Protein AF-0000000072636238 (afdb_homodimer)

Solvent-accessible surface area (backbone atoms only — not comparable to full-atom values): 32796 Å² total; per-residue (Å²): 136,88,81,78,79,82,79,82,72,71,86,66,81,81,81,82,72,84,72,75,82,84,91,76,91,82,88,77,81,72,75,77,75,78,74,75,73,72,74,71,75,77,62,92,71,75,73,57,59,59,45,76,44,70,38,86,94,53,24,31,39,36,39,26,36,46,36,47,92,61,30,29,34,51,30,62,67,49,46,53,49,51,43,52,48,52,54,54,48,58,72,36,85,66,46,51,30,38,33,43,37,43,38,69,68,28,37,15,60,6,60,38,63,84,55,64,38,76,85,53,36,68,72,47,35,45,50,45,41,45,47,51,45,51,37,43,50,46,51,58,68,47,55,43,55,32,32,32,41,36,45,25,39,26,21,27,50,30,40,24,49,52,48,40,36,76,41,31,34,29,11,59,79,12,33,41,30,24,51,33,32,80,29,27,39,46,45,49,54,28,42,56,31,36,55,75,38,32,34,50,22,46,37,43,40,20,48,62,57,36,43,70,42,45,35,67,54,30,43,69,49,45,60,30,79,40,81,37,57,75,92,39,34,67,62,51,52,49,52,55,44,54,60,55,60,75,50,54,60,63,59,48,22,56,50,50,50,46,52,71,50,37,75,68,44,59,68,69,60,31,50,58,52,45,53,52,50,51,54,56,49,58,72,35,69,49,42,48,38,44,53,48,19,57,75,65,74,46,82,61,73,68,76,114,138,80,89,75,78,84,75,83,84,83,85,74,86,82,86,76,80,81,76,75,80,82,77,81,74,81,80,77,75,77,76,77,76,76,76,74,75,72,76,72,71,80,62,89,74,74,73,56,58,58,44,78,44,68,38,84,95,56,23,30,39,36,38,26,35,45,33,47,92,62,31,29,35,50,30,63,67,50,46,52,51,52,43,51,50,52,55,54,49,59,71,35,85,66,46,51,31,37,34,43,35,41,38,69,68,29,38,14,60,5,60,37,62,83,56,62,37,78,86,52,37,69,70,46,39,49,50,46,57,49,49,51,52,52,38,44,51,45,50,55,66,46,56,42,55,31,32,32,41,36,46,25,39,25,21,28,51,31,40,24,50,52,48,39,36,47,31,28,34,30,10,60,79,12,35,40,30,25,50,33,48,81,78,75,40,68,46,61,70,28,43,56,32,36,55,69,27,31,57,58,69,57,37,49,44,21,48,76,68,36,42,71,41,45,34,65,53,30,42,67,49,18,58,25,57,40,81,37,57,77,92,39,31,66,62,50,52,50,50,52,45,54,54,39,60,76,38,46,60,63,40,47,22,56,37,51,52,48,53,70,51,36,75,78,44,50,67,70,61,30,44,57,52,24,33,51,51,48,45,55,42,56,70,35,70,41,18,44,38,15,46,51,18,56,78,66,74,47,81,60,73,69,74,114

Organism: Meloidogyne incognita (NCBI:txid6306)

Secondary structure (DSSP, 8-state):
-------------------------------------------S----SEEEEEETTTTEEEEEE--GGGTT-B-HHHHHHHHHHHHHHHT-TT--EEEEEESSSEEE--B-GGGSSGGG-HHHHHHHHHHHHHHHHHHHHSSS-EEEEE-SEEETHHHHHHHHSSEEEEETT-EEE-GGGGGT---HHHHHHHHHHS-HHHHHHHHHH---EEHHHHHHHTS-SEEE-TT-HHHHHHHHHHHHTTS-HHHHHHHHHHHHHHTTS-HHHHHHHHHHHHHHHHTSHHHHHHHHHHHTTS------/-------PPP---------------------------------S----SEEEEEETTTTEEEEEE--GGGTT-B-HHHHHHHHHHHHHHHT-TT--EEEEEESSSEEE--B-GGGSSGGG-HHHHHHHHHHHHHHHHHHHHSSS-EEEEE-SEEETHHHHHHHHSSEEEEETT-EEE-GGGGGT---HHHHHHHHHHS-HHHHHHHHHH---EEHHHHHHHTS-SEEE-TT-HHHHHHHHHHHHHTS-HHHHHHHHHHHHHHTTS-HHHHHHHHHHHHHHHHTSHHHHHHHHHHHTTS------

Radius of gyration: 33.6 Å; Cα contacts (8 Å, |Δi|>4): 1048; chains: 2; bounding box: 72×121×89 Å

Nearest PDB structures (foldseek):
  2vx2-assembly3_G  TM=9.825E-01  e=7.189E-32  Homo sapiens
  3myb-assembly1_B  TM=9.631E-01  e=6.034E-29  Mycolicibacterium smegmatis MC2 155
  3l3s-assembly1_A  TM=9.553E-01  e=2.501E-21  Ruegeria pomeroyi
  3l3s-assembly1_B  TM=9.540E-01  e=1.161E-20  Ruegeria pomeroyi
  6lvp-assembly1_C  TM=9.238E-01  e=1.864E-19  Hymenobacter sp. PAMC 26628

pLDDT: mean 85.96, std 26.36, range [15.56, 98.94]

InterPro domains:
  IPR001753 Enoyl-CoA hydratase/isomerase-like domain [PF00378] (59-303)
  IPR014748 Enoyl-CoA hydratase, C-terminal [G3DSA:1.10.12.10] (248-303)
  IPR029045 ClpP/crotonase-like domain superfamily [SSF52096] (55-303)
  IPR052377 Mitochondrial enoyl-CoA hydratase domain-containing protein [PTHR43602] (43-303)

Structure (mmCIF, N/CA/C/O backbone):
data_AF-0000000072636238-model_v1
#
loop_
_entity.id
_entity.type
_entity.pdbx_description
1 polymer 'Enoyl-CoA hydratase domain-containing protein 3, mitochondrial'
#
loop_
_atom_site.group_PDB
_atom_site.id
_atom_site.type_symbol
_atom_site.label_atom_id
_atom_site.label_alt_id
_atom_site.label_comp_id
_atom_site.label_asym_id
_atom_site.label_entity_id
_atom_site.label_seq_id
_atom_site.pdbx_PDB_ins_code
_atom_site.Cartn_x
_atom_site.Cartn_y
_atom_site.Cartn_z
_atom_site.occupancy
_atom_site.B_iso_or_equiv
_atom_site.auth_seq_id
_atom_site.auth_comp_id
_atom_site.auth_asym_id
_atom_site.auth_atom_id
_atom_site.pdbx_PDB_model_num
ATOM 1 N N . MET A 1 1 ? 41.469 44.219 -26.25 1 16.7 1 MET A N 1
ATOM 2 C CA . MET A 1 1 ? 41.312 45.656 -26.047 1 16.7 1 MET A CA 1
ATOM 3 C C . MET A 1 1 ? 40.531 45.906 -24.766 1 16.7 1 MET A C 1
ATOM 5 O O . MET A 1 1 ? 39.938 45.031 -24.203 1 16.7 1 MET A O 1
ATOM 9 N N . ASN A 1 2 ? 39.781 47 -24.812 1 15.64 2 ASN A N 1
ATOM 10 C CA . ASN A 1 2 ? 39.594 48.188 -24.016 1 15.64 2 ASN A CA 1
ATOM 11 C C . ASN A 1 2 ? 38.594 48 -22.891 1 15.64 2 ASN A C 1
ATOM 13 O O . ASN A 1 2 ? 37.438 47.719 -23.141 1 15.64 2 ASN A O 1
ATOM 17 N N . ARG A 1 3 ? 39.062 47.719 -21.625 1 15.56 3 ARG A N 1
ATOM 18 C CA . ARG A 1 3 ? 38.844 47.531 -20.188 1 15.56 3 ARG A CA 1
ATOM 19 C C . ARG A 1 3 ? 38.062 48.719 -19.609 1 15.56 3 ARG A C 1
ATOM 21 O O . ARG A 1 3 ? 37.531 48.625 -18.5 1 15.56 3 ARG A O 1
ATOM 28 N N . ARG A 1 4 ? 38.375 49.969 -20.312 1 16.83 4 ARG A N 1
ATOM 29 C CA . ARG A 1 4 ? 38.625 50.938 -19.234 1 16.83 4 ARG A CA 1
ATOM 30 C C . ARG A 1 4 ? 37.344 51.125 -18.406 1 16.83 4 ARG A C 1
ATOM 32 O O . ARG A 1 4 ? 36.25 50.812 -18.875 1 16.83 4 ARG A O 1
ATOM 39 N N . LYS A 1 5 ? 37.469 51.969 -17.391 1 17.45 5 LYS A N 1
ATOM 40 C CA . LYS A 1 5 ? 37.344 52.438 -16 1 17.45 5 LYS A CA 1
ATOM 41 C C . LYS A 1 5 ? 36.156 53.375 -15.828 1 17.45 5 LYS A C 1
ATOM 43 O O . LYS A 1 5 ? 35.938 53.906 -14.742 1 17.45 5 LYS A O 1
ATOM 48 N N . LEU A 1 6 ? 35.344 53.719 -17.047 1 17.28 6 LEU A N 1
ATOM 49 C CA . LEU A 1 6 ? 35.031 55.125 -16.891 1 17.28 6 LEU A CA 1
ATOM 50 C C . LEU A 1 6 ? 34.156 55.375 -15.656 1 17.28 6 LEU A C 1
ATOM 52 O O . LEU A 1 6 ? 33.438 54.469 -15.219 1 17.28 6 LEU A O 1
ATOM 56 N N . LYS A 1 7 ? 34.188 56.656 -15.297 1 16.75 7 LYS A N 1
ATOM 57 C CA . LYS A 1 7 ? 34.094 57.75 -14.352 1 16.75 7 LYS A CA 1
ATOM 58 C C . LYS A 1 7 ? 32.656 57.969 -13.891 1 16.75 7 LYS A C 1
ATOM 60 O O . LYS A 1 7 ? 31.766 58.156 -14.719 1 16.75 7 LYS A O 1
ATOM 65 N N . MET A 1 8 ? 32.375 57.531 -12.594 1 17.66 8 MET A N 1
ATOM 66 C CA . MET A 1 8 ? 31.25 57.375 -11.672 1 17.66 8 MET A CA 1
ATOM 67 C C . MET A 1 8 ? 30.594 58.719 -11.398 1 17.66 8 MET A C 1
ATOM 69 O O . MET A 1 8 ? 29.781 58.844 -10.469 1 17.66 8 MET A O 1
ATOM 73 N N . SER A 1 9 ? 30.906 59.688 -12.484 1 16.95 9 SER A N 1
ATOM 74 C CA . SER A 1 9 ? 30.766 60.969 -11.773 1 16.95 9 SER A CA 1
ATOM 75 C C . SER A 1 9 ? 29.406 61.062 -11.094 1 16.95 9 SER A C 1
ATOM 77 O O . SER A 1 9 ? 28.469 60.344 -11.453 1 16.95 9 SER A O 1
ATOM 79 N N . ARG A 1 10 ? 29.172 62.188 -10.484 1 16.94 10 ARG A N 1
ATOM 80 C CA . ARG A 1 10 ? 28.812 62.969 -9.297 1 16.94 10 ARG A CA 1
ATOM 81 C C . ARG A 1 10 ? 27.375 63.438 -9.367 1 16.94 10 ARG A C 1
ATOM 83 O O . ARG A 1 10 ? 26.938 64.25 -8.531 1 16.94 10 ARG A O 1
ATOM 90 N N . ILE A 1 11 ? 26.484 62.844 -10.336 1 17.58 11 ILE A N 1
ATOM 91 C CA . ILE A 1 11 ? 25.453 63.844 -10.609 1 17.58 11 ILE A CA 1
ATOM 92 C C . ILE A 1 11 ? 24.688 64.188 -9.32 1 17.58 11 ILE A C 1
ATOM 94 O O . ILE A 1 11 ? 24.141 63.281 -8.672 1 17.58 11 ILE A O 1
ATOM 98 N N . ILE A 1 12 ? 24.891 65.375 -8.828 1 18.94 12 ILE A N 1
ATOM 99 C CA . ILE A 1 12 ? 24.625 66.188 -7.637 1 18.94 12 ILE A CA 1
ATOM 100 C C . ILE A 1 12 ? 23.125 66.438 -7.52 1 18.94 12 ILE A C 1
ATOM 102 O O . ILE A 1 12 ? 22.672 67.062 -6.555 1 18.94 12 ILE A O 1
ATOM 106 N N . THR A 1 13 ? 22.25 65.812 -8.492 1 19.39 13 THR A N 1
ATOM 107 C CA . THR A 1 13 ? 21.172 66.812 -8.648 1 19.39 13 THR A CA 1
ATOM 108 C C . THR A 1 13 ? 20.469 67.062 -7.316 1 19.39 13 THR A C 1
ATOM 110 O O . THR A 1 13 ? 20.078 66.062 -6.629 1 19.39 13 THR A O 1
ATOM 113 N N . PRO A 1 14 ? 20.391 68.25 -6.984 1 18.39 14 PRO A N 1
ATOM 114 C CA . PRO A 1 14 ? 20.062 68.875 -5.719 1 18.39 14 PRO A CA 1
ATOM 115 C C . PRO A 1 14 ? 18.703 68.5 -5.172 1 18.39 14 PRO A C 1
ATOM 117 O O . PRO A 1 14 ? 17.875 67.938 -5.91 1 18.39 14 PRO A O 1
ATOM 120 N N . PHE A 1 15 ? 18.359 69.062 -3.959 1 18.7 15 PHE A N 1
ATOM 121 C CA . PHE A 1 15 ? 17.781 68.875 -2.631 1 18.7 15 PHE A CA 1
ATOM 122 C C . PHE A 1 15 ? 16.281 69.188 -2.643 1 18.7 15 PHE A C 1
ATOM 124 O O . PHE A 1 15 ? 15.484 68.375 -2.104 1 18.7 15 PHE A O 1
ATOM 131 N N . LEU A 1 16 ? 15.766 70.438 -3.146 1 17.66 16 LEU A N 1
ATOM 132 C CA . LEU A 1 16 ? 15.219 71.188 -2.018 1 17.66 16 LEU A CA 1
ATOM 133 C C . LEU A 1 16 ? 13.773 70.812 -1.752 1 17.66 16 LEU A C 1
ATOM 135 O O . LEU A 1 16 ? 13.141 70.125 -2.582 1 17.66 16 LEU A O 1
ATOM 139 N N . HIS A 1 17 ? 12.867 71.875 -1.601 1 18.69 17 HIS A N 1
ATOM 140 C CA . HIS A 1 17 ? 12.203 72.438 -0.437 1 18.69 17 HIS A CA 1
ATOM 141 C C . HIS A 1 17 ? 10.703 72.188 -0.479 1 18.69 17 HIS A C 1
ATOM 143 O O . HIS A 1 17 ? 9.945 72.875 0.217 1 18.69 17 HIS A O 1
ATOM 149 N N . LEU A 1 18 ? 10.219 71.125 -1.136 1 19.92 18 LEU A N 1
ATOM 150 C CA . LEU A 1 18 ? 8.82 71.375 -1.492 1 19.92 18 LEU A CA 1
ATOM 151 C C . LEU A 1 18 ? 7.965 71.562 -0.244 1 19.92 18 LEU A C 1
ATOM 153 O O . LEU A 1 18 ? 7.922 70.625 0.617 1 19.92 18 LEU A O 1
ATOM 157 N N . ARG A 1 19 ? 7.609 72.812 -0.015 1 18.64 19 ARG A N 1
ATOM 158 C CA . ARG A 1 19 ? 6.938 73.375 1.16 1 18.64 19 ARG A CA 1
ATOM 159 C C . ARG A 1 19 ? 5.508 72.812 1.27 1 18.64 19 ARG A C 1
ATOM 161 O O . ARG A 1 19 ? 4.613 73.312 0.565 1 18.64 19 ARG A O 1
ATOM 168 N N . CYS A 1 20 ? 5.316 71.562 1.193 1 20.39 20 CYS A N 1
ATOM 169 C CA . CYS A 1 20 ? 3.916 71.188 1.148 1 20.39 20 CYS A CA 1
ATOM 170 C C . CYS A 1 20 ? 3.152 71.688 2.35 1 20.39 20 CYS A C 1
ATOM 172 O O . CYS A 1 20 ? 3.521 71.438 3.496 1 20.39 20 CYS A O 1
ATOM 174 N N . SER A 1 21 ? 2.443 72.812 2.062 1 19.31 21 SER A N 1
ATOM 175 C CA . SER A 1 21 ? 1.783 73.625 3.078 1 19.31 21 SER A CA 1
ATOM 176 C C . SER A 1 21 ? 0.912 72.75 3.99 1 19.31 21 SER A C 1
ATOM 178 O O . SER A 1 21 ? 0.505 71.625 3.613 1 19.31 21 SER A O 1
ATOM 180 N N . PRO A 1 22 ? 0.164 73.562 5.012 1 18.98 22 PRO A N 1
ATOM 181 C CA . PRO A 1 22 ? -0.025 73.5 6.465 1 18.98 22 PRO A CA 1
ATOM 182 C C . PRO A 1 22 ? -1.242 72.688 6.867 1 18.98 22 PRO A C 1
ATOM 184 O O . PRO A 1 22 ? -1.141 71.812 7.734 1 18.98 22 PRO A O 1
ATOM 187 N N . PHE A 1 23 ? -2.572 73.25 6.664 1 20.83 23 PHE A N 1
ATOM 188 C CA . PHE A 1 23 ? -3.346 73.625 7.848 1 20.83 23 PHE A CA 1
ATOM 189 C C . PHE A 1 23 ? -4.09 72.438 8.398 1 20.83 23 PHE A C 1
ATOM 191 O O . PHE A 1 23 ? -4.414 71.5 7.66 1 20.83 23 PHE A O 1
ATOM 198 N N . PHE A 1 24 ? -4.555 72.5 9.859 1 18.86 24 PHE A N 1
ATOM 199 C CA . PHE A 1 24 ? -4.762 71.75 11.109 1 18.86 24 PHE A CA 1
ATOM 200 C C . PHE A 1 24 ? -6.188 71.25 11.195 1 18.86 24 PHE A C 1
ATOM 202 O O . PHE A 1 24 ? -6.477 70.312 12 1 18.86 24 PHE A O 1
ATOM 209 N N . SER A 1 25 ? -7.27 71.812 10.586 1 20.95 25 SER A N 1
ATOM 210 C CA . SER A 1 25 ? -8.297 71.938 11.609 1 20.95 25 SER A CA 1
ATOM 211 C C . SER A 1 25 ? -8.812 70.625 12.102 1 20.95 25 SER A C 1
ATOM 213 O O . SER A 1 25 ? -8.844 69.625 11.344 1 20.95 25 SER A O 1
ATOM 215 N N . THR A 1 26 ? -9.336 70.562 13.484 1 19.38 26 THR A N 1
ATOM 216 C CA . THR A 1 26 ? -9.477 69.688 14.633 1 19.38 26 THR A CA 1
ATOM 217 C C . THR A 1 26 ? -10.617 68.688 14.414 1 19.38 26 THR A C 1
ATOM 219 O O . THR A 1 26 ? -10.438 67.5 14.578 1 19.38 26 THR A O 1
ATOM 222 N N . ALA A 1 27 ? -12.008 69.188 14.789 1 21.86 27 ALA A N 1
ATOM 223 C CA . ALA A 1 27 ? -12.719 68.562 15.914 1 21.86 27 ALA A CA 1
ATOM 224 C C . ALA A 1 27 ? -13.352 67.25 15.516 1 21.86 27 ALA A C 1
ATOM 226 O O . ALA A 1 27 ? -13.594 67 14.328 1 21.86 27 ALA A O 1
ATOM 227 N N . ARG A 1 28 ? -13.875 66.562 16.688 1 21.22 28 ARG A N 1
ATOM 228 C CA . ARG A 1 28 ? -14.18 65.312 17.375 1 21.22 28 ARG A CA 1
ATOM 229 C C . ARG A 1 28 ? -15.562 64.75 16.969 1 21.22 28 ARG A C 1
ATOM 231 O O . ARG A 1 28 ? -16.578 65.312 17.406 1 21.22 28 ARG A O 1
ATOM 238 N N . LEU A 1 29 ? -15.883 64.625 15.711 1 21.48 29 LEU A N 1
ATOM 239 C CA . LEU A 1 29 ? -17.25 64.188 15.578 1 21.48 29 LEU A CA 1
ATOM 240 C C . LEU A 1 29 ? -17.453 62.906 16.438 1 21.48 29 LEU A C 1
ATOM 242 O O . LEU A 1 29 ? -16.781 61.906 16.25 1 21.48 29 LEU A O 1
ATOM 246 N N . PHE A 1 30 ? -17.969 63.094 17.719 1 22.69 30 PHE A N 1
ATOM 247 C CA . PHE A 1 30 ? -18.281 62.031 18.672 1 22.69 30 PHE A CA 1
ATOM 248 C C . PHE A 1 30 ? -19.375 61.125 18.125 1 22.69 30 PHE A C 1
ATOM 250 O O . PHE A 1 30 ? -20.562 61.469 18.203 1 22.69 30 PHE A O 1
ATOM 257 N N . SER A 1 31 ? -19.609 60.938 16.875 1 23.33 31 SER A N 1
ATOM 258 C CA . SER A 1 31 ? -20.859 60.219 16.766 1 23.33 31 SER A CA 1
ATOM 259 C C . SER A 1 31 ? -20.828 58.938 17.609 1 23.33 31 SER A C 1
ATOM 261 O O . SER A 1 31 ? -19.875 58.156 17.547 1 23.33 31 SER A O 1
ATOM 263 N N . SER A 1 32 ? -21.547 58.938 18.797 1 24.28 32 SER A N 1
ATOM 264 C CA . SER A 1 32 ? -21.797 57.875 19.75 1 24.28 32 SER A CA 1
ATOM 265 C C . SER A 1 32 ? -22.438 56.656 19.062 1 24.28 32 SER A C 1
ATOM 267 O O . SER A 1 32 ? -23.609 56.688 18.688 1 24.28 32 SER A O 1
ATOM 269 N N . SER A 1 33 ? -22.016 56.125 18.016 1 25.3 33 SER A N 1
ATOM 270 C CA . SER A 1 33 ? -22.797 54.969 17.625 1 25.3 33 SER A CA 1
ATOM 271 C C . SER A 1 33 ? -22.891 53.969 18.781 1 25.3 33 SER A C 1
ATOM 273 O O . SER A 1 33 ? -21.875 53.562 19.344 1 25.3 33 SER A O 1
ATOM 275 N N . THR A 1 34 ? -24.031 53.938 19.516 1 26.73 34 THR A N 1
ATOM 276 C CA . THR A 1 34 ? -24.453 52.938 20.5 1 26.73 34 THR A CA 1
ATOM 277 C C . THR A 1 34 ? -24.281 51.531 19.938 1 26.73 34 THR A C 1
ATOM 279 O O . THR A 1 34 ? -24.875 51.188 18.922 1 26.73 34 THR A O 1
ATOM 282 N N . PHE A 1 35 ? -23.156 50.906 20.203 1 25.33 35 PHE A N 1
ATOM 283 C CA . PHE A 1 35 ? -22.969 49.469 19.969 1 25.33 35 PHE A CA 1
ATOM 284 C C . PHE A 1 35 ? -23.969 48.656 20.781 1 25.33 35 PHE A C 1
ATOM 286 O O . PHE A 1 35 ? -23.875 48.625 22 1 25.33 35 PHE A O 1
ATOM 293 N N . LEU A 1 36 ? -25.234 48.781 20.422 1 26.66 36 LEU A N 1
ATOM 294 C CA . LEU A 1 36 ? -26.047 47.75 21.094 1 26.66 36 LEU A CA 1
ATOM 295 C C . LEU A 1 36 ? -25.359 46.406 21.047 1 26.66 36 LEU A C 1
ATOM 297 O O . LEU A 1 36 ? -25.062 45.906 19.969 1 26.66 36 LEU A O 1
ATOM 301 N N . LEU A 1 37 ? -24.719 46.094 22.141 1 25.41 37 LEU A N 1
ATOM 302 C CA . LEU A 1 37 ? -24.219 44.781 22.484 1 25.41 37 LEU A CA 1
ATOM 303 C C . LEU A 1 37 ? -25.344 43.75 22.438 1 25.41 37 LEU A C 1
ATOM 305 O O . LEU A 1 37 ? -26.188 43.719 23.344 1 25.41 37 LEU A O 1
ATOM 309 N N . SER A 1 38 ? -26.141 43.594 21.422 1 31.05 38 SER A N 1
ATOM 310 C CA . SER A 1 38 ? -27 42.438 21.547 1 31.05 38 SER A CA 1
ATOM 311 C C . SER A 1 38 ? -26.219 41.219 22.047 1 31.05 38 SER A C 1
ATOM 313 O O . SER A 1 38 ? -25.125 40.938 21.547 1 31.05 38 SER A O 1
ATOM 315 N N . SER A 1 39 ? -26.375 40.906 23.328 1 31.59 39 SER A N 1
ATOM 316 C CA . SER A 1 39 ? -25.984 39.625 23.938 1 31.59 39 SER A CA 1
ATOM 317 C C . SER A 1 39 ? -26.469 38.469 23.094 1 31.59 39 SER A C 1
ATOM 319 O O . SER A 1 39 ? -27.641 38.125 23.094 1 31.59 39 SER A O 1
ATOM 321 N N . ILE A 1 40 ? -26.203 38.344 21.906 1 34.72 40 ILE A N 1
ATOM 322 C CA . ILE A 1 40 ? -26.5 37 21.391 1 34.72 40 ILE A CA 1
ATOM 323 C C . ILE A 1 40 ? -26.078 35.938 22.406 1 34.72 40 ILE A C 1
ATOM 325 O O . ILE A 1 40 ? -24.922 35.906 22.828 1 34.72 40 ILE A O 1
ATOM 329 N N . SER A 1 41 ? -26.922 35.531 23.328 1 33.44 41 SER A N 1
ATOM 330 C CA . SER A 1 41 ? -26.781 34.312 24.125 1 33.44 41 SER A CA 1
ATOM 331 C C . SER A 1 41 ? -25.953 33.281 23.391 1 33.44 41 SER A C 1
ATOM 333 O O . SER A 1 41 ? -26.234 32.938 22.234 1 33.44 41 SER A O 1
ATOM 335 N N . LYS A 1 42 ? -24.719 33.156 23.734 1 36.69 42 LYS A N 1
ATOM 336 C CA . LYS A 1 42 ? -23.828 32.094 23.312 1 36.69 42 LYS A CA 1
ATOM 337 C C . LYS A 1 42 ? -24.547 30.734 23.406 1 36.69 42 LYS A C 1
ATOM 339 O O . LYS A 1 42 ? -24.859 30.266 24.5 1 36.69 42 LYS A O 1
ATOM 344 N N . GLU A 1 43 ? -25.531 30.359 22.734 1 38.03 43 GLU A N 1
ATOM 345 C CA . GLU A 1 43 ? -26.109 29.016 22.672 1 38.03 43 GLU A CA 1
ATOM 346 C C . GLU A 1 43 ? -25.109 27.969 23.125 1 38.03 43 GLU A C 1
ATOM 348 O O . GLU A 1 43 ? -23.891 28.188 23.062 1 38.03 43 GLU A O 1
ATOM 353 N N . GLU A 1 44 ? -25.328 26.922 23.922 1 41.41 44 GLU A N 1
ATOM 354 C CA . GLU A 1 44 ? -24.594 25.781 24.469 1 41.41 44 GLU A CA 1
ATOM 355 C C . GLU A 1 44 ? -23.484 25.344 23.531 1 41.41 44 GLU A C 1
ATOM 357 O O . GLU A 1 44 ? -23.734 24.953 22.391 1 41.41 44 GLU A O 1
ATOM 362 N N . GLY A 1 45 ? -22.312 25.875 23.281 1 45.28 45 GLY A N 1
ATOM 363 C CA . GLY A 1 45 ? -21.141 26.141 22.469 1 45.28 45 GLY A CA 1
ATOM 364 C C . GLY A 1 45 ? -20.531 24.891 21.875 1 45.28 45 GLY A C 1
ATOM 365 O O . GLY A 1 45 ? -19.953 24.062 22.594 1 45.28 45 GLY A O 1
ATOM 366 N N . SER A 1 46 ? -21.203 24.125 20.891 1 64.19 46 SER A N 1
ATOM 367 C CA . SER A 1 46 ? -20.75 22.938 20.188 1 64.19 46 SER A CA 1
ATOM 368 C C . SER A 1 46 ? -19.234 22.891 20.078 1 64.19 46 SER A C 1
ATOM 370 O O . SER A 1 46 ? -18.594 23.891 19.766 1 64.19 46 SER A O 1
ATOM 372 N N . GLN A 1 47 ? -18.609 22.109 20.906 1 81.56 47 GLN A N 1
ATOM 373 C CA . GLN A 1 47 ? -17.156 21.938 20.891 1 81.56 47 GLN A CA 1
ATOM 374 C C . GLN A 1 47 ? -16.625 21.922 19.453 1 81.56 47 GLN A C 1
ATOM 376 O O . GLN A 1 47 ? -17.297 21.422 18.547 1 81.56 47 GLN A O 1
ATOM 381 N N . PRO A 1 48 ? -15.602 22.75 19.266 1 94.19 48 PRO A N 1
ATOM 382 C CA . PRO A 1 48 ? -15.016 22.781 17.922 1 94.19 48 PRO A CA 1
ATOM 383 C C . PRO A 1 48 ? -14.602 21.406 17.422 1 94.19 48 PRO A C 1
ATOM 385 O O . PRO A 1 48 ? -14.164 20.562 18.203 1 94.19 48 PRO A O 1
ATOM 388 N N . LEU A 1 49 ? -14.797 21.172 16.188 1 97.31 49 LEU A N 1
ATOM 389 C CA . LEU A 1 49 ? -14.43 19.906 15.57 1 97.31 49 LEU A CA 1
ATOM 390 C C . LEU A 1 49 ? -12.922 19.672 15.656 1 97.31 49 LEU A C 1
ATOM 392 O O . LEU A 1 49 ? -12.469 18.531 15.648 1 97.31 49 LEU A O 1
ATOM 396 N N . ILE A 1 50 ? -12.141 20.781 15.648 1 98.5 50 ILE A N 1
ATOM 397 C CA . ILE A 1 50 ? -10.68 20.719 15.742 1 98.5 50 ILE A CA 1
ATOM 398 C C . ILE A 1 50 ? -10.203 21.688 16.828 1 98.5 50 ILE A C 1
ATOM 400 O O . ILE A 1 50 ? -10.539 22.859 16.828 1 98.5 50 ILE A O 1
ATOM 404 N N . LYS A 1 51 ? -9.516 21.172 17.781 1 98.31 51 LYS A N 1
ATOM 405 C CA . LYS A 1 51 ? -8.852 22 18.781 1 98.31 51 LYS A CA 1
ATOM 406 C C . LYS A 1 51 ? -7.43 22.344 18.344 1 98.31 51 LYS A C 1
ATOM 408 O O . LYS A 1 51 ? -6.664 21.469 17.953 1 98.31 51 LYS A O 1
ATOM 413 N N . GLN A 1 52 ? -7.102 23.562 18.391 1 98.19 52 GLN A N 1
ATOM 414 C CA . GLN A 1 52 ? -5.762 24.016 18.047 1 98.19 52 GLN A CA 1
ATOM 415 C C . GLN A 1 52 ? -4.961 24.391 19.297 1 98.19 52 GLN A C 1
ATOM 417 O O . GLN A 1 52 ? -5.43 25.156 20.125 1 98.19 52 GLN A O 1
ATOM 422 N N . GLU A 1 53 ? -3.867 23.797 19.438 1 98.44 53 GLU A N 1
ATOM 423 C CA . GLU A 1 53 ? -2.914 24.094 20.5 1 98.44 53 GLU A CA 1
ATOM 424 C C . GLU A 1 53 ? -1.577 24.562 19.938 1 98.44 53 GLU A C 1
ATOM 426 O O . GLU A 1 53 ? -1.175 24.141 18.859 1 98.44 53 GLU A O 1
ATOM 431 N N . PHE A 1 54 ? -0.961 25.438 20.719 1 98.62 54 PHE A N 1
ATOM 432 C CA . PHE A 1 54 ? 0.375 25.859 20.328 1 98.62 54 PHE A CA 1
ATOM 433 C C . PHE A 1 54 ? 1.41 25.422 21.359 1 98.62 54 PHE A C 1
ATOM 435 O O . PHE A 1 54 ? 1.154 25.484 22.562 1 98.62 54 PHE A O 1
ATOM 442 N N . HIS A 1 55 ? 2.539 24.969 20.859 1 98.69 55 HIS A N 1
ATOM 443 C CA . HIS A 1 55 ? 3.645 24.516 21.688 1 98.69 55 HIS A CA 1
ATOM 444 C C . HIS A 1 55 ? 4.969 25.125 21.234 1 98.69 55 HIS A C 1
ATOM 446 O O . HIS A 1 55 ? 5.047 25.703 20.156 1 98.69 55 HIS A O 1
ATOM 452 N N . LEU A 1 56 ? 6.074 24.938 22.156 1 97.88 56 LEU A N 1
ATOM 453 C CA . LEU A 1 56 ? 7.434 25.375 21.844 1 97.88 56 LEU A CA 1
ATOM 454 C C . LEU A 1 56 ? 7.449 26.844 21.422 1 97.88 56 LEU A C 1
ATOM 456 O O . LEU A 1 56 ? 7.93 27.172 20.344 1 97.88 56 LEU A O 1
ATOM 460 N N . ASP A 1 57 ? 6.832 27.797 22.25 1 97.25 57 ASP A N 1
ATOM 461 C CA . ASP A 1 57 ? 6.805 29.234 22.078 1 97.25 57 ASP A CA 1
ATOM 462 C C . ASP A 1 57 ? 6.059 29.625 20.797 1 97.25 57 ASP A C 1
ATOM 464 O O . ASP A 1 57 ? 6.492 30.516 20.062 1 97.25 57 ASP A O 1
ATOM 468 N N . GLY A 1 58 ? 5.043 28.75 20.422 1 98.06 58 GLY A N 1
ATOM 469 C CA . GLY A 1 58 ? 4.156 29.078 19.312 1 98.06 58 GLY A CA 1
ATOM 470 C C . GLY A 1 58 ? 4.66 28.578 17.969 1 98.06 58 GLY A C 1
ATOM 471 O O . GLY A 1 58 ? 4.031 28.828 16.938 1 98.06 58 GLY A O 1
ATOM 472 N N . LYS A 1 59 ? 5.723 27.828 17.922 1 98.44 59 LYS A N 1
ATOM 473 C CA . LYS A 1 59 ? 6.336 27.391 16.672 1 98.44 59 LYS A CA 1
ATOM 474 C C . LYS A 1 59 ? 5.688 26.094 16.172 1 98.44 59 LYS A C 1
ATOM 476 O O . LYS A 1 59 ? 5.848 25.734 15.008 1 98.44 59 LYS A O 1
ATOM 481 N N . VAL A 1 60 ? 5.043 25.438 17.094 1 98.88 60 VAL A N 1
ATOM 482 C CA . VAL A 1 60 ? 4.426 24.156 16.75 1 98.88 60 VAL A CA 1
ATOM 483 C C . VAL A 1 60 ? 2.916 24.234 16.953 1 98.88 60 VAL A C 1
ATOM 485 O O . VAL A 1 60 ? 2.449 24.562 18.047 1 98.88 60 VAL A O 1
ATOM 488 N N . ALA A 1 61 ? 2.166 24.016 15.914 1 98.94 61 ALA A N 1
ATOM 489 C CA . ALA A 1 61 ? 0.711 23.953 16.016 1 98.94 61 ALA A CA 1
ATOM 490 C C . ALA A 1 61 ? 0.235 22.5 16.062 1 98.94 61 ALA A C 1
ATOM 492 O O . ALA A 1 61 ? 0.592 21.688 15.211 1 98.94 61 ALA A O 1
ATOM 493 N N . ARG A 1 62 ? -0.468 22.172 17.047 1 98.88 62 ARG A N 1
ATOM 494 C CA . ARG A 1 62 ? -1.076 20.844 17.234 1 98.88 62 ARG A CA 1
ATOM 495 C C . ARG A 1 62 ? -2.584 20.906 17 1 98.88 62 ARG A C 1
ATOM 497 O O . ARG A 1 62 ? -3.305 21.578 17.75 1 98.88 62 ARG A O 1
ATOM 504 N N . LEU A 1 63 ? -3.02 20.297 15.93 1 98.88 63 LEU A N 1
ATOM 505 C CA . LEU A 1 63 ? -4.43 20.219 15.57 1 98.88 63 LEU A CA 1
ATOM 506 C C . LEU A 1 63 ? -5.035 18.906 16.062 1 98.88 63 LEU A C 1
ATOM 508 O O . LEU A 1 63 ? -4.684 17.828 15.555 1 98.88 63 LEU A O 1
ATOM 512 N N . VAL A 1 64 ? -5.945 18.969 16.984 1 98.88 64 VAL A N 1
ATOM 513 C CA . VAL A 1 64 ? -6.508 17.781 17.625 1 98.88 64 VAL A CA 1
ATOM 514 C C . VAL A 1 64 ? -7.934 17.547 17.125 1 98.88 64 VAL A C 1
ATOM 516 O O . VAL A 1 64 ? -8.828 18.359 17.375 1 98.88 64 VAL A O 1
ATOM 519 N N . LEU A 1 65 ? -8.133 16.453 16.359 1 98.75 65 LEU A N 1
ATOM 520 C CA . LEU A 1 65 ? -9.492 16.062 16 1 98.75 65 LEU A CA 1
ATOM 521 C C . LEU A 1 65 ? -10.328 15.82 17.25 1 98.75 65 LEU A C 1
ATOM 523 O O . LEU A 1 65 ? -9.938 15.047 18.125 1 98.75 65 LEU A O 1
ATOM 527 N N . ASN A 1 66 ? -11.5 16.5 17.328 1 98.19 66 ASN A N 1
ATOM 528 C CA . ASN A 1 66 ? -12.219 16.562 18.594 1 98.19 66 ASN A CA 1
ATOM 529 C C . ASN A 1 66 ? -13.672 16.141 18.438 1 98.19 66 ASN A C 1
ATOM 531 O O . ASN A 1 66 ? -14.594 16.844 18.859 1 98.19 66 ASN A O 1
ATOM 535 N N . CYS A 1 67 ? -13.852 14.977 17.828 1 97.12 67 CYS A N 1
ATOM 536 C CA . CYS A 1 67 ? -15.156 14.336 17.719 1 97.12 67 CYS A CA 1
ATOM 537 C C . CYS A 1 67 ? -15.094 12.883 18.172 1 97.12 67 CYS A C 1
ATOM 539 O O . CYS A 1 67 ? -15.516 11.984 17.438 1 97.12 67 CYS A O 1
ATOM 541 N N . PRO A 1 68 ? -14.719 12.648 19.422 1 96.56 68 PRO A N 1
ATOM 542 C CA . PRO A 1 68 ? -14.484 11.266 19.859 1 96.56 68 PRO A CA 1
ATOM 543 C C . PRO A 1 68 ? -15.758 10.422 19.859 1 96.56 68 PRO A C 1
ATOM 545 O O . PRO A 1 68 ? -15.695 9.211 19.641 1 96.56 68 PRO A O 1
ATOM 548 N N . LYS A 1 69 ? -16.891 11.039 20.047 1 95.62 69 LYS A N 1
ATOM 549 C CA . LYS A 1 69 ? -18.156 10.305 20.062 1 95.62 69 LYS A CA 1
ATOM 550 C C . LYS A 1 69 ? -18.469 9.695 18.703 1 95.62 69 LYS A C 1
ATOM 552 O O . LYS A 1 69 ? -19.109 8.648 18.609 1 95.62 69 LYS A O 1
ATOM 557 N N . ARG A 1 70 ? -18 10.352 17.766 1 95.94 70 ARG A N 1
ATOM 558 C CA . ARG A 1 70 ? -18.172 9.844 16.406 1 95.94 70 ARG A CA 1
ATOM 559 C C . ARG A 1 70 ? -16.891 9.203 15.891 1 95.94 70 ARG A C 1
ATOM 561 O O . ARG A 1 70 ? -16.688 9.094 14.68 1 95.94 70 ARG A O 1
ATOM 568 N N . ARG A 1 71 ? -16.016 8.914 16.828 1 97.88 71 ARG A N 1
ATOM 569 C CA . ARG A 1 71 ? -14.758 8.25 16.531 1 97.88 71 ARG A CA 1
ATOM 570 C C . ARG A 1 71 ? -13.922 9.07 15.562 1 97.88 71 ARG A C 1
ATOM 572 O O . ARG A 1 71 ? -13.273 8.523 14.672 1 97.88 71 ARG A O 1
ATOM 579 N N . ASN A 1 72 ? -14.055 10.359 15.641 1 98.44 72 ASN A N 1
ATOM 580 C CA . ASN A 1 72 ? -13.305 11.32 14.836 1 98.44 72 ASN A CA 1
ATOM 581 C C . ASN A 1 72 ? -13.422 11.023 13.344 1 98.44 72 ASN A C 1
ATOM 583 O O . ASN A 1 72 ? -12.438 11.094 12.609 1 98.44 72 ASN A O 1
ATOM 587 N N . ALA A 1 73 ? -14.688 10.625 12.898 1 98.5 73 ALA A N 1
ATOM 588 C CA . ALA A 1 73 ? -14.938 10.406 11.477 1 98.5 73 ALA A CA 1
ATOM 589 C C . ALA A 1 73 ? -14.617 11.656 10.656 1 98.5 73 ALA A C 1
ATOM 591 O O . ALA A 1 73 ? -14.906 12.773 11.094 1 98.5 73 ALA A O 1
ATOM 592 N N . LEU A 1 74 ? -14.078 11.469 9.484 1 98.56 74 LEU A N 1
ATOM 593 C CA . LEU A 1 74 ? -13.711 12.562 8.594 1 98.56 74 LEU A CA 1
ATOM 594 C C . LEU A 1 74 ? -14.93 13.055 7.816 1 98.56 74 LEU A C 1
ATOM 596 O O . LEU A 1 74 ? -15.031 12.828 6.605 1 98.56 74 LEU A O 1
ATOM 600 N N . SER A 1 75 ? -15.758 13.82 8.484 1 98.12 75 SER A N 1
ATOM 601 C CA . SER A 1 75 ? -16.906 14.461 7.836 1 98.12 75 SER A CA 1
ATOM 602 C C . SER A 1 75 ? -16.438 15.57 6.895 1 98.12 75 SER A C 1
ATOM 604 O O . SER A 1 75 ? -15.312 16.062 6.996 1 98.12 75 SER A O 1
ATOM 606 N N . LEU A 1 76 ? -17.359 15.93 6.027 1 97.94 76 LEU A N 1
ATOM 607 C CA . LEU A 1 76 ? -17.062 17.016 5.105 1 97.94 76 LEU A CA 1
ATOM 608 C C . LEU A 1 76 ? -16.656 18.281 5.867 1 97.94 76 LEU A C 1
ATOM 610 O O . LEU A 1 76 ? -15.656 18.906 5.523 1 97.94 76 LEU A O 1
ATOM 614 N N . ASP A 1 77 ? -17.359 18.60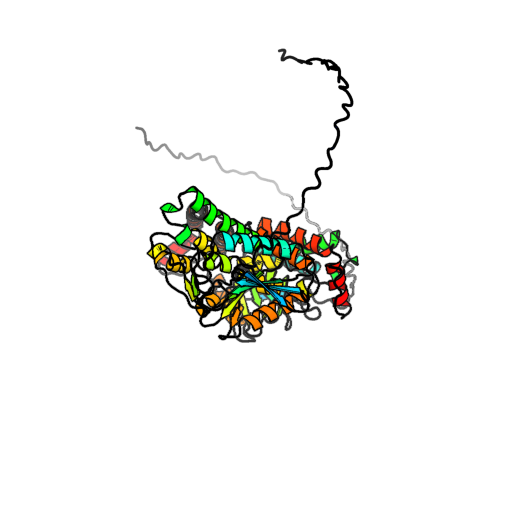9 6.926 1 98 77 ASP A N 1
ATOM 615 C CA . ASP A 1 77 ? -17.062 19.797 7.727 1 98 77 ASP A CA 1
ATOM 616 C C . ASP A 1 77 ? -15.688 19.688 8.383 1 98 77 ASP A C 1
ATOM 618 O O . ASP A 1 77 ? -14.93 20.656 8.406 1 98 77 ASP A O 1
ATOM 622 N N . LEU A 1 78 ? -15.422 18.578 8.93 1 98.38 78 LEU A N 1
ATOM 623 C CA . LEU A 1 78 ? -14.133 18.375 9.57 1 98.38 78 LEU A CA 1
ATOM 624 C C . LEU A 1 78 ? -12.992 18.531 8.562 1 98.38 78 LEU A C 1
ATOM 626 O O . LEU A 1 78 ? -12.008 19.203 8.828 1 98.38 78 LEU A O 1
ATOM 630 N N . MET A 1 79 ? -13.125 17.859 7.406 1 98.75 79 MET A N 1
ATOM 631 C CA . MET A 1 79 ? -12.078 17.922 6.387 1 98.75 79 MET A CA 1
ATOM 632 C C . MET A 1 79 ? -11.891 19.344 5.875 1 98.75 79 MET A C 1
ATOM 634 O O . MET A 1 79 ? -10.758 19.781 5.676 1 98.75 79 MET A O 1
ATOM 638 N N . GLU A 1 80 ? -12.977 20.047 5.68 1 98.31 80 GLU A N 1
ATOM 639 C CA . GLU A 1 80 ? -12.898 21.438 5.25 1 98.31 80 GLU A CA 1
ATOM 640 C C . GLU A 1 80 ? -12.195 22.297 6.301 1 98.31 80 GLU A C 1
ATOM 642 O O . GLU A 1 80 ? -11.336 23.125 5.969 1 98.31 80 GLU A O 1
ATOM 647 N N . GLY A 1 81 ? -12.578 22.109 7.508 1 98.5 81 GLY A N 1
ATOM 648 C CA . GLY A 1 81 ? -11.945 22.844 8.594 1 98.5 81 GLY A CA 1
ATOM 649 C C . GLY A 1 81 ? -10.469 22.547 8.734 1 98.5 81 GLY A C 1
ATOM 650 O O . GLY A 1 81 ? -9.664 23.469 8.922 1 98.5 81 GLY A O 1
ATOM 651 N N . LEU A 1 82 ? -10.133 21.281 8.672 1 98.75 82 LEU A N 1
ATOM 652 C CA . LEU A 1 82 ? -8.734 20.891 8.781 1 98.75 82 LEU A CA 1
ATOM 653 C C . LEU A 1 82 ? -7.902 21.484 7.652 1 98.75 82 LEU A C 1
ATOM 655 O O . LEU A 1 82 ? -6.824 22.031 7.895 1 98.75 82 LEU A O 1
ATOM 659 N N . ARG A 1 83 ? -8.383 21.406 6.43 1 98.69 83 ARG A N 1
ATOM 660 C CA . ARG A 1 83 ? -7.684 21.953 5.273 1 98.69 83 ARG A CA 1
ATOM 661 C C . ARG A 1 83 ? -7.492 23.469 5.422 1 98.69 83 ARG A C 1
ATOM 663 O O . ARG A 1 83 ? -6.414 23.984 5.133 1 98.69 83 ARG A O 1
ATOM 670 N N . LYS A 1 84 ? -8.539 24.125 5.852 1 98.44 84 LYS A N 1
ATOM 671 C CA . LYS A 1 84 ? -8.477 25.562 6.066 1 98.44 84 LYS A CA 1
ATOM 672 C C . LYS A 1 84 ? -7.402 25.922 7.098 1 98.44 84 LYS A C 1
ATOM 674 O O . LYS A 1 84 ? -6.598 26.828 6.883 1 98.44 84 LYS A O 1
ATOM 679 N N . GLN A 1 85 ? -7.406 25.188 8.133 1 98.56 85 GLN A N 1
ATOM 680 C CA . GLN A 1 85 ? -6.43 25.453 9.18 1 98.56 85 GLN A CA 1
ATOM 681 C C . GLN A 1 85 ? -5.012 25.188 8.695 1 98.56 85 GLN A C 1
ATOM 683 O O . GLN A 1 85 ? -4.086 25.938 9.008 1 98.56 85 GLN A O 1
ATOM 688 N N . LEU A 1 86 ? -4.84 24.125 7.996 1 98.81 86 LEU A N 1
ATOM 689 C CA . LEU A 1 86 ? -3.529 23.828 7.43 1 98.81 86 LEU A CA 1
ATOM 690 C C . LEU A 1 86 ? -3.016 24.984 6.59 1 98.81 86 LEU A C 1
ATOM 692 O O . LEU A 1 86 ? -1.863 25.406 6.738 1 98.81 86 LEU A O 1
ATOM 696 N N . LYS A 1 87 ? -3.822 25.531 5.762 1 98.5 87 LYS A N 1
ATOM 697 C CA . LYS A 1 87 ? -3.438 26.625 4.875 1 98.5 87 LYS A CA 1
ATOM 698 C C . LYS A 1 87 ? -3.146 27.891 5.668 1 98.5 87 LYS A C 1
ATOM 700 O O . LYS A 1 87 ? -2.188 28.609 5.371 1 98.5 87 LYS A O 1
ATOM 705 N N . GLU A 1 88 ? -3.967 28.141 6.66 1 98.5 88 GLU A N 1
ATOM 706 C CA . GLU A 1 88 ? -3.758 29.312 7.504 1 98.5 88 GLU A CA 1
ATOM 707 C C . GLU A 1 88 ? -2.434 29.219 8.258 1 98.5 88 GLU A C 1
ATOM 709 O O . GLU A 1 88 ? -1.681 30.203 8.32 1 98.5 88 GLU A O 1
ATOM 714 N N . LEU A 1 89 ? -2.223 28.109 8.781 1 98.69 89 LEU A N 1
ATOM 715 C CA . LEU A 1 89 ? -0.977 27.906 9.516 1 98.69 89 LEU A CA 1
ATOM 716 C C . LEU A 1 89 ? 0.226 28.016 8.586 1 98.69 89 LEU A C 1
ATOM 718 O O . LEU A 1 89 ? 1.271 28.531 8.977 1 98.69 89 LEU A O 1
ATOM 722 N N . ASP A 1 90 ? 0.101 27.5 7.422 1 98.19 90 ASP A N 1
ATOM 723 C CA . ASP A 1 90 ? 1.174 27.547 6.434 1 98.19 90 ASP A CA 1
ATOM 724 C C . ASP A 1 90 ? 1.551 29 6.113 1 98.19 90 ASP A C 1
ATOM 726 O O . ASP A 1 90 ? 2.699 29.281 5.773 1 98.19 90 ASP A O 1
ATOM 730 N N . ASN A 1 91 ? 0.646 29.938 6.25 1 97.38 91 ASN A N 1
ATOM 731 C CA . ASN A 1 91 ? 0.865 31.344 5.949 1 97.38 91 ASN A CA 1
ATOM 732 C C . ASN A 1 91 ? 1.438 32.094 7.148 1 97.38 91 ASN A C 1
ATOM 734 O O . ASN A 1 91 ? 1.784 33.281 7.043 1 97.38 91 ASN A O 1
ATOM 738 N N . ASN A 1 92 ? 1.488 31.453 8.273 1 96.81 92 ASN A N 1
ATOM 739 C CA . ASN A 1 92 ? 2.086 32.031 9.477 1 96.81 92 ASN A CA 1
ATOM 740 C C . ASN A 1 92 ? 3.566 31.672 9.586 1 96.81 92 ASN A C 1
ATOM 742 O O . ASN A 1 92 ? 3.916 30.531 9.914 1 96.81 92 ASN A O 1
ATOM 746 N N . MET A 1 93 ? 4.391 32.656 9.453 1 94.88 93 MET A N 1
ATOM 747 C CA . MET A 1 93 ? 5.828 32.438 9.336 1 94.88 93 MET A CA 1
ATOM 748 C C . MET A 1 93 ? 6.422 32 10.68 1 94.88 93 MET A C 1
ATOM 750 O O . MET A 1 93 ? 7.559 31.547 10.742 1 94.88 93 MET A O 1
ATOM 754 N N . LYS A 1 94 ? 5.633 32.125 11.75 1 96.25 94 LYS A N 1
ATOM 755 C CA . LYS A 1 94 ? 6.109 31.703 13.062 1 96.25 94 LYS A CA 1
ATOM 756 C C . LYS A 1 94 ? 6.043 30.188 13.211 1 96.25 94 LYS A C 1
ATOM 758 O O . LYS A 1 94 ? 6.84 29.594 13.938 1 96.25 94 LYS A O 1
ATOM 763 N N . ILE A 1 95 ? 5.113 29.562 12.547 1 98.25 95 ILE A N 1
ATOM 764 C CA . ILE A 1 95 ? 4.879 28.125 12.672 1 98.25 95 ILE A CA 1
ATOM 765 C C . ILE A 1 95 ? 5.957 27.359 11.906 1 98.25 95 ILE A C 1
ATOM 767 O O . ILE A 1 95 ? 6.316 27.734 10.789 1 98.25 95 ILE A O 1
ATOM 771 N N . ARG A 1 96 ? 6.5 26.25 12.508 1 98.06 96 ARG A N 1
ATOM 772 C CA . ARG A 1 96 ? 7.574 25.453 11.922 1 98.06 96 ARG A CA 1
ATOM 773 C C . ARG A 1 96 ? 7.098 24.047 11.602 1 98.06 96 ARG A C 1
ATOM 775 O O . ARG A 1 96 ? 7.633 23.391 10.703 1 98.06 96 ARG A O 1
ATOM 782 N N . THR A 1 97 ? 6.191 23.562 12.383 1 98.69 97 THR A N 1
ATOM 783 C CA . THR A 1 97 ? 5.648 22.219 12.172 1 98.69 97 THR A CA 1
ATOM 784 C C . THR A 1 97 ? 4.18 22.172 12.586 1 98.69 97 THR A C 1
ATOM 786 O O . THR A 1 97 ? 3.727 22.969 13.406 1 98.69 97 THR A O 1
ATOM 789 N N . ILE A 1 98 ? 3.447 21.297 11.977 1 98.94 98 ILE A N 1
ATOM 790 C CA . ILE A 1 98 ? 2.066 21 12.336 1 98.94 98 ILE A CA 1
ATOM 791 C C . ILE A 1 98 ? 1.95 19.547 12.797 1 98.94 98 ILE A C 1
ATOM 793 O O . ILE A 1 98 ? 2.521 18.641 12.18 1 98.94 98 ILE A O 1
ATOM 797 N N . ILE A 1 99 ? 1.278 19.312 13.875 1 98.94 99 ILE A N 1
ATOM 798 C CA . ILE A 1 99 ? 0.947 17.984 14.383 1 98.94 99 ILE A CA 1
ATOM 799 C C . ILE A 1 99 ? -0.553 17.734 14.242 1 98.94 99 ILE A C 1
ATOM 801 O O . ILE A 1 99 ? -1.364 18.609 14.578 1 98.94 99 ILE A O 1
ATOM 805 N N . ILE A 1 100 ? -0.922 16.641 13.664 1 98.94 100 ILE A N 1
ATOM 806 C CA . ILE A 1 100 ? -2.316 16.203 13.664 1 98.94 100 ILE A CA 1
ATOM 807 C C . ILE A 1 100 ? -2.518 15.102 14.703 1 98.94 100 ILE A C 1
ATOM 809 O O . ILE A 1 100 ? -1.87 14.055 14.633 1 98.94 100 ILE A O 1
ATOM 813 N N . ALA A 1 101 ? -3.342 15.336 15.641 1 98.88 101 ALA A N 1
ATOM 814 C CA . ALA A 1 101 ? -3.656 14.43 16.734 1 98.88 101 ALA A CA 1
ATOM 815 C C . ALA A 1 101 ? -5.164 14.211 16.844 1 98.88 101 ALA A C 1
ATOM 817 O O . ALA A 1 101 ? -5.93 14.656 15.992 1 98.88 101 ALA A O 1
ATOM 818 N N . SER A 1 102 ? -5.586 13.391 17.812 1 98.75 102 SER A N 1
ATOM 819 C CA . SER A 1 102 ? -7.012 13.156 18.016 1 98.75 102 SER A CA 1
ATOM 820 C C . SER A 1 102 ? -7.336 12.969 19.5 1 98.75 102 SER A C 1
ATOM 822 O O . SER A 1 102 ? -6.484 12.539 20.281 1 98.75 102 SER A O 1
ATOM 824 N N . GLU A 1 103 ? -8.562 13.312 19.812 1 97.62 103 GLU A N 1
ATOM 825 C CA . GLU A 1 103 ? -9.102 13.023 21.141 1 97.62 103 GLU A CA 1
ATOM 826 C C . GLU A 1 103 ? -9.664 11.609 21.203 1 97.62 103 GLU A C 1
ATOM 828 O O . GLU A 1 103 ? -10.242 11.117 20.234 1 97.62 103 GLU A O 1
ATOM 833 N N . GLY A 1 104 ? -9.469 10.93 22.375 1 95.81 104 GLY A N 1
ATOM 834 C CA . GLY A 1 104 ? -10.086 9.625 22.578 1 95.81 104 GLY A CA 1
ATOM 835 C C . GLY A 1 104 ? -9.18 8.477 22.172 1 95.81 104 GLY A C 1
ATOM 836 O O . GLY A 1 104 ? -7.965 8.641 22.062 1 95.81 104 GLY A O 1
ATOM 837 N N . ASN A 1 105 ? -9.797 7.285 21.969 1 95.12 105 ASN A N 1
ATOM 838 C CA . ASN A 1 105 ? -9.016 6.066 21.781 1 95.12 105 ASN A CA 1
ATOM 839 C C . ASN A 1 105 ? -9.016 5.629 20.312 1 95.12 105 ASN A C 1
ATOM 841 O O . ASN A 1 105 ? -8.492 4.566 19.984 1 95.12 105 ASN A O 1
ATOM 845 N N . VAL A 1 106 ? -9.68 6.367 19.562 1 98.25 106 VAL A N 1
ATOM 846 C CA . VAL A 1 106 ? -9.688 6.168 18.109 1 98.25 106 VAL A CA 1
ATOM 847 C C . VAL A 1 106 ? -9.109 7.398 17.422 1 98.25 106 VAL A C 1
ATOM 849 O O . VAL A 1 106 ? -9.547 8.523 17.656 1 98.25 106 VAL A O 1
ATOM 852 N N . PHE A 1 107 ? -8.055 7.18 16.688 1 98.75 107 PHE A N 1
ATOM 853 C CA . PHE A 1 107 ? -7.551 8.305 15.914 1 98.75 107 PHE A CA 1
ATOM 854 C C . PHE A 1 107 ? -8.617 8.82 14.945 1 98.75 107 PHE A C 1
ATOM 856 O O . PHE A 1 107 ? -9.023 9.977 15.023 1 98.75 107 PHE A O 1
ATOM 863 N N . SER A 1 108 ? -9.062 7.906 14.031 1 98.69 108 SER A N 1
ATOM 864 C CA . SER A 1 108 ? -10.188 8.219 13.156 1 98.69 108 SER A CA 1
ATOM 865 C C . SER A 1 108 ? -10.742 6.957 12.5 1 98.69 108 SER A C 1
ATOM 867 O O . SER A 1 108 ? -9.977 6.074 12.102 1 98.69 108 SER A O 1
ATOM 869 N N . ALA A 1 109 ? -12.031 6.949 12.328 1 97.69 109 ALA A N 1
ATOM 870 C CA . ALA A 1 109 ? -12.711 5.805 11.727 1 97.69 109 ALA A CA 1
ATOM 871 C C . ALA A 1 109 ? -12.844 5.977 10.219 1 97.69 109 ALA A C 1
ATOM 873 O O . ALA A 1 109 ? -13.453 5.145 9.539 1 97.69 109 ALA A O 1
ATOM 874 N N . GLY A 1 110 ? -12.297 7.016 9.727 1 98 110 GLY A N 1
ATOM 875 C CA . GLY A 1 110 ? -12.422 7.273 8.297 1 98 110 GLY A CA 1
ATOM 876 C C . GLY A 1 110 ? -13.617 8.141 7.953 1 98 110 GLY A C 1
ATOM 877 O O . GLY A 1 110 ? -13.977 9.047 8.711 1 98 110 GLY A O 1
ATOM 878 N N . HIS A 1 111 ? -14.156 7.969 6.754 1 97.5 111 HIS A N 1
ATOM 879 C CA . HIS A 1 111 ? -15.266 8.797 6.301 1 97.5 111 HIS A CA 1
ATOM 880 C C . HIS A 1 111 ? -16.469 8.648 7.227 1 97.5 111 HIS A C 1
ATOM 882 O O . HIS A 1 111 ? -16.703 7.57 7.785 1 97.5 111 HIS A O 1
ATOM 888 N N . ASP A 1 112 ? -17.203 9.742 7.352 1 96.81 112 ASP A N 1
ATOM 889 C CA . ASP A 1 112 ? -18.5 9.672 8 1 96.81 112 ASP A CA 1
ATOM 890 C C . ASP A 1 112 ? -19.516 8.961 7.109 1 96.81 112 ASP A C 1
ATOM 892 O O . ASP A 1 112 ? -20 9.539 6.133 1 96.81 112 ASP A O 1
ATOM 896 N N . LEU A 1 113 ? -19.906 7.812 7.43 1 94.81 113 LEU A N 1
ATOM 897 C CA . LEU A 1 113 ? -20.75 6.973 6.582 1 94.81 113 LEU A CA 1
ATOM 898 C C . LEU A 1 113 ? -22.141 7.59 6.406 1 94.81 113 LEU A C 1
ATOM 900 O O . LEU A 1 113 ? -22.844 7.293 5.438 1 94.81 113 LEU A O 1
ATOM 904 N N . ASN A 1 114 ? -22.547 8.406 7.367 1 93.69 114 ASN A N 1
ATOM 905 C CA . ASN A 1 114 ? -23.828 9.07 7.242 1 93.69 114 ASN A CA 1
ATOM 906 C C . ASN A 1 114 ? -23.875 9.984 6.02 1 93.69 114 ASN A C 1
ATOM 908 O O . ASN A 1 114 ? -24.953 10.305 5.512 1 93.69 114 ASN A O 1
ATOM 912 N N . GLU A 1 115 ? -22.719 10.344 5.598 1 96.06 115 GLU A N 1
ATOM 913 C CA . GLU A 1 115 ? -22.641 11.25 4.457 1 96.06 115 GLU A CA 1
ATOM 914 C C . GLU A 1 115 ? -22.516 10.477 3.148 1 96.06 115 GLU A C 1
ATOM 916 O O . GLU A 1 115 ? -22.5 11.062 2.066 1 96.06 115 GLU A O 1
ATOM 921 N N . LEU A 1 116 ? -22.453 9.156 3.246 1 95.25 116 LEU A N 1
ATOM 922 C CA . LEU A 1 116 ? -22.203 8.336 2.062 1 95.25 116 LEU A CA 1
ATOM 923 C C . LEU A 1 116 ? -23.391 7.418 1.783 1 95.25 116 LEU A C 1
ATOM 925 O O . LEU A 1 116 ? -23.266 6.473 1 1 95.25 116 LEU A O 1
ATOM 929 N N . THR A 1 117 ? -24.469 7.711 2.41 1 93.12 117 THR A N 1
ATOM 930 C CA . THR A 1 117 ? -25.672 6.922 2.164 1 93.12 117 THR A CA 1
ATOM 931 C C . THR A 1 117 ? -26.266 7.25 0.796 1 93.12 117 THR A C 1
ATOM 933 O O . THR A 1 117 ? -25.938 8.289 0.212 1 93.12 117 THR A O 1
ATOM 936 N N . ALA A 1 118 ? -27.109 6.367 0.372 1 89.38 118 ALA A N 1
ATOM 937 C CA . ALA A 1 118 ? -27.781 6.59 -0.907 1 89.38 118 ALA A CA 1
ATOM 938 C C . ALA A 1 118 ? -28.578 7.887 -0.889 1 89.38 118 ALA A C 1
ATOM 940 O O . ALA A 1 118 ? -28.656 8.594 -1.897 1 89.38 118 ALA A O 1
ATOM 941 N N . GLU A 1 119 ? -29.094 8.266 0.194 1 89.75 119 GLU A N 1
ATOM 942 C CA . GLU A 1 119 ? -29.953 9.438 0.356 1 89.75 119 GLU A CA 1
ATOM 943 C C . GLU A 1 119 ? -29.156 10.727 0.183 1 89.75 119 GLU A C 1
ATOM 945 O O . GLU A 1 119 ? -29.688 11.75 -0.245 1 89.75 119 GLU A O 1
ATOM 950 N N . SER A 1 120 ? -27.906 10.672 0.475 1 91.62 120 SER A N 1
ATOM 951 C CA . SER A 1 120 ? -27.062 11.859 0.34 1 91.62 120 SER A CA 1
ATOM 952 C C . SER A 1 120 ? -26.891 12.258 -1.123 1 91.62 120 SER A C 1
ATOM 954 O O . SER A 1 120 ? -26.75 13.438 -1.437 1 91.62 120 SER A O 1
ATOM 956 N N . GLY A 1 121 ? -26.859 11.25 -2.07 1 92.69 121 GLY A N 1
ATOM 957 C CA . GLY A 1 121 ? -26.859 11.516 -3.502 1 92.69 121 GLY A CA 1
ATOM 958 C C . GLY A 1 121 ? -25.453 11.625 -4.078 1 92.69 121 GLY A C 1
ATOM 959 O O . GLY A 1 121 ? -24.484 11.82 -3.342 1 92.69 121 GLY A O 1
ATOM 960 N N . PRO A 1 122 ? -25.375 11.586 -5.371 1 93.75 122 PRO A N 1
ATOM 961 C CA . PRO A 1 122 ? -24.078 11.508 -6.059 1 93.75 122 PRO A CA 1
ATOM 962 C C . PRO A 1 122 ? -23.266 12.789 -5.93 1 93.75 122 PRO A C 1
ATOM 964 O O . PRO A 1 122 ? -22.031 12.742 -5.832 1 93.75 122 PRO A O 1
ATOM 967 N N . SER A 1 123 ? -23.922 13.914 -5.988 1 95.5 123 SER A N 1
ATOM 968 C CA . SER A 1 123 ? -23.203 15.18 -5.891 1 95.5 123 SER A CA 1
ATOM 969 C C . SER A 1 123 ? -22.531 15.32 -4.531 1 95.5 123 SER A C 1
ATOM 971 O O . SER A 1 123 ? -21.391 15.797 -4.449 1 95.5 123 SER A O 1
ATOM 973 N N . SER A 1 124 ? -23.219 14.93 -3.537 1 95.75 124 SER A N 1
ATOM 974 C CA . SER A 1 124 ? -22.656 14.977 -2.191 1 95.75 124 SER A CA 1
ATOM 975 C C . SER A 1 124 ? -21.516 13.977 -2.039 1 95.75 124 SER A C 1
ATOM 977 O O . SER A 1 124 ? -20.484 14.305 -1.46 1 95.75 124 SER A O 1
ATOM 979 N N . HIS A 1 125 ? -21.719 12.812 -2.539 1 96.44 125 HIS A N 1
ATOM 980 C CA . HIS A 1 125 ? -20.656 11.805 -2.51 1 96.44 125 HIS A CA 1
ATOM 981 C C . HIS A 1 125 ? -19.391 12.328 -3.162 1 96.44 125 HIS A C 1
ATOM 983 O O . HIS A 1 125 ? -18.297 12.195 -2.6 1 96.44 125 HIS A O 1
ATOM 989 N N . LYS A 1 126 ? -19.547 12.891 -4.312 1 96.56 126 LYS A N 1
ATOM 990 C CA . LYS A 1 126 ? -18.422 13.453 -5.043 1 96.56 126 LYS A CA 1
ATOM 991 C C . LYS A 1 126 ? -17.703 14.523 -4.219 1 96.56 126 LYS A C 1
ATOM 993 O O . LYS A 1 126 ? -16.469 14.57 -4.191 1 96.56 126 LYS A O 1
ATOM 998 N N . ARG A 1 127 ? -18.438 15.344 -3.588 1 97.38 127 ARG A N 1
ATOM 999 C CA . ARG A 1 127 ? -17.859 16.406 -2.758 1 97.38 127 ARG A CA 1
ATOM 1000 C C . ARG A 1 127 ? -17.031 15.805 -1.619 1 97.38 127 ARG A C 1
ATOM 1002 O O . ARG A 1 127 ? -15.93 16.281 -1.328 1 97.38 127 ARG A O 1
ATOM 1009 N N . VAL A 1 128 ? -17.578 14.797 -1.03 1 97.69 128 VAL A N 1
ATOM 1010 C CA . VAL A 1 128 ? -16.906 14.172 0.101 1 97.69 128 VAL A CA 1
ATOM 1011 C C . VAL A 1 128 ? -15.57 13.586 -0.352 1 97.69 128 VAL A C 1
ATOM 1013 O O . VAL A 1 128 ? -14.523 13.883 0.232 1 97.69 128 VAL A O 1
ATOM 1016 N N . PHE A 1 129 ? -15.539 12.836 -1.394 1 97.75 129 PHE A N 1
ATOM 1017 C CA . PHE A 1 129 ? -14.32 12.172 -1.832 1 97.75 129 PHE A CA 1
ATOM 1018 C C . PHE A 1 129 ? -13.328 13.18 -2.404 1 97.75 129 PHE A C 1
ATOM 1020 O O . PHE A 1 129 ? -12.125 13.062 -2.195 1 97.75 129 PHE A O 1
ATOM 1027 N N . ASN A 1 130 ? -13.812 14.164 -3.135 1 97.38 130 ASN A N 1
ATOM 1028 C CA . ASN A 1 130 ? -12.922 15.203 -3.648 1 97.38 130 ASN A CA 1
ATOM 1029 C C . ASN A 1 130 ? -12.273 15.992 -2.518 1 97.38 130 ASN A C 1
ATOM 1031 O O . ASN A 1 130 ? -11.094 16.344 -2.598 1 97.38 130 ASN A O 1
ATOM 1035 N N . LYS A 1 131 ? -13.062 16.266 -1.531 1 98.19 131 LYS A N 1
ATOM 1036 C CA . LYS A 1 131 ? -12.508 17.016 -0.405 1 98.19 131 LYS A CA 1
ATOM 1037 C C . LYS A 1 131 ? -11.414 16.219 0.298 1 98.19 131 LYS A C 1
ATOM 1039 O O . LYS A 1 131 ? -10.414 16.781 0.746 1 98.19 131 LYS A O 1
ATOM 1044 N N . CYS A 1 132 ? -11.656 14.977 0.407 1 98 132 CYS A N 1
ATOM 1045 C CA . CYS A 1 132 ? -10.633 14.117 1 1 98 132 CYS A CA 1
ATOM 1046 C C . CYS A 1 132 ? -9.344 14.156 0.191 1 98 132 CYS A C 1
ATOM 1048 O O . CYS A 1 132 ? -8.258 14.336 0.752 1 98 132 CYS A O 1
ATOM 1050 N N . VAL A 1 133 ? -9.414 14.07 -1.084 1 97.25 133 VAL A N 1
ATOM 1051 C CA . VAL A 1 133 ? -8.258 14.141 -1.973 1 97.25 133 VAL A CA 1
ATOM 1052 C C . VAL A 1 133 ? -7.566 15.492 -1.819 1 97.25 133 VAL A C 1
ATOM 1054 O O . VAL A 1 133 ? -6.344 15.562 -1.691 1 97.25 133 VAL A O 1
ATOM 1057 N N . GLU A 1 134 ? -8.352 16.531 -1.831 1 97.81 134 GLU A N 1
ATOM 1058 C CA . GLU A 1 134 ? -7.805 17.875 -1.665 1 97.81 134 GLU A CA 1
ATOM 1059 C C . GLU A 1 134 ? -7.047 18 -0.346 1 97.81 134 GLU A C 1
ATOM 1061 O O . GLU A 1 134 ? -6.004 18.656 -0.285 1 97.81 134 GLU A O 1
ATOM 1066 N N . LEU A 1 135 ? -7.633 17.422 0.635 1 98.56 135 LEU A N 1
ATOM 1067 C CA . LEU A 1 135 ? -6.992 17.469 1.946 1 98.56 135 LEU A CA 1
ATOM 1068 C C . LEU A 1 135 ? -5.641 16.766 1.914 1 98.56 135 LEU A C 1
ATOM 1070 O O . LEU A 1 135 ? -4.641 17.312 2.389 1 98.56 135 LEU A O 1
ATOM 1074 N N . MET A 1 136 ? -5.582 15.578 1.334 1 98.38 136 MET A N 1
ATOM 1075 C CA . MET A 1 136 ? -4.328 14.844 1.247 1 98.38 136 MET A CA 1
ATOM 1076 C C . MET A 1 136 ? -3.291 15.617 0.445 1 98.38 136 MET A C 1
ATOM 1078 O O . MET A 1 136 ? -2.121 15.68 0.826 1 98.38 136 MET A O 1
ATOM 1082 N N . GLU A 1 137 ? -3.732 16.172 -0.61 1 97.5 137 GLU A N 1
ATOM 1083 C CA . GLU A 1 137 ? -2.83 16.969 -1.438 1 97.5 137 GLU A CA 1
ATOM 1084 C C . GLU A 1 137 ? -2.301 18.188 -0.671 1 97.5 137 GLU A C 1
ATOM 1086 O O . GLU A 1 137 ? -1.131 18.547 -0.808 1 97.5 137 GLU A O 1
ATOM 1091 N N . THR A 1 138 ? -3.168 18.781 0.081 1 98.31 138 THR A N 1
ATOM 1092 C CA . THR A 1 138 ? -2.752 19.922 0.889 1 98.31 138 THR A CA 1
ATOM 1093 C C . THR A 1 138 ? -1.658 19.516 1.872 1 98.31 138 THR A C 1
ATOM 1095 O O . THR A 1 138 ? -0.666 20.234 2.033 1 98.31 138 THR A O 1
ATOM 1098 N N . LEU A 1 139 ? -1.781 18.406 2.504 1 98.38 139 LEU A N 1
ATOM 1099 C CA . LEU A 1 139 ? -0.794 17.922 3.463 1 98.38 139 LEU A CA 1
ATOM 1100 C C . LEU A 1 139 ? 0.592 17.859 2.828 1 98.38 139 LEU A C 1
ATOM 1102 O O . LEU A 1 139 ? 1.586 18.219 3.463 1 98.38 139 LEU A O 1
ATOM 1106 N N . GLN A 1 140 ? 0.645 17.453 1.621 1 96.56 140 GLN A N 1
ATOM 1107 C CA . GLN A 1 140 ? 1.929 17.219 0.969 1 96.56 140 GLN A CA 1
ATOM 1108 C C . GLN A 1 140 ? 2.455 18.5 0.324 1 96.56 140 GLN A C 1
ATOM 1110 O O . GLN A 1 140 ? 3.666 18.672 0.168 1 96.56 140 GLN A O 1
ATOM 1115 N N . ASN A 1 141 ? 1.581 19.453 0.024 1 96.75 141 ASN A N 1
ATOM 1116 C CA . ASN A 1 141 ? 1.972 20.594 -0.792 1 96.75 141 ASN A CA 1
ATOM 1117 C C . ASN A 1 141 ? 2.283 21.812 0.069 1 96.75 141 ASN A C 1
ATOM 1119 O O . ASN A 1 141 ? 2.926 22.75 -0.394 1 96.75 141 ASN A O 1
ATOM 1123 N N . ILE A 1 142 ? 1.776 21.812 1.255 1 98.06 142 ILE A N 1
ATOM 1124 C CA . ILE A 1 142 ? 2.105 22.953 2.096 1 98.06 142 ILE A CA 1
ATOM 1125 C C . ILE A 1 142 ? 3.584 22.906 2.475 1 98.06 142 ILE A C 1
ATOM 1127 O O . ILE A 1 142 ? 4.211 21.859 2.424 1 98.06 142 ILE A O 1
ATOM 1131 N N . SER A 1 143 ? 4.086 24.062 2.93 1 97.5 143 SER A N 1
ATOM 1132 C CA . SER A 1 143 ? 5.512 24.219 3.197 1 97.5 143 SER A CA 1
ATOM 1133 C C . SER A 1 143 ? 5.914 23.531 4.5 1 97.5 143 SER A C 1
ATOM 1135 O O . SER A 1 143 ? 7.047 23.078 4.637 1 97.5 143 SER A O 1
ATOM 1137 N N . LEU A 1 144 ? 5.047 23.453 5.391 1 98.56 144 LEU A N 1
ATOM 1138 C CA . LEU A 1 144 ? 5.352 23 6.742 1 98.56 144 LEU A CA 1
ATOM 1139 C C . LEU A 1 144 ? 5.359 21.484 6.809 1 98.56 144 LEU A C 1
ATOM 1141 O O . LEU A 1 144 ? 4.473 20.828 6.254 1 98.56 144 LEU A O 1
ATOM 1145 N N . PRO A 1 145 ? 6.367 20.891 7.488 1 98.75 145 PRO A N 1
ATOM 1146 C CA . PRO A 1 145 ? 6.238 19.469 7.828 1 98.75 145 PRO A CA 1
ATOM 1147 C C . PRO A 1 145 ? 4.977 19.156 8.633 1 98.75 145 PRO A C 1
ATOM 1149 O O . PRO A 1 145 ? 4.621 19.922 9.539 1 98.75 145 PRO A O 1
ATOM 1152 N N . VAL A 1 146 ? 4.332 18.109 8.297 1 98.94 146 VAL A N 1
ATOM 1153 C CA . VAL A 1 146 ? 3.131 17.656 9 1 98.94 146 VAL A CA 1
ATOM 1154 C C . VAL A 1 146 ? 3.385 16.297 9.648 1 98.94 146 VAL A C 1
ATOM 1156 O O . VAL A 1 146 ? 3.744 15.344 8.961 1 98.94 146 VAL A O 1
ATOM 1159 N N . ILE A 1 147 ? 3.172 16.172 10.938 1 98.94 147 ILE A N 1
ATOM 1160 C CA . ILE A 1 147 ? 3.428 14.969 11.727 1 98.94 147 ILE A CA 1
ATOM 1161 C C . ILE A 1 147 ? 2.111 14.414 12.266 1 98.94 147 ILE A C 1
ATOM 1163 O O . ILE A 1 147 ? 1.314 15.148 12.852 1 98.94 147 ILE A O 1
ATOM 1167 N N . ALA A 1 148 ? 1.88 13.141 12.047 1 98.94 148 ALA A N 1
ATOM 1168 C CA . ALA A 1 148 ? 0.71 12.484 12.633 1 98.94 148 ALA A CA 1
ATOM 1169 C C . ALA A 1 148 ? 1.042 11.891 13.992 1 98.94 148 ALA A C 1
ATOM 1171 O O . ALA A 1 148 ? 1.998 11.125 14.133 1 98.94 148 ALA A O 1
ATOM 1172 N N . GLU A 1 149 ? 0.314 12.297 14.969 1 98.94 149 GLU A N 1
ATOM 1173 C CA . GLU A 1 149 ? 0.316 11.734 16.312 1 98.94 149 GLU A CA 1
ATOM 1174 C C . GLU A 1 149 ? -0.789 10.688 16.484 1 98.94 149 GLU A C 1
ATOM 1176 O O . GLU A 1 149 ? -1.939 11.039 16.75 1 98.94 149 GLU A O 1
ATOM 1181 N N . VAL A 1 150 ? -0.365 9.422 16.375 1 98.88 150 VAL A N 1
ATOM 1182 C CA . VAL A 1 150 ? -1.379 8.375 16.281 1 98.88 150 VAL A CA 1
ATOM 1183 C C . VAL A 1 150 ? -1.446 7.602 17.594 1 98.88 150 VAL A C 1
ATOM 1185 O O . VAL A 1 150 ? -0.447 7.035 18.047 1 98.88 150 VAL A O 1
ATOM 1188 N N . ASP A 1 151 ? -2.602 7.609 18.172 1 98.5 151 ASP A N 1
ATOM 1189 C CA . ASP A 1 151 ? -2.922 6.824 19.359 1 98.5 151 ASP A CA 1
ATOM 1190 C C . ASP A 1 151 ? -4.293 6.164 19.219 1 98.5 151 ASP A C 1
ATOM 1192 O O . ASP A 1 151 ? -5.32 6.789 19.5 1 98.5 151 ASP A O 1
ATOM 1196 N N . GLY A 1 152 ? -4.277 4.863 18.844 1 98.19 152 GLY A N 1
ATOM 1197 C CA . GLY A 1 152 ? -5.527 4.141 18.672 1 98.19 152 GLY A CA 1
ATOM 1198 C C . GLY A 1 152 ? -5.773 3.709 17.234 1 98.19 152 GLY A C 1
ATOM 1199 O O . GLY A 1 152 ? -4.855 3.705 16.422 1 98.19 152 GLY A O 1
ATOM 1200 N N . LEU A 1 153 ? -7.039 3.391 16.938 1 98.25 153 LEU A N 1
ATOM 1201 C CA . LEU A 1 153 ? -7.457 2.752 15.695 1 98.25 153 LEU A CA 1
ATOM 1202 C C . LEU A 1 153 ? -7.438 3.748 14.539 1 98.25 153 LEU A C 1
ATOM 1204 O O . LEU A 1 153 ? -7.906 4.879 14.688 1 98.25 153 LEU A O 1
ATOM 1208 N N . VAL A 1 154 ? -6.84 3.398 13.406 1 98.81 154 VAL A N 1
ATOM 1209 C CA . VAL A 1 154 ? -6.805 4.141 12.148 1 98.81 154 VAL A CA 1
ATOM 1210 C C . VAL A 1 154 ? -7.453 3.311 11.039 1 98.81 154 VAL A C 1
ATOM 1212 O O . VAL A 1 154 ? -6.926 2.264 10.656 1 98.81 154 VAL A O 1
ATOM 1215 N N . THR A 1 155 ? -8.578 3.83 10.461 1 98.25 155 THR A N 1
ATOM 1216 C CA . THR A 1 155 ? -9.281 2.98 9.508 1 98.25 155 THR A CA 1
ATOM 1217 C C . THR A 1 155 ? -9.586 3.75 8.227 1 98.25 155 THR A C 1
ATOM 1219 O O . THR A 1 155 ? -9.93 4.934 8.273 1 98.25 155 THR A O 1
ATOM 1222 N N . ALA A 1 156 ? -9.461 3.072 7.102 1 98.12 156 ALA A N 1
ATOM 1223 C CA . ALA A 1 156 ? -9.93 3.533 5.801 1 98.12 156 ALA A CA 1
ATOM 1224 C C . ALA A 1 156 ? -9.367 4.914 5.469 1 98.12 156 ALA A C 1
ATOM 1226 O O . ALA A 1 156 ? -8.156 5.098 5.406 1 98.12 156 ALA A O 1
ATOM 1227 N N . ALA A 1 157 ? -10.219 5.941 5.352 1 98.56 157 ALA A N 1
ATOM 1228 C CA . ALA A 1 157 ? -9.766 7.27 4.945 1 98.56 157 ALA A CA 1
ATOM 1229 C C . ALA A 1 157 ? -8.75 7.828 5.945 1 98.56 157 ALA A C 1
ATOM 1231 O O . ALA A 1 157 ? -7.891 8.633 5.582 1 98.56 157 ALA A O 1
ATOM 1232 N N . ALA A 1 158 ? -8.836 7.387 7.176 1 98.81 158 ALA A N 1
ATOM 1233 C CA . ALA A 1 158 ? -7.844 7.809 8.164 1 98.81 158 ALA A CA 1
ATOM 1234 C C . ALA A 1 158 ? -6.461 7.258 7.828 1 98.81 158 ALA A C 1
ATOM 1236 O O . ALA A 1 158 ? -5.445 7.906 8.086 1 98.81 158 ALA A O 1
ATOM 1237 N N . THR A 1 159 ? -6.418 6.055 7.301 1 98.62 159 THR A N 1
ATOM 1238 C CA . THR A 1 159 ? -5.148 5.5 6.852 1 98.62 159 THR A CA 1
ATOM 1239 C C . THR A 1 159 ? -4.562 6.336 5.715 1 98.62 159 THR A C 1
ATOM 1241 O O . THR A 1 159 ? -3.346 6.496 5.617 1 98.62 159 THR A O 1
ATOM 1244 N N . GLN A 1 160 ? -5.422 6.828 4.855 1 98.5 160 GLN A N 1
ATOM 1245 C CA . GLN A 1 160 ? -5 7.742 3.797 1 98.5 160 GLN A CA 1
ATOM 1246 C C . GLN A 1 160 ? -4.391 9.016 4.379 1 98.5 160 GLN A C 1
ATOM 1248 O O . GLN A 1 160 ? -3.336 9.461 3.928 1 98.5 160 GLN A O 1
ATOM 1253 N N . LEU A 1 161 ? -5.035 9.555 5.375 1 98.75 161 LEU A N 1
ATOM 1254 C CA . LEU A 1 161 ? -4.566 10.766 6.035 1 98.75 161 LEU A CA 1
ATOM 1255 C C . LEU A 1 161 ? -3.191 10.539 6.664 1 98.75 161 LEU A C 1
ATOM 1257 O O . LEU A 1 161 ? -2.25 11.289 6.383 1 98.75 161 LEU A O 1
ATOM 1261 N N . VAL A 1 162 ? -3.084 9.492 7.398 1 98.75 162 VAL A N 1
ATOM 1262 C CA . VAL A 1 162 ? -1.837 9.172 8.086 1 98.75 162 VAL A CA 1
ATOM 1263 C C . VAL A 1 162 ? -0.746 8.875 7.055 1 98.75 162 VAL A C 1
ATOM 1265 O O . VAL A 1 162 ? 0.38 9.367 7.18 1 98.75 162 VAL A O 1
ATOM 1268 N N . GLY A 1 163 ? -1.112 8.156 6.047 1 98.31 163 GLY A N 1
ATOM 1269 C CA . GLY A 1 163 ? -0.165 7.816 4.996 1 98.31 163 GLY A CA 1
ATOM 1270 C C . GLY A 1 163 ? 0.297 9.016 4.195 1 98.31 163 GLY A C 1
ATOM 1271 O O . GLY A 1 163 ? 1.323 8.961 3.512 1 98.31 163 GLY A O 1
ATOM 1272 N N . SER A 1 164 ? -0.403 10.148 4.27 1 98.31 164 SER A N 1
ATOM 1273 C CA . SER A 1 164 ? -0.075 11.344 3.502 1 98.31 164 SER A CA 1
ATOM 1274 C C . SER A 1 164 ? 0.731 12.328 4.34 1 98.31 164 SER A C 1
ATOM 1276 O O . SER A 1 164 ? 1.226 13.336 3.82 1 98.31 164 SER A O 1
ATOM 1278 N N . CYS A 1 165 ? 0.846 12.109 5.598 1 98.75 165 CYS A N 1
ATOM 1279 C CA . CYS A 1 165 ? 1.668 12.961 6.449 1 98.75 165 CYS A CA 1
ATOM 1280 C C . CYS A 1 165 ? 3.15 12.703 6.215 1 98.75 165 CYS A C 1
ATOM 1282 O O . CYS A 1 165 ? 3.523 11.664 5.676 1 98.75 165 CYS A O 1
ATOM 1284 N N . ASP A 1 166 ? 3.994 13.656 6.676 1 98.69 166 ASP A N 1
ATOM 1285 C CA . ASP A 1 166 ? 5.43 13.562 6.418 1 98.69 166 ASP A CA 1
ATOM 1286 C C . ASP A 1 166 ? 6.098 12.586 7.383 1 98.69 166 ASP A C 1
ATOM 1288 O O . ASP A 1 166 ? 7.016 11.852 7.004 1 98.69 166 ASP A O 1
ATOM 1292 N N . ILE A 1 167 ? 5.711 12.617 8.602 1 98.75 167 ILE A N 1
ATOM 1293 C CA . ILE A 1 167 ? 6.207 11.75 9.664 1 98.75 167 ILE A CA 1
ATOM 1294 C C . ILE A 1 167 ? 5.035 11.219 10.484 1 98.75 167 ILE A C 1
ATOM 1296 O O . ILE A 1 167 ? 4.059 11.93 10.719 1 98.75 167 ILE A O 1
ATOM 1300 N N . VAL A 1 168 ? 5.133 9.961 10.898 1 98.88 168 VAL A N 1
ATOM 1301 C CA . VAL A 1 168 ? 4.078 9.359 11.711 1 98.88 168 VAL A CA 1
ATOM 1302 C C . VAL A 1 168 ? 4.688 8.711 12.953 1 98.88 168 VAL A C 1
ATOM 1304 O O . VAL A 1 168 ? 5.598 7.887 12.852 1 98.88 168 VAL A O 1
ATOM 1307 N N . ALA A 1 169 ? 4.266 9.094 14.102 1 98.94 169 ALA A N 1
ATOM 1308 C CA . ALA A 1 169 ? 4.551 8.43 15.367 1 98.94 169 ALA A CA 1
ATOM 1309 C C . ALA A 1 169 ? 3.293 7.777 15.938 1 98.94 169 ALA A C 1
ATOM 1311 O O . ALA A 1 169 ? 2.254 8.43 16.078 1 98.94 169 ALA A O 1
ATOM 1312 N N . ALA A 1 170 ? 3.391 6.488 16.25 1 98.88 170 ALA A N 1
ATOM 1313 C CA . ALA A 1 170 ? 2.225 5.75 16.734 1 98.88 170 ALA A CA 1
ATOM 1314 C C . ALA A 1 170 ? 2.535 5.027 18.047 1 98.88 170 ALA A C 1
ATOM 1316 O O . ALA A 1 170 ? 3.668 4.59 18.266 1 98.88 170 ALA A O 1
ATOM 1317 N N . THR A 1 171 ? 1.529 4.887 18.844 1 98.88 171 THR A N 1
ATOM 1318 C CA . THR A 1 171 ? 1.652 4.09 20.062 1 98.88 171 THR A CA 1
ATOM 1319 C C . THR A 1 171 ? 1.526 2.604 19.75 1 98.88 171 THR A C 1
ATOM 1321 O O . THR A 1 171 ? 1.003 2.225 18.703 1 98.88 171 THR A O 1
ATOM 1324 N N . LYS A 1 172 ? 1.915 1.758 20.688 1 98.69 172 LYS A N 1
ATOM 1325 C CA . LYS A 1 172 ? 1.909 0.307 20.516 1 98.69 172 LYS A CA 1
ATOM 1326 C C . LYS A 1 172 ? 0.485 -0.228 20.406 1 98.69 172 LYS A C 1
ATOM 1328 O O . LYS A 1 172 ? 0.251 -1.244 19.75 1 98.69 172 LYS A O 1
ATOM 1333 N N . ARG A 1 173 ? -0.482 0.415 20.938 1 98.38 173 ARG A N 1
ATOM 1334 C CA . ARG A 1 173 ? -1.854 -0.081 20.906 1 98.38 173 ARG A CA 1
ATOM 1335 C C . ARG A 1 173 ? -2.527 0.273 19.578 1 98.38 173 ARG A C 1
ATOM 1337 O O . ARG A 1 173 ? -3.637 -0.185 19.297 1 98.38 173 ARG A O 1
ATOM 1344 N N . SER A 1 174 ? -1.864 1.147 18.797 1 98.81 174 SER A N 1
ATOM 1345 C CA . SER A 1 174 ? -2.475 1.586 17.547 1 98.81 174 SER A CA 1
ATOM 1346 C C . SER A 1 174 ? -2.547 0.445 16.547 1 98.81 174 SER A C 1
ATOM 1348 O O . SER A 1 174 ? -1.676 -0.427 16.516 1 98.81 174 SER A O 1
ATOM 1350 N N . THR A 1 175 ? -3.633 0.467 15.75 1 98.81 175 THR A N 1
ATOM 1351 C CA . THR A 1 175 ? -3.803 -0.48 14.648 1 98.81 175 THR A CA 1
ATOM 1352 C C . THR A 1 175 ? -4.285 0.232 13.391 1 98.81 175 THR A C 1
ATOM 1354 O O . THR A 1 175 ? -4.871 1.312 13.469 1 98.81 175 THR A O 1
ATOM 1357 N N . PHE A 1 176 ? -3.994 -0.362 12.258 1 98.88 176 PHE A N 1
ATOM 1358 C CA . PHE A 1 176 ? -4.289 0.223 10.953 1 98.88 176 PHE A CA 1
ATOM 1359 C C . PHE A 1 176 ? -5.027 -0.773 10.07 1 98.88 176 PHE A C 1
ATOM 1361 O O . PHE A 1 176 ? -4.625 -1.935 9.961 1 98.88 176 PHE A O 1
ATOM 1368 N N . SER A 1 177 ? -6.145 -0.348 9.453 1 98.69 177 SER A N 1
ATOM 1369 C CA . SER A 1 177 ? -6.887 -1.247 8.57 1 98.69 177 SER A CA 1
ATOM 1370 C C . SER A 1 177 ? -7.695 -0.469 7.539 1 98.69 177 SER A C 1
ATOM 1372 O O . SER A 1 177 ? -7.867 0.745 7.664 1 98.69 177 SER A O 1
ATOM 1374 N N . CYS A 1 178 ? -8.133 -1.156 6.473 1 98.44 178 CYS A N 1
ATOM 1375 C CA . CYS A 1 178 ? -9.031 -0.66 5.441 1 98.44 178 CYS A CA 1
ATOM 1376 C C . CYS A 1 178 ? -10.219 -1.602 5.258 1 98.44 178 CYS A C 1
ATOM 1378 O O . CYS A 1 178 ? -10.289 -2.336 4.27 1 98.44 178 CYS A O 1
ATOM 1380 N N . PRO A 1 179 ? -11.188 -1.449 6.133 1 97.75 179 PRO A N 1
ATOM 1381 C CA . PRO A 1 179 ? -12.242 -2.465 6.191 1 97.75 179 PRO A CA 1
ATOM 1382 C C . PRO A 1 179 ? -13.438 -2.125 5.309 1 97.75 179 PRO A C 1
ATOM 1384 O O . PRO A 1 179 ? -14.508 -2.715 5.465 1 97.75 179 PRO A O 1
ATOM 1387 N N . GLY A 1 180 ? -13.305 -1.175 4.395 1 97.5 180 GLY A N 1
ATOM 1388 C CA . GLY A 1 180 ? -14.414 -0.742 3.566 1 97.5 180 GLY A CA 1
ATOM 1389 C C . GLY A 1 180 ? -15.07 -1.88 2.805 1 97.5 180 GLY A C 1
ATOM 1390 O O . GLY A 1 180 ? -16.281 -1.851 2.551 1 97.5 180 GLY A O 1
ATOM 1391 N N . ILE A 1 181 ? -14.32 -2.893 2.459 1 97 181 ILE A N 1
ATOM 1392 C CA . ILE A 1 181 ? -14.828 -4.02 1.681 1 97 181 ILE A CA 1
ATOM 1393 C C . ILE A 1 181 ? -15.945 -4.715 2.445 1 97 181 ILE A C 1
ATOM 1395 O O . ILE A 1 181 ? -16.844 -5.309 1.842 1 97 181 ILE A O 1
ATOM 1399 N N . LYS A 1 182 ? -15.977 -4.637 3.754 1 96.44 182 LYS A N 1
ATOM 1400 C CA . LYS A 1 182 ? -16.984 -5.266 4.598 1 96.44 182 LYS A CA 1
ATOM 1401 C C . LYS A 1 182 ? -18.359 -4.652 4.359 1 96.44 182 LYS A C 1
ATOM 1403 O O . LYS A 1 182 ? -19.391 -5.277 4.641 1 96.44 182 LYS A O 1
ATOM 1408 N N . ILE A 1 183 ? -18.375 -3.438 3.84 1 96 183 ILE A N 1
ATOM 1409 C CA . ILE A 1 183 ? -19.641 -2.76 3.656 1 96 183 ILE A CA 1
ATOM 1410 C C . ILE A 1 183 ? -19.844 -2.422 2.18 1 96 183 ILE A C 1
ATOM 1412 O O . ILE A 1 183 ? -20.641 -1.539 1.839 1 96 183 ILE A O 1
ATOM 1416 N N . GLY A 1 184 ? -19.031 -3.049 1.364 1 96.06 184 GLY A N 1
ATOM 1417 C CA . GLY A 1 184 ? -19.219 -2.902 -0.07 1 96.06 184 GLY A CA 1
ATOM 1418 C C . GLY A 1 184 ? -18.578 -1.645 -0.628 1 96.06 184 GLY A C 1
ATOM 1419 O O . GLY A 1 184 ? -19 -1.145 -1.677 1 96.06 184 GLY A O 1
ATOM 1420 N N . LEU A 1 185 ? -17.688 -1.109 0.065 1 96.5 185 LEU A N 1
ATOM 1421 C CA . LEU A 1 185 ? -16.953 0.066 -0.383 1 96.5 185 LEU A CA 1
ATOM 1422 C C . LEU A 1 185 ? -15.445 -0.184 -0.329 1 96.5 185 LEU A C 1
ATOM 1424 O O . LEU A 1 185 ? -14.812 0.033 0.708 1 96.5 185 LEU A O 1
ATOM 1428 N N . PHE A 1 186 ? -14.914 -0.65 -1.502 1 97.94 186 PHE A N 1
ATOM 1429 C CA . PHE A 1 186 ? -13.477 -0.911 -1.55 1 97.94 186 PHE A CA 1
ATOM 1430 C C . PHE A 1 186 ? -12.688 0.362 -1.272 1 97.94 186 PHE A C 1
ATOM 1432 O O . PHE A 1 186 ? -12.984 1.419 -1.831 1 97.94 186 PHE A O 1
ATOM 1439 N N . CYS A 1 187 ? -11.711 0.298 -0.444 1 98 187 CYS A N 1
ATOM 1440 C CA . CYS A 1 187 ? -10.922 1.451 -0.029 1 98 187 CYS A CA 1
ATOM 1441 C C . CYS A 1 187 ? -9.93 1.854 -1.117 1 98 187 CYS A C 1
ATOM 1443 O O . CYS A 1 187 ? -8.719 1.854 -0.891 1 98 187 CYS A O 1
ATOM 1445 N N . ASN A 1 188 ? -10.414 2.352 -2.188 1 97.81 188 ASN A N 1
ATOM 1446 C CA . ASN A 1 188 ? -9.555 2.662 -3.328 1 97.81 188 ASN A CA 1
ATOM 1447 C C . ASN A 1 188 ? -8.68 3.879 -3.057 1 97.81 188 ASN A C 1
ATOM 1449 O O . ASN A 1 188 ? -7.488 3.873 -3.367 1 97.81 188 ASN A O 1
ATOM 1453 N N . THR A 1 189 ? -9.211 4.941 -2.5 1 97.19 189 THR A N 1
ATOM 1454 C CA . THR A 1 189 ? -8.383 6.121 -2.254 1 97.19 189 THR A CA 1
ATOM 1455 C C . THR A 1 189 ? -7.383 5.855 -1.134 1 97.19 189 THR A C 1
ATOM 1457 O O . THR A 1 189 ? -6.195 6.152 -1.273 1 97.19 189 THR A O 1
ATOM 1460 N N . PRO A 1 190 ? -7.82 5.246 -0.021 1 98.31 190 PRO A N 1
ATOM 1461 C CA . PRO A 1 190 ? -6.805 4.828 0.947 1 98.31 190 PRO A CA 1
ATOM 1462 C C . PRO A 1 190 ? -5.758 3.895 0.338 1 98.31 190 PRO A C 1
ATOM 1464 O O . PRO A 1 190 ? -4.59 3.93 0.733 1 98.31 190 PRO A O 1
ATOM 1467 N N . GLY A 1 191 ? -6.207 3.08 -0.576 1 98.5 191 GLY A N 1
ATOM 1468 C CA . GLY A 1 191 ? -5.309 2.162 -1.258 1 98.5 191 GLY A CA 1
ATOM 1469 C C . GLY A 1 191 ? -4.16 2.861 -1.963 1 98.5 191 GLY A C 1
ATOM 1470 O O . GLY A 1 191 ? -3.072 2.299 -2.094 1 98.5 191 GLY A O 1
ATOM 1471 N N . ILE A 1 192 ? -4.355 4.105 -2.408 1 97.94 192 ILE A N 1
ATOM 1472 C CA . ILE A 1 192 ? -3.307 4.879 -3.061 1 97.94 192 ILE A CA 1
ATOM 1473 C C . ILE A 1 192 ? -2.188 5.176 -2.066 1 97.94 192 ILE A C 1
ATOM 1475 O O . ILE A 1 192 ? -1.008 5.008 -2.381 1 97.94 192 ILE A O 1
ATOM 1479 N N . ALA A 1 193 ? -2.592 5.605 -0.885 1 97.62 193 ALA A N 1
ATOM 1480 C CA . ALA A 1 193 ? -1.604 5.863 0.158 1 97.62 193 ALA A CA 1
ATOM 1481 C C . ALA A 1 193 ? -0.911 4.578 0.591 1 97.62 193 ALA A C 1
ATOM 1483 O O . ALA A 1 193 ? 0.309 4.551 0.775 1 97.62 193 ALA A O 1
ATOM 1484 N N . LEU A 1 194 ? -1.662 3.48 0.75 1 97.56 194 LEU A N 1
ATOM 1485 C CA . LEU A 1 194 ? -1.092 2.207 1.171 1 97.56 194 LEU A CA 1
ATOM 1486 C C . LEU A 1 194 ? -0.067 1.708 0.158 1 97.56 194 LEU A C 1
ATOM 1488 O O . LEU A 1 194 ? 1.025 1.278 0.535 1 97.56 194 LEU A O 1
ATOM 1492 N N . ALA A 1 195 ? -0.382 1.787 -1.102 1 96.5 195 ALA A N 1
ATOM 1493 C CA . ALA A 1 195 ? 0.472 1.245 -2.156 1 96.5 195 ALA A CA 1
ATOM 1494 C C . ALA A 1 195 ? 1.795 2.002 -2.232 1 96.5 195 ALA A C 1
ATOM 1496 O O . ALA A 1 195 ? 2.789 1.479 -2.744 1 96.5 195 ALA A O 1
ATOM 1497 N N . ARG A 1 196 ? 1.812 3.174 -1.724 1 96.5 196 ARG A N 1
ATOM 1498 C CA . ARG A 1 196 ? 3.006 4.008 -1.815 1 96.5 196 ARG A CA 1
ATOM 1499 C C . ARG A 1 196 ? 3.826 3.936 -0.533 1 96.5 196 ARG A C 1
ATOM 1501 O O . ARG A 1 196 ? 4.969 4.395 -0.495 1 96.5 196 ARG A O 1
ATOM 1508 N N . ASN A 1 197 ? 3.246 3.359 0.499 1 97.38 197 ASN A N 1
ATOM 1509 C CA . ASN A 1 197 ? 3.955 3.303 1.773 1 97.38 197 ASN A CA 1
ATOM 1510 C C . ASN A 1 197 ? 4.285 1.867 2.168 1 97.38 197 ASN A C 1
ATOM 1512 O O . ASN A 1 197 ? 5.207 1.631 2.951 1 97.38 197 ASN A O 1
ATOM 1516 N N . LEU A 1 198 ? 3.521 0.886 1.639 1 97.44 198 LEU A N 1
ATOM 1517 C CA . LEU A 1 198 ? 3.652 -0.515 2.025 1 97.44 198 LEU A CA 1
ATOM 1518 C C . LEU A 1 198 ? 4.027 -1.377 0.824 1 97.44 198 LEU A C 1
ATOM 1520 O O . LEU A 1 198 ? 3.785 -0.992 -0.322 1 97.44 198 LEU A O 1
ATOM 1524 N N . PRO A 1 199 ? 4.621 -2.65 1.177 1 96.25 199 PRO A N 1
ATOM 1525 C CA . PRO A 1 199 ? 4.73 -3.619 0.083 1 96.25 199 PRO A CA 1
ATOM 1526 C C . PRO A 1 199 ? 3.377 -3.957 -0.543 1 96.25 199 PRO A C 1
ATOM 1528 O O . PRO A 1 199 ? 2.371 -4.055 0.164 1 96.25 199 PRO A O 1
ATOM 1531 N N . ARG A 1 200 ? 3.424 -4.246 -1.789 1 95.44 200 ARG A N 1
ATOM 1532 C CA . ARG A 1 200 ? 2.207 -4.438 -2.572 1 95.44 200 ARG A CA 1
ATOM 1533 C C . ARG A 1 200 ? 1.379 -5.594 -2.025 1 95.44 200 ARG A C 1
ATOM 1535 O O . ARG A 1 200 ? 0.154 -5.5 -1.933 1 95.44 200 ARG A O 1
ATOM 1542 N N . LYS A 1 201 ? 1.994 -6.645 -1.654 1 96.38 201 LYS A N 1
ATOM 1543 C CA . LYS A 1 201 ? 1.288 -7.832 -1.186 1 96.38 201 LYS A CA 1
ATOM 1544 C C . LYS A 1 201 ? 0.539 -7.551 0.114 1 96.38 201 LYS A C 1
ATOM 1546 O O . LYS A 1 201 ? -0.591 -8.008 0.297 1 96.38 201 LYS A O 1
ATOM 1551 N N . LEU A 1 202 ? 1.197 -6.859 0.987 1 96.88 202 LEU A N 1
ATOM 1552 C CA . LEU A 1 202 ? 0.556 -6.52 2.252 1 96.88 202 LEU A CA 1
ATOM 1553 C C . LEU A 1 202 ? -0.602 -5.551 2.029 1 96.88 202 LEU A C 1
ATOM 1555 O O . LEU A 1 202 ? -1.674 -5.715 2.617 1 96.88 202 LEU A O 1
ATOM 1559 N N . ALA A 1 203 ? -0.342 -4.512 1.192 1 98.06 203 ALA A N 1
ATOM 1560 C CA . ALA A 1 203 ? -1.402 -3.555 0.882 1 98.06 203 ALA A CA 1
ATOM 1561 C C . ALA A 1 203 ? -2.633 -4.266 0.325 1 98.06 203 ALA A C 1
ATOM 1563 O O . ALA A 1 203 ? -3.752 -4.039 0.794 1 98.06 203 ALA A O 1
ATOM 1564 N N . MET A 1 204 ? -2.418 -5.133 -0.597 1 97.5 204 MET A N 1
ATOM 1565 C CA . MET A 1 204 ? -3.527 -5.859 -1.203 1 97.5 204 MET A CA 1
ATOM 1566 C C . MET A 1 204 ? -4.203 -6.77 -0.183 1 97.5 204 MET A C 1
ATOM 1568 O O . MET A 1 204 ? -5.43 -6.902 -0.178 1 97.5 204 MET A O 1
ATOM 1572 N N . ASP A 1 205 ? -3.441 -7.469 0.589 1 97.62 205 ASP A N 1
ATOM 1573 C CA . ASP A 1 205 ? -3.982 -8.297 1.662 1 97.62 205 ASP A CA 1
ATOM 1574 C C . ASP A 1 205 ? -4.898 -7.484 2.574 1 97.62 205 ASP A C 1
ATOM 1576 O O . ASP A 1 205 ? -6.031 -7.891 2.846 1 97.62 205 ASP A O 1
ATOM 1580 N N . MET A 1 206 ? -4.473 -6.281 2.98 1 98.19 206 MET A N 1
ATOM 1581 C CA . MET A 1 206 ? -5.273 -5.395 3.824 1 98.19 206 MET A CA 1
ATOM 1582 C C . MET A 1 206 ? -6.562 -4.992 3.119 1 98.19 206 MET A C 1
ATOM 1584 O O . MET A 1 206 ? -7.633 -4.977 3.732 1 98.19 206 MET A O 1
ATOM 1588 N N . LEU A 1 207 ? -6.488 -4.719 1.852 1 98.56 207 LEU A N 1
ATOM 1589 C CA . LEU A 1 207 ? -7.613 -4.172 1.102 1 98.56 207 LEU A CA 1
ATOM 1590 C C . LEU A 1 207 ? -8.633 -5.258 0.788 1 98.56 207 LEU A C 1
ATOM 1592 O O . LEU A 1 207 ? -9.844 -5.008 0.824 1 98.56 207 LEU A O 1
ATOM 1596 N N . LEU A 1 208 ? -8.148 -6.492 0.531 1 97.94 208 LEU A N 1
ATOM 1597 C CA . LEU A 1 208 ? -9.023 -7.574 0.102 1 97.94 208 LEU A CA 1
ATOM 1598 C C . LEU A 1 208 ? -9.633 -8.297 1.303 1 97.94 208 LEU A C 1
ATOM 1600 O O . LEU A 1 208 ? -10.734 -8.828 1.219 1 97.94 208 LEU A O 1
ATOM 1604 N N . THR A 1 209 ? -8.906 -8.289 2.428 1 97.75 209 THR A N 1
ATOM 1605 C CA . THR A 1 209 ? -9.344 -9.109 3.551 1 97.75 209 THR A CA 1
ATOM 1606 C C . THR A 1 209 ? -9.711 -8.242 4.746 1 97.75 209 THR A C 1
ATOM 1608 O O . THR A 1 209 ? -10.188 -8.742 5.766 1 97.75 209 THR A O 1
ATOM 1611 N N . ALA A 1 210 ? -9.477 -6.941 4.711 1 97.31 210 ALA A N 1
ATOM 1612 C CA . ALA A 1 210 ? -9.68 -6.016 5.824 1 97.31 210 ALA A CA 1
ATOM 1613 C C . ALA A 1 210 ? -8.766 -6.355 6.996 1 97.31 210 ALA A C 1
ATOM 1615 O O . ALA A 1 210 ? -9.078 -6.055 8.148 1 97.31 210 ALA A O 1
ATOM 1616 N N . ARG A 1 211 ? -7.676 -6.988 6.656 1 97.31 211 ARG A N 1
ATOM 1617 C CA . ARG A 1 211 ? -6.688 -7.32 7.676 1 97.31 211 ARG A CA 1
ATOM 1618 C C . ARG A 1 211 ? -6.23 -6.074 8.422 1 97.31 211 ARG A C 1
ATOM 1620 O O . ARG A 1 211 ? -5.961 -5.039 7.809 1 97.31 211 ARG A O 1
ATOM 1627 N N . GLU A 1 212 ? -6.223 -6.191 9.734 1 98.06 212 GLU A N 1
ATOM 1628 C CA . GLU A 1 212 ? -5.664 -5.152 10.594 1 98.06 212 GLU A CA 1
ATOM 1629 C C . GLU A 1 212 ? -4.199 -5.434 10.922 1 98.06 212 GLU A C 1
ATOM 1631 O O . GLU A 1 212 ? -3.844 -6.559 11.281 1 98.06 212 GLU A O 1
ATOM 1636 N N . ILE A 1 213 ? -3.369 -4.43 10.797 1 98.19 213 ILE A N 1
ATOM 1637 C CA . ILE A 1 213 ? -1.975 -4.641 11.172 1 98.19 213 ILE A CA 1
ATOM 1638 C C . ILE A 1 213 ? -1.654 -3.855 12.438 1 98.19 213 ILE A C 1
ATOM 1640 O O . ILE A 1 213 ? -2.254 -2.809 12.695 1 98.19 213 ILE A O 1
ATOM 1644 N N . THR A 1 214 ? -0.679 -4.324 13.164 1 98.5 214 THR A N 1
ATOM 1645 C CA . THR A 1 214 ? -0.236 -3.691 14.406 1 98.5 214 THR A CA 1
ATOM 1646 C C . THR A 1 214 ? 0.686 -2.512 14.109 1 98.5 214 THR A C 1
ATOM 1648 O O . THR A 1 214 ? 1.175 -2.365 12.984 1 98.5 214 THR A O 1
ATOM 1651 N N . ALA A 1 215 ? 0.911 -1.757 15.164 1 98.62 215 ALA A N 1
ATOM 1652 C CA . ALA A 1 215 ? 1.865 -0.657 15.039 1 98.62 215 ALA A CA 1
ATOM 1653 C C . ALA A 1 215 ? 3.27 -1.179 14.75 1 98.62 215 ALA A C 1
ATOM 1655 O O . ALA A 1 215 ? 4.023 -0.563 13.992 1 98.62 215 ALA A O 1
ATOM 1656 N N . GLN A 1 216 ? 3.617 -2.287 15.32 1 98.19 216 GLN A N 1
ATOM 1657 C CA . GLN A 1 216 ? 4.922 -2.891 15.062 1 98.19 216 GLN A CA 1
ATOM 1658 C C . GLN A 1 216 ? 5.055 -3.301 13.594 1 98.19 216 GLN A C 1
ATOM 1660 O O . GLN A 1 216 ? 6.082 -3.037 12.969 1 98.19 216 GLN A O 1
ATOM 1665 N N . GLU A 1 217 ? 4.047 -3.967 13.094 1 97.19 217 GLU A N 1
ATOM 1666 C CA . GLU A 1 217 ? 4.062 -4.305 11.672 1 97.19 217 GLU A CA 1
ATOM 1667 C C . GLU A 1 217 ? 4.141 -3.051 10.805 1 97.19 217 GLU A C 1
ATOM 1669 O O . GLU A 1 217 ? 4.883 -3.012 9.82 1 97.19 217 GLU A O 1
ATOM 1674 N N . ALA A 1 218 ? 3.369 -2.021 11.188 1 98.44 218 ALA A N 1
ATOM 1675 C CA . ALA A 1 218 ? 3.359 -0.764 10.445 1 98.44 218 ALA A CA 1
ATOM 1676 C C . ALA A 1 218 ? 4.75 -0.135 10.414 1 98.44 218 ALA A C 1
ATOM 1678 O O . ALA A 1 218 ? 5.148 0.454 9.406 1 98.44 218 ALA A O 1
ATOM 1679 N N . LEU A 1 219 ? 5.473 -0.254 11.516 1 98 219 LEU A N 1
ATOM 1680 C CA . LEU A 1 219 ? 6.848 0.225 11.555 1 98 219 LEU A CA 1
ATOM 1681 C C . LEU A 1 219 ? 7.746 -0.624 10.664 1 98 219 LEU A C 1
ATOM 1683 O O . LEU A 1 219 ? 8.508 -0.088 9.852 1 98 219 LEU A O 1
ATOM 1687 N N . ASN A 1 220 ? 7.59 -1.918 10.805 1 95.62 220 ASN A N 1
ATOM 1688 C CA . ASN A 1 220 ? 8.445 -2.838 10.062 1 95.62 220 ASN A CA 1
ATOM 1689 C C . ASN A 1 220 ? 8.32 -2.627 8.555 1 95.62 220 ASN A C 1
ATOM 1691 O O . ASN A 1 220 ? 9.312 -2.715 7.828 1 95.62 220 ASN A O 1
ATOM 1695 N N . PHE A 1 221 ? 7.117 -2.287 8.133 1 95.25 221 PHE A N 1
ATOM 1696 C CA . PHE A 1 221 ? 6.875 -2.242 6.695 1 95.25 221 PHE A CA 1
ATOM 1697 C C . PHE A 1 221 ? 6.926 -0.809 6.184 1 95.25 221 PHE A C 1
ATOM 1699 O O . PHE A 1 221 ? 6.887 -0.576 4.973 1 95.25 221 PHE A O 1
ATOM 1706 N N . GLY A 1 222 ? 6.859 0.148 7.129 1 96.38 222 GLY A N 1
ATOM 1707 C CA . GLY A 1 222 ? 7.203 1.484 6.668 1 96.38 222 GLY A CA 1
ATOM 1708 C C . GLY A 1 222 ? 6.02 2.436 6.664 1 96.38 222 GLY A C 1
ATOM 1709 O O . GLY A 1 222 ? 6.121 3.559 6.168 1 96.38 222 GLY A O 1
ATOM 1710 N N . LEU A 1 223 ? 4.855 2.014 7.199 1 98.25 223 LEU A N 1
ATOM 1711 C CA . LEU A 1 223 ? 3.697 2.9 7.234 1 98.25 223 LEU A CA 1
ATOM 1712 C C . LEU A 1 223 ? 3.889 4.004 8.273 1 98.25 223 LEU A C 1
ATOM 1714 O O . LEU A 1 223 ? 3.369 5.109 8.109 1 98.25 223 LEU A O 1
ATOM 1718 N N . ILE A 1 224 ? 4.641 3.693 9.344 1 98.69 224 ILE A N 1
ATOM 1719 C CA . ILE A 1 224 ? 4.977 4.684 10.359 1 98.69 224 ILE A CA 1
ATOM 1720 C C . ILE A 1 224 ? 6.492 4.727 10.562 1 98.69 224 ILE A C 1
ATOM 1722 O O . ILE A 1 224 ? 7.203 3.807 10.148 1 98.69 224 ILE A O 1
ATOM 1726 N N . SER A 1 225 ? 6.961 5.785 11.227 1 97.75 225 SER A N 1
ATOM 1727 C CA . SER A 1 225 ? 8.406 5.926 11.344 1 97.75 225 SER A CA 1
ATOM 1728 C C . SER A 1 225 ? 8.852 5.867 12.797 1 97.75 225 SER A C 1
ATOM 1730 O O . SER A 1 225 ? 10.047 5.719 13.086 1 97.75 225 SER A O 1
ATOM 1732 N N . ARG A 1 226 ? 7.91 6.074 13.75 1 98.25 226 ARG A N 1
ATOM 1733 C CA . ARG A 1 226 ? 8.211 6.012 15.18 1 98.25 226 ARG A CA 1
ATOM 1734 C C . ARG A 1 226 ? 7.156 5.191 15.922 1 98.25 226 ARG A C 1
ATOM 1736 O O . ARG A 1 226 ? 5.957 5.359 15.695 1 98.25 226 ARG A O 1
ATOM 1743 N N . LEU A 1 227 ? 7.656 4.27 16.703 1 98.75 227 LEU A N 1
ATOM 1744 C CA . LEU A 1 227 ? 6.824 3.471 17.594 1 98.75 227 LEU A CA 1
ATOM 1745 C C . LEU A 1 227 ? 7.141 3.775 19.047 1 98.75 227 LEU A C 1
ATOM 1747 O O . LEU A 1 227 ? 8.297 3.717 19.469 1 98.75 227 LEU A O 1
ATOM 1751 N N . VAL A 1 228 ? 6.113 4.109 19.828 1 98.75 228 VAL A N 1
ATOM 1752 C CA . VAL A 1 228 ? 6.352 4.523 21.203 1 98.75 228 VAL A CA 1
ATOM 1753 C C . VAL A 1 228 ? 5.391 3.791 22.141 1 98.75 228 VAL A C 1
ATOM 1755 O O . VAL A 1 228 ? 4.398 3.215 21.688 1 98.75 228 VAL A O 1
ATOM 1758 N N . GLU A 1 229 ? 5.688 3.805 23.406 1 98.5 229 GLU A N 1
ATOM 1759 C CA . GLU A 1 229 ? 4.809 3.229 24.422 1 98.5 229 GLU A CA 1
ATOM 1760 C C . GLU A 1 229 ? 3.49 3.992 24.5 1 98.5 229 GLU A C 1
ATOM 1762 O O . GLU A 1 229 ? 3.43 5.176 24.172 1 98.5 229 GLU A O 1
ATOM 1767 N N . ASP A 1 230 ? 2.441 3.309 24.922 1 97.88 230 ASP A N 1
ATOM 1768 C CA . ASP A 1 230 ? 1.159 3.973 25.141 1 97.88 230 ASP A CA 1
ATOM 1769 C C . ASP A 1 230 ? 1.307 5.152 26.094 1 97.88 230 ASP A C 1
ATOM 1771 O O . ASP A 1 230 ? 2.016 5.059 27.094 1 97.88 230 ASP A O 1
ATOM 1775 N N . GLY A 1 231 ? 0.711 6.309 25.719 1 96.88 231 GLY A N 1
ATOM 1776 C CA . GLY A 1 231 ? 0.786 7.508 26.531 1 96.88 231 GLY A CA 1
ATOM 1777 C C . GLY A 1 231 ? 1.97 8.391 26.188 1 96.88 231 GLY A C 1
ATOM 1778 O O . GLY A 1 231 ? 2.096 9.5 26.719 1 96.88 231 GLY A O 1
ATOM 1779 N N . LYS A 1 232 ? 2.811 8.016 25.219 1 98.38 232 LYS A N 1
ATOM 1780 C CA . LYS A 1 232 ? 4.051 8.75 24.969 1 98.38 232 LYS A CA 1
ATOM 1781 C C . LYS A 1 232 ? 4.047 9.375 23.578 1 98.38 232 LYS A C 1
ATOM 1783 O O . LYS A 1 232 ? 5.047 9.961 23.141 1 98.38 232 LYS A O 1
ATOM 1788 N N . ALA A 1 233 ? 2.934 9.312 22.875 1 98.44 233 ALA A N 1
ATOM 1789 C CA . ALA A 1 233 ? 2.885 9.805 21.5 1 98.44 233 ALA A CA 1
ATOM 1790 C C . ALA A 1 233 ? 3.107 11.312 21.453 1 98.44 233 ALA A C 1
ATOM 1792 O O . ALA A 1 233 ? 3.873 11.805 20.625 1 98.44 233 ALA A O 1
ATOM 1793 N N . LYS A 1 234 ? 2.471 12.055 22.328 1 98.5 234 LYS A N 1
ATOM 1794 C CA . LYS A 1 234 ? 2.596 13.516 22.344 1 98.5 234 LYS A CA 1
ATOM 1795 C C . LYS A 1 234 ? 4.035 13.938 22.609 1 98.5 234 LYS A C 1
ATOM 1797 O O . LYS A 1 234 ? 4.562 14.828 21.953 1 98.5 234 LYS A O 1
ATOM 1802 N N . GLU A 1 235 ? 4.629 13.297 23.578 1 98.62 235 GLU A N 1
ATOM 1803 C CA . GLU A 1 235 ? 6.023 13.586 23.891 1 98.62 235 GLU A CA 1
ATOM 1804 C C . GLU A 1 235 ? 6.922 13.367 22.672 1 98.62 235 GLU A C 1
ATOM 1806 O O . GLU A 1 235 ? 7.785 14.195 22.375 1 98.62 235 GLU A O 1
ATOM 1811 N N . GLU A 1 236 ? 6.73 12.281 22 1 98.75 236 GLU A N 1
ATOM 1812 C CA . GLU A 1 236 ? 7.562 11.93 20.844 1 98.75 236 GLU A CA 1
ATOM 1813 C C . GLU A 1 236 ? 7.402 12.945 19.719 1 98.75 236 GLU A C 1
ATOM 1815 O O . GLU A 1 236 ? 8.391 13.406 19.156 1 98.75 236 GLU A O 1
ATOM 1820 N N . VAL A 1 237 ? 6.164 13.344 19.375 1 98.81 237 VAL A N 1
ATOM 1821 C CA . VAL A 1 237 ? 5.945 14.234 18.25 1 98.81 237 VAL A CA 1
ATOM 1822 C C . VAL A 1 237 ? 6.434 15.641 18.594 1 98.81 237 VAL A C 1
ATOM 1824 O O . VAL A 1 237 ? 6.922 16.359 17.719 1 98.81 237 VAL A O 1
ATOM 1827 N N . LEU A 1 238 ? 6.344 16.031 19.797 1 98.81 238 LEU A N 1
ATOM 1828 C CA . LEU A 1 238 ? 6.906 17.312 20.188 1 98.81 238 LEU A CA 1
ATOM 1829 C C . LEU A 1 238 ? 8.43 17.281 20.109 1 98.81 238 LEU A C 1
ATOM 1831 O O . LEU A 1 238 ? 9.047 18.281 19.734 1 98.81 238 LEU A O 1
ATOM 1835 N N . ALA A 1 239 ? 9.016 16.172 20.469 1 98.81 239 ALA A N 1
ATOM 1836 C CA . ALA A 1 239 ? 10.469 16.031 20.344 1 98.81 239 ALA A CA 1
ATOM 1837 C C . ALA A 1 239 ? 10.906 16.125 18.891 1 98.81 239 ALA A C 1
ATOM 1839 O O . ALA A 1 239 ? 11.898 16.781 18.562 1 98.81 239 ALA A O 1
ATOM 1840 N N . ILE A 1 240 ? 10.172 15.469 18.031 1 98.69 240 ILE A N 1
ATOM 1841 C CA . ILE A 1 240 ? 10.453 15.547 16.594 1 98.69 240 ILE A CA 1
ATOM 1842 C C . ILE A 1 240 ? 10.344 17 16.125 1 98.69 240 ILE A C 1
ATOM 1844 O O . ILE A 1 240 ? 11.211 17.484 15.406 1 98.69 240 ILE A O 1
ATOM 1848 N N . SER A 1 241 ? 9.32 17.641 16.547 1 98.75 241 SER A N 1
ATOM 1849 C CA . SER A 1 241 ? 9.078 19.031 16.172 1 98.75 241 SER A CA 1
ATOM 1850 C C . SER A 1 241 ? 10.188 19.938 16.688 1 98.75 241 SER A C 1
ATOM 1852 O O . SER A 1 241 ? 10.633 20.844 15.969 1 98.75 241 SER A O 1
ATOM 1854 N N . GLU A 1 242 ? 10.57 19.703 17.891 1 98.56 242 GLU A N 1
ATOM 1855 C CA . GLU A 1 242 ? 11.648 20.5 18.469 1 98.56 242 GLU A CA 1
ATOM 1856 C C . GLU A 1 242 ? 12.922 20.406 17.625 1 98.56 242 GLU A C 1
ATOM 1858 O O . GLU A 1 242 ? 13.609 21.391 17.406 1 98.56 242 GLU A O 1
ATOM 1863 N N . GLU A 1 243 ? 13.227 19.203 17.234 1 98.38 243 GLU A N 1
ATOM 1864 C CA . GLU A 1 243 ? 14.391 19 16.375 1 98.38 243 GLU A CA 1
ATOM 1865 C C . GLU A 1 243 ? 14.258 19.781 15.07 1 98.38 243 GLU A C 1
ATOM 1867 O O . GLU A 1 243 ? 15.203 20.453 14.648 1 98.38 243 GLU A O 1
ATOM 1872 N N . ILE A 1 244 ? 13.125 19.781 14.438 1 98.12 244 ILE A N 1
ATOM 1873 C CA . ILE A 1 244 ? 12.883 20.453 13.164 1 98.12 244 ILE A CA 1
ATOM 1874 C C . ILE A 1 244 ? 12.984 21.969 13.352 1 98.12 244 ILE A C 1
ATOM 1876 O O . ILE A 1 244 ? 13.484 22.672 12.477 1 98.12 244 ILE A O 1
ATOM 1880 N N . CYS A 1 245 ? 12.555 22.453 14.453 1 96.81 245 CYS A N 1
ATOM 1881 C CA . CYS A 1 245 ? 12.523 23.875 14.75 1 96.81 245 CYS A CA 1
ATOM 1882 C C . CYS A 1 245 ? 13.938 24.453 14.805 1 96.81 245 CYS A C 1
ATOM 1884 O O . CYS A 1 245 ? 14.117 25.672 14.75 1 96.81 245 CYS A O 1
ATOM 1886 N N . LYS A 1 246 ? 14.93 23.594 14.922 1 95.38 246 LYS A N 1
ATOM 1887 C CA . LYS A 1 246 ? 16.312 24.047 14.992 1 95.38 246 LYS A CA 1
ATOM 1888 C C . LYS A 1 246 ? 16.828 24.469 13.617 1 95.38 246 LYS A C 1
ATOM 1890 O O . LYS A 1 246 ? 17.891 25.078 13.5 1 95.38 246 LYS A O 1
ATOM 1895 N N . TYR A 1 247 ? 16.078 24.203 12.586 1 95.94 247 TYR A N 1
ATOM 1896 C CA . TYR A 1 247 ? 16.578 24.406 11.234 1 95.94 247 TYR A CA 1
ATOM 1897 C C . TYR A 1 247 ? 15.773 25.453 10.492 1 95.94 247 TYR A C 1
ATOM 1899 O O . TYR A 1 247 ? 14.805 26 11.039 1 95.94 247 TYR A O 1
ATOM 1907 N N . SER A 1 248 ? 16.266 25.844 9.336 1 94.69 248 SER A N 1
ATOM 1908 C CA . SER A 1 248 ? 15.625 26.875 8.531 1 94.69 248 SER A CA 1
ATOM 1909 C C . SER A 1 248 ? 14.305 26.391 7.953 1 94.69 248 SER A C 1
ATOM 1911 O O . SER A 1 248 ? 14.25 25.328 7.316 1 94.69 248 SER A O 1
ATOM 1913 N N . ARG A 1 249 ? 13.234 27.188 8.164 1 95.62 249 ARG A N 1
ATOM 1914 C CA . ARG A 1 249 ? 11.906 26.891 7.633 1 95.62 249 ARG A CA 1
ATOM 1915 C C . ARG A 1 249 ? 11.93 26.844 6.109 1 95.62 249 ARG A C 1
ATOM 1917 O O . ARG A 1 249 ? 11.312 25.969 5.5 1 95.62 249 ARG A O 1
ATOM 1924 N N . HIS A 1 250 ? 12.641 27.781 5.488 1 94 250 HIS A N 1
ATOM 1925 C CA . HIS A 1 250 ? 12.688 27.891 4.035 1 94 250 HIS A CA 1
ATOM 1926 C C . HIS A 1 250 ? 13.391 26.688 3.412 1 94 250 HIS A C 1
ATOM 1928 O O . HIS A 1 250 ? 12.953 26.188 2.373 1 94 250 HIS A O 1
ATOM 1934 N N . ILE A 1 251 ? 14.406 26.266 4.062 1 94.5 251 ILE A N 1
ATOM 1935 C CA . ILE A 1 251 ? 15.156 25.125 3.555 1 94.5 251 ILE A CA 1
ATOM 1936 C C . ILE A 1 251 ? 14.305 23.859 3.672 1 94.5 251 ILE A C 1
ATOM 1938 O O . ILE A 1 251 ? 14.305 23.016 2.771 1 94.5 251 ILE A O 1
ATOM 1942 N N . CYS A 1 252 ? 13.57 23.75 4.812 1 96.12 252 CYS A N 1
ATOM 1943 C CA . CYS A 1 252 ? 12.664 22.625 4.973 1 96.12 252 CYS A CA 1
ATOM 1944 C C . CYS A 1 252 ? 11.609 22.609 3.871 1 96.12 252 CYS A C 1
ATOM 1946 O O . CYS A 1 252 ? 11.312 21.562 3.303 1 96.12 252 CYS A O 1
ATOM 1948 N N . ASP A 1 253 ? 11.078 23.734 3.576 1 96.56 253 ASP A N 1
ATOM 1949 C CA . ASP A 1 253 ? 10.07 23.875 2.531 1 96.56 253 ASP A CA 1
ATOM 1950 C C . ASP A 1 253 ? 10.609 23.406 1.179 1 96.56 253 ASP A C 1
ATOM 1952 O O . ASP A 1 253 ? 9.977 22.594 0.503 1 96.56 253 ASP A O 1
ATOM 1956 N N . LEU A 1 254 ? 11.75 23.906 0.794 1 95.19 254 LEU A N 1
ATOM 1957 C CA . LEU A 1 254 ? 12.375 23.562 -0.475 1 95.19 254 LEU A CA 1
ATOM 1958 C C . LEU A 1 254 ? 12.625 22.062 -0.565 1 95.19 254 LEU A C 1
ATOM 1960 O O . LEU A 1 254 ? 12.336 21.438 -1.588 1 95.19 254 LEU A O 1
ATOM 1964 N N . GLY A 1 255 ? 13.148 21.531 0.491 1 97.12 255 GLY A N 1
ATOM 1965 C CA . GLY A 1 255 ? 13.438 20.109 0.53 1 97.12 255 GLY A CA 1
ATOM 1966 C C . GLY A 1 255 ? 12.203 19.234 0.423 1 97.12 255 GLY A C 1
ATOM 1967 O O . GLY A 1 255 ? 12.172 18.297 -0.366 1 97.12 255 GLY A O 1
ATOM 1968 N N . LYS A 1 256 ? 11.18 19.562 1.205 1 97.69 256 LYS A N 1
ATOM 1969 C CA . LYS A 1 256 ? 9.93 18.797 1.192 1 97.69 256 LYS A CA 1
ATOM 1970 C C . LYS A 1 256 ? 9.281 18.828 -0.19 1 97.69 256 LYS A C 1
ATOM 1972 O O . LYS A 1 256 ? 8.883 17.781 -0.713 1 97.69 256 LYS A O 1
ATOM 1977 N N . ALA A 1 257 ? 9.227 19.938 -0.782 1 97.38 257 ALA A N 1
ATOM 1978 C CA . ALA A 1 257 ? 8.609 20.094 -2.094 1 97.38 257 ALA A CA 1
ATOM 1979 C C . ALA A 1 257 ? 9.305 19.219 -3.137 1 97.38 257 ALA A C 1
ATOM 1981 O O . ALA A 1 257 ? 8.641 18.531 -3.914 1 97.38 257 ALA A O 1
ATOM 1982 N N . PHE A 1 258 ? 10.594 19.281 -3.139 1 97.19 258 PHE A N 1
ATOM 1983 C CA . PHE A 1 258 ? 11.312 18.516 -4.152 1 97.19 258 PHE A CA 1
ATOM 1984 C C . PHE A 1 258 ? 11.227 17.016 -3.869 1 97.19 258 PHE A C 1
ATOM 1986 O O . PHE A 1 258 ? 11.188 16.203 -4.797 1 97.19 258 PHE A O 1
ATOM 1993 N N . PHE A 1 259 ? 11.211 16.672 -2.605 1 97.69 259 PHE A N 1
ATOM 1994 C CA . PHE A 1 259 ? 11.062 15.266 -2.275 1 97.69 259 PHE A CA 1
ATOM 1995 C C . PHE A 1 259 ? 9.828 14.68 -2.951 1 97.69 259 PHE A C 1
ATOM 1997 O O . PHE A 1 259 ? 9.914 13.648 -3.625 1 97.69 259 PHE A O 1
ATOM 2004 N N . TYR A 1 260 ? 8.703 15.281 -2.848 1 96.31 260 TYR A N 1
ATOM 2005 C CA . TYR A 1 260 ? 7.457 14.75 -3.379 1 96.31 260 TYR A CA 1
ATOM 2006 C C . TYR A 1 260 ? 7.398 14.898 -4.895 1 96.31 260 TYR A C 1
ATOM 2008 O O . TYR A 1 260 ? 6.625 14.211 -5.566 1 96.31 260 TYR A O 1
ATOM 2016 N N . THR A 1 261 ? 8.242 15.75 -5.41 1 94.94 261 THR A N 1
ATOM 2017 C CA . THR A 1 261 ? 8.352 15.867 -6.859 1 94.94 261 THR A CA 1
ATOM 2018 C C . THR A 1 261 ? 9.188 14.727 -7.434 1 94.94 261 THR A C 1
ATOM 2020 O O . THR A 1 261 ? 8.75 14.031 -8.352 1 94.94 261 THR A O 1
ATOM 2023 N N . GLN A 1 262 ? 10.328 14.531 -6.867 1 94.31 262 GLN A N 1
ATOM 2024 C CA . GLN A 1 262 ? 11.312 13.641 -7.469 1 94.31 262 GLN A CA 1
ATOM 2025 C C . GLN A 1 262 ? 10.883 12.188 -7.355 1 94.31 262 GLN A C 1
ATOM 2027 O O . GLN A 1 262 ? 11.195 11.367 -8.227 1 94.31 262 GLN A O 1
ATOM 2032 N N . ILE A 1 263 ? 10.156 11.828 -6.363 1 94.06 263 ILE A N 1
ATOM 2033 C CA . ILE A 1 263 ? 9.82 10.43 -6.129 1 94.06 263 ILE A CA 1
ATOM 2034 C C . ILE A 1 263 ? 8.859 9.945 -7.211 1 94.06 263 ILE A C 1
ATOM 2036 O O . ILE A 1 263 ? 8.68 8.734 -7.391 1 94.06 263 ILE A O 1
ATOM 2040 N N . GLU A 1 264 ? 8.242 10.82 -7.953 1 93.69 264 GLU A N 1
ATOM 2041 C CA . GLU A 1 264 ? 7.312 10.477 -9.031 1 93.69 264 GLU A CA 1
ATOM 2042 C C . GLU A 1 264 ? 8.016 10.477 -10.383 1 93.69 264 GLU A C 1
ATOM 2044 O O . GLU A 1 264 ? 7.371 10.305 -11.422 1 93.69 264 GLU A O 1
ATOM 2049 N N . GLN A 1 265 ? 9.297 10.742 -10.391 1 92.31 265 GLN A N 1
ATOM 2050 C CA . GLN A 1 265 ? 10.039 10.898 -11.633 1 92.31 265 GLN A CA 1
ATOM 2051 C C . GLN A 1 265 ? 10.992 9.719 -11.859 1 92.31 265 GLN A C 1
ATOM 2053 O O . GLN A 1 265 ? 11.336 9.008 -10.914 1 92.31 265 GLN A O 1
ATOM 2058 N N . ASN A 1 266 ? 11.336 9.539 -13.133 1 92.19 266 ASN A N 1
ATOM 2059 C CA . ASN A 1 266 ? 12.461 8.641 -13.367 1 92.19 266 ASN A CA 1
ATOM 2060 C C . ASN A 1 266 ? 13.758 9.219 -12.812 1 92.19 266 ASN A C 1
ATOM 2062 O O . ASN A 1 266 ? 13.891 10.43 -12.656 1 92.19 266 ASN A O 1
ATOM 2066 N N . ILE A 1 267 ? 14.758 8.406 -12.602 1 90.25 267 ILE A N 1
ATOM 2067 C CA . ILE A 1 267 ? 15.945 8.758 -11.828 1 90.25 267 ILE A CA 1
ATOM 2068 C C . ILE A 1 267 ? 16.766 9.789 -12.594 1 90.25 267 ILE A C 1
ATOM 2070 O O . ILE A 1 267 ? 17.375 10.68 -12 1 90.25 267 ILE A O 1
ATOM 2074 N N . ALA A 1 268 ? 16.828 9.648 -13.891 1 92.75 268 ALA A N 1
ATOM 2075 C CA . ALA A 1 268 ? 17.625 10.594 -14.688 1 92.75 268 ALA A CA 1
ATOM 2076 C C . ALA A 1 268 ? 17.078 12.008 -14.562 1 92.75 268 ALA A C 1
ATOM 2078 O O . ALA A 1 268 ? 17.828 12.953 -14.32 1 92.75 268 ALA A O 1
ATOM 2079 N N . THR A 1 269 ? 15.766 12.156 -14.711 1 95.38 269 THR A N 1
ATOM 2080 C CA . THR A 1 269 ? 15.102 13.445 -14.555 1 95.38 269 THR A CA 1
ATOM 2081 C C . THR A 1 269 ? 15.273 13.977 -13.141 1 95.38 269 THR A C 1
ATOM 2083 O O . THR A 1 269 ? 15.602 15.148 -12.945 1 95.38 269 THR A O 1
ATOM 2086 N N . ALA A 1 270 ? 15.078 13.172 -12.156 1 94.94 270 ALA A N 1
ATOM 2087 C CA . ALA A 1 270 ? 15.219 13.547 -10.75 1 94.94 270 ALA A CA 1
ATOM 2088 C C . ALA A 1 270 ? 16.625 14.07 -10.453 1 94.94 270 ALA A C 1
ATOM 2090 O O . ALA A 1 270 ? 16.781 15.102 -9.797 1 94.94 270 ALA A O 1
ATOM 2091 N N . ASN A 1 271 ? 17.578 13.367 -11 1 95.12 271 ASN A N 1
ATOM 2092 C CA . ASN A 1 271 ? 18.953 13.773 -10.75 1 95.12 271 ASN A CA 1
ATOM 2093 C C . ASN A 1 271 ? 19.266 15.133 -11.367 1 95.12 271 ASN A C 1
ATOM 2095 O O . ASN A 1 271 ? 19.906 15.977 -10.734 1 95.12 271 ASN A O 1
ATOM 2099 N N . ARG A 1 272 ? 18.859 15.297 -12.547 1 94.62 272 ARG A N 1
ATOM 2100 C CA . ARG A 1 272 ? 19.109 16.562 -13.219 1 94.62 272 ARG A CA 1
ATOM 2101 C C . ARG A 1 272 ? 18.438 17.719 -12.484 1 94.62 272 ARG A C 1
ATOM 2103 O O . ARG A 1 272 ? 19.078 18.75 -12.211 1 94.62 272 ARG A O 1
ATOM 2110 N N . GLN A 1 273 ? 17.219 17.578 -12.133 1 96.25 273 GLN A N 1
ATOM 2111 C CA . GLN A 1 273 ? 16.484 18.609 -11.406 1 96.25 273 GLN A CA 1
ATOM 2112 C C . GLN A 1 273 ? 17.047 18.797 -10 1 96.25 273 GLN A C 1
ATOM 2114 O O . GLN A 1 273 ? 17.094 19.922 -9.492 1 96.25 273 GLN A O 1
ATOM 2119 N N . GLY A 1 274 ? 17.453 17.688 -9.445 1 97.31 274 GLY A N 1
ATOM 2120 C CA . GLY A 1 274 ? 18.047 17.75 -8.125 1 97.31 274 GLY A CA 1
ATOM 2121 C C . GLY A 1 274 ? 19.266 18.641 -8.07 1 97.31 274 GLY A C 1
ATOM 2122 O O . GLY A 1 274 ? 19.453 19.422 -7.121 1 97.31 274 GLY A O 1
ATOM 2123 N N . ALA A 1 275 ? 20.078 18.531 -9.094 1 94.81 275 ALA A N 1
ATOM 2124 C CA . ALA A 1 275 ? 21.266 19.391 -9.164 1 94.81 275 ALA A CA 1
ATOM 2125 C C . ALA A 1 275 ? 20.859 20.859 -9.188 1 94.81 275 ALA A C 1
ATOM 2127 O O . ALA A 1 275 ? 21.469 21.688 -8.508 1 94.81 275 ALA A O 1
ATOM 2128 N N . THR A 1 276 ? 19.891 21.141 -9.93 1 95.75 276 THR A N 1
ATOM 2129 C CA . THR A 1 276 ? 19.391 22.516 -10.023 1 95.75 276 THR A CA 1
ATOM 2130 C C . THR A 1 276 ? 18.828 22.984 -8.688 1 95.75 276 THR A C 1
ATOM 2132 O O . THR A 1 276 ? 19.094 24.109 -8.258 1 95.75 276 THR A O 1
ATOM 2135 N N . VAL A 1 277 ? 18.125 22.156 -8.008 1 96.12 277 VAL A N 1
ATOM 2136 C CA . VAL A 1 277 ? 17.516 22.5 -6.723 1 96.12 277 VAL A CA 1
ATOM 2137 C C . VAL A 1 277 ? 18.609 22.75 -5.68 1 96.12 277 VAL A C 1
ATOM 2139 O O . VAL A 1 277 ? 18.484 23.656 -4.855 1 96.12 277 VAL A O 1
ATOM 2142 N N . MET A 1 278 ? 19.625 21.922 -5.773 1 95.69 278 MET A N 1
ATOM 2143 C CA . MET A 1 278 ? 20.75 22.125 -4.859 1 95.69 278 MET A CA 1
ATOM 2144 C C . MET A 1 278 ? 21.391 23.5 -5.07 1 95.69 278 MET A C 1
ATOM 2146 O O . MET A 1 278 ? 21.672 24.203 -4.105 1 95.69 278 MET A O 1
ATOM 2150 N N . CYS A 1 279 ? 21.594 23.859 -6.273 1 94.5 279 CYS A N 1
ATOM 2151 C CA . CYS A 1 279 ? 22.172 25.172 -6.59 1 94.5 279 CYS A CA 1
ATOM 2152 C C . CYS A 1 279 ? 21.266 26.297 -6.109 1 94.5 279 CYS A C 1
ATOM 2154 O O . CYS A 1 279 ? 21.75 27.297 -5.562 1 94.5 279 CYS A O 1
ATOM 2156 N N . ASN A 1 280 ? 20.031 26.156 -6.281 1 94.62 280 ASN A N 1
ATOM 2157 C CA . ASN A 1 280 ? 19.078 27.156 -5.816 1 94.62 280 ASN A CA 1
ATOM 2158 C C . ASN A 1 280 ? 19.062 27.266 -4.293 1 94.62 280 ASN A C 1
ATOM 2160 O O . ASN A 1 280 ? 18.922 28.344 -3.746 1 94.62 280 ASN A O 1
ATOM 2164 N N . ASN A 1 281 ? 19.234 26.172 -3.623 1 95.56 281 ASN A N 1
ATOM 2165 C CA . ASN A 1 281 ? 19.328 26.156 -2.166 1 95.56 281 ASN A CA 1
ATOM 2166 C C . ASN A 1 281 ? 20.516 26.969 -1.669 1 95.56 281 ASN A C 1
ATOM 2168 O O . ASN A 1 281 ? 20.391 27.734 -0.713 1 95.56 281 ASN A O 1
ATOM 2172 N N . LEU A 1 282 ? 21.609 26.828 -2.359 1 94.38 282 LEU A N 1
ATOM 2173 C CA . LEU A 1 282 ? 22.844 27.516 -1.969 1 94.38 282 LEU A CA 1
ATOM 2174 C C . LEU A 1 282 ? 22.672 29.031 -2.098 1 94.38 282 LEU A C 1
ATOM 2176 O O . LEU A 1 282 ? 23.391 29.781 -1.437 1 94.38 282 LEU A O 1
ATOM 2180 N N . LYS A 1 283 ? 21.766 29.516 -2.898 1 93.94 283 LYS A N 1
ATOM 2181 C CA . LYS A 1 283 ? 21.562 30.953 -3.119 1 93.94 283 LYS A CA 1
ATOM 2182 C C . LYS A 1 283 ? 20.75 31.562 -1.993 1 93.94 283 LYS A C 1
ATOM 2184 O O . LYS A 1 283 ? 20.703 32.781 -1.852 1 93.94 283 LYS A O 1
ATOM 2189 N N . LEU A 1 284 ? 20.172 30.797 -1.207 1 93.19 284 LEU A N 1
ATOM 2190 C CA . LEU A 1 284 ? 19.328 31.297 -0.129 1 93.19 284 LEU A CA 1
ATOM 2191 C C . LEU A 1 284 ? 20.188 31.812 1.029 1 93.19 284 LEU A C 1
ATOM 2193 O O . LEU A 1 284 ? 21.219 31.219 1.358 1 93.19 284 LEU A O 1
ATOM 2197 N N . PRO A 1 285 ? 19.734 32.906 1.686 1 95.25 285 PRO A N 1
ATOM 2198 C CA . PRO A 1 285 ? 20.5 33.469 2.797 1 95.25 285 PRO A CA 1
ATOM 2199 C C . PRO A 1 285 ? 20.781 32.469 3.9 1 95.25 285 PRO A C 1
ATOM 2201 O O . PRO A 1 285 ? 21.875 32.469 4.48 1 95.25 285 PRO A O 1
ATOM 2204 N N . ASP A 1 286 ? 19.922 31.578 4.152 1 95.31 286 ASP A N 1
ATOM 2205 C CA . ASP A 1 286 ? 20.078 30.625 5.246 1 95.31 286 ASP A CA 1
ATOM 2206 C C . ASP A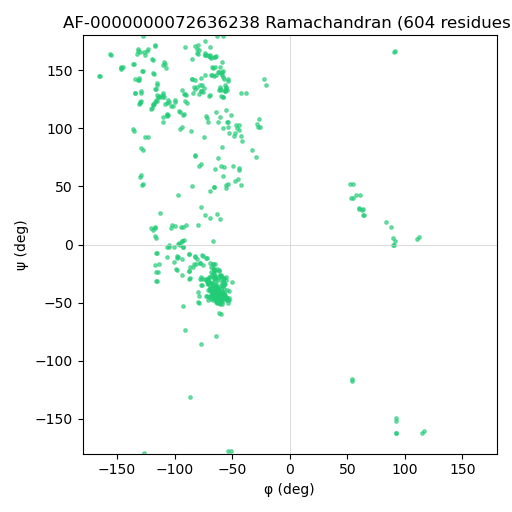 1 286 ? 21.172 29.609 4.93 1 95.31 286 ASP A C 1
ATOM 2208 O O . ASP A 1 286 ? 21.875 29.141 5.828 1 95.31 286 ASP A O 1
ATOM 2212 N N . ALA A 1 287 ? 21.312 29.266 3.678 1 94.88 287 ALA A N 1
ATOM 2213 C CA . ALA A 1 287 ? 22.391 28.359 3.307 1 94.88 287 ALA A CA 1
ATOM 2214 C C . ALA A 1 287 ? 23.75 29.016 3.514 1 94.88 287 ALA A C 1
ATOM 2216 O O . ALA A 1 287 ? 24.672 28.406 4.047 1 94.88 287 ALA A O 1
ATOM 2217 N N . LYS A 1 288 ? 23.781 30.219 3.166 1 93.94 288 LYS A N 1
ATOM 2218 C CA . LYS A 1 288 ? 25.031 30.969 3.365 1 93.94 288 LYS A CA 1
ATOM 2219 C C . LYS A 1 288 ? 25.359 31.078 4.852 1 93.94 288 LYS A C 1
ATOM 2221 O O . LYS A 1 288 ? 26.5 30.812 5.254 1 93.94 288 LYS A O 1
ATOM 2226 N N . GLU A 1 289 ? 24.375 31.422 5.496 1 95.81 289 GLU A N 1
ATOM 2227 C CA . GLU A 1 289 ? 24.547 31.531 6.938 1 95.81 289 GLU A CA 1
ATOM 2228 C C . GLU A 1 289 ? 24.922 30.203 7.562 1 95.81 289 GLU A C 1
ATOM 2230 O O . GLU A 1 289 ? 25.844 30.125 8.375 1 95.81 289 GLU A O 1
ATOM 2235 N N . GLY A 1 290 ? 24.25 29.141 7.277 1 94.25 290 GLY A N 1
ATOM 2236 C CA . GLY A 1 290 ? 24.516 27.812 7.84 1 94.25 290 GLY A CA 1
ATOM 2237 C C . GLY A 1 290 ? 25.922 27.328 7.566 1 94.25 290 GLY A C 1
ATOM 2238 O O . GLY A 1 290 ? 26.594 26.828 8.477 1 94.25 290 GLY A O 1
ATOM 2239 N N . ILE A 1 291 ? 26.375 27.5 6.336 1 94.56 291 ILE A N 1
ATOM 2240 C CA . ILE A 1 291 ? 27.703 27.062 5.945 1 94.56 291 ILE A CA 1
ATOM 2241 C C . ILE A 1 291 ? 28.75 27.906 6.66 1 94.56 291 ILE A C 1
ATOM 2243 O O . ILE A 1 291 ? 29.719 27.359 7.223 1 94.56 291 ILE A O 1
ATOM 2247 N N . SER A 1 292 ? 28.453 29.172 6.695 1 94.88 292 SER A N 1
ATOM 2248 C CA . SER A 1 292 ? 29.375 30.078 7.375 1 94.88 292 SER A CA 1
ATOM 2249 C C . SER A 1 292 ? 29.469 29.75 8.867 1 94.88 292 SER A C 1
ATOM 2251 O O . SER A 1 292 ? 30.562 29.688 9.43 1 94.88 292 SER A O 1
ATOM 2253 N N . ALA A 1 293 ? 28.406 29.641 9.422 1 96 293 ALA A N 1
ATOM 2254 C CA . ALA A 1 293 ? 28.375 29.328 10.852 1 96 293 ALA A CA 1
ATOM 2255 C C . ALA A 1 293 ? 29.109 28.031 11.156 1 96 293 ALA A C 1
ATOM 2257 O O . ALA A 1 293 ? 29.828 27.938 12.156 1 96 293 ALA A O 1
ATOM 2258 N N . PHE A 1 294 ? 28.953 27.031 10.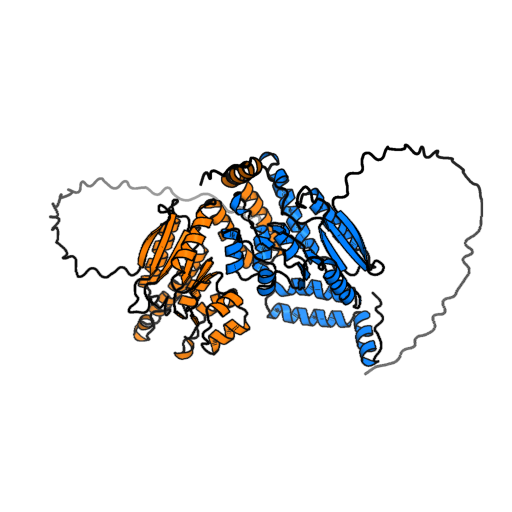414 1 93.94 294 PHE A N 1
ATOM 2259 C CA . PHE A 1 294 ? 29.609 25.734 10.578 1 93.94 294 PHE A CA 1
ATOM 2260 C C . PHE A 1 294 ? 31.125 25.891 10.5 1 93.94 294 PHE A C 1
ATOM 2262 O O . PHE A 1 294 ? 31.844 25.391 11.359 1 93.94 294 PHE A O 1
ATOM 2269 N N . LEU A 1 295 ? 31.5 26.625 9.5 1 95.06 295 LEU A N 1
ATOM 2270 C CA . LEU A 1 295 ? 32.938 26.844 9.297 1 95.06 295 LEU A CA 1
ATOM 2271 C C . LEU A 1 295 ? 33.531 27.656 10.438 1 95.06 295 LEU A C 1
ATOM 2273 O O . LEU A 1 295 ? 34.688 27.469 10.805 1 95.06 295 LEU A O 1
ATOM 2277 N N . GLN A 1 296 ? 32.75 28.438 11.023 1 96.94 296 GLN A N 1
ATOM 2278 C CA . GLN A 1 296 ? 33.188 29.328 12.094 1 96.94 296 GLN A CA 1
ATOM 2279 C C . GLN A 1 296 ? 32.906 28.719 13.469 1 96.94 296 GLN A C 1
ATOM 2281 O O . GLN A 1 296 ? 33.125 29.359 14.492 1 96.94 296 GLN A O 1
ATOM 2286 N N . LYS A 1 297 ? 32.344 27.516 13.516 1 96.38 297 LYS A N 1
ATOM 2287 C CA . LYS A 1 297 ? 32.031 26.781 14.742 1 96.38 297 LYS A CA 1
ATOM 2288 C C . LYS A 1 297 ? 31.094 27.594 15.648 1 96.38 297 LYS A C 1
ATOM 2290 O O . LYS A 1 297 ? 31.344 27.703 16.859 1 96.38 297 LYS A O 1
ATOM 2295 N N . ARG A 1 298 ? 30.094 28.234 15.07 1 95.81 298 ARG A N 1
ATOM 2296 C CA . ARG A 1 298 ? 29.031 28.922 15.797 1 95.81 298 ARG A CA 1
ATOM 2297 C C . ARG A 1 298 ? 27.656 28.375 15.398 1 95.81 298 ARG A C 1
ATOM 2299 O O . ARG A 1 298 ? 27.531 27.672 14.406 1 95.81 298 ARG A O 1
ATOM 2306 N N . LYS A 1 299 ? 26.688 28.812 16.234 1 94.19 299 LYS A N 1
ATOM 2307 C CA . LYS A 1 299 ? 25.312 28.438 15.906 1 94.19 299 LYS A CA 1
ATOM 2308 C C . LYS A 1 299 ? 24.75 29.312 14.797 1 94.19 299 LYS A C 1
ATOM 2310 O O . LYS A 1 299 ? 24.938 30.531 14.82 1 94.19 299 LYS A O 1
ATOM 2315 N N . PRO A 1 300 ? 24.203 28.641 13.805 1 94.44 300 PRO A N 1
ATOM 2316 C CA . PRO A 1 300 ? 23.594 29.469 12.75 1 94.44 300 PRO A CA 1
ATOM 2317 C C . PRO A 1 300 ? 22.406 30.297 13.25 1 94.44 300 PRO A C 1
ATOM 2319 O O . PRO A 1 300 ? 21.688 29.859 14.148 1 94.44 300 PRO A O 1
ATOM 2322 N N . LYS A 1 301 ? 22.266 31.531 12.641 1 93.56 301 LYS A N 1
ATOM 2323 C CA . LYS A 1 301 ? 21.094 32.406 12.82 1 93.56 301 LYS A CA 1
ATOM 2324 C C . LYS A 1 301 ? 20.266 32.469 11.539 1 93.56 301 LYS A C 1
ATOM 2326 O O . LYS A 1 301 ? 20.609 33.25 10.625 1 93.56 301 LYS A O 1
ATOM 2331 N N . TRP A 1 302 ? 19.203 31.906 11.633 1 92.69 302 TRP A N 1
ATOM 2332 C CA . TRP A 1 302 ? 18.406 31.828 10.414 1 92.69 302 TRP A CA 1
ATOM 2333 C C . TRP A 1 302 ? 17.656 33.125 10.164 1 92.69 302 TRP A C 1
ATOM 2335 O O . TRP A 1 302 ? 17.141 33.75 11.102 1 92.69 302 TRP A O 1
ATOM 2345 N N . VAL A 1 303 ? 17.672 33.594 8.945 1 80.62 303 VAL A N 1
ATOM 2346 C CA . VAL A 1 303 ? 17.062 34.875 8.57 1 80.62 303 VAL A CA 1
ATOM 2347 C C . VAL A 1 303 ? 15.562 34.656 8.328 1 80.62 303 VAL A C 1
ATOM 2349 O O . VAL A 1 303 ? 14.75 35.562 8.609 1 80.62 303 VAL A O 1
ATOM 2352 N N . GLU A 1 304 ? 15.094 33.406 8.141 1 68.5 304 GLU A N 1
ATOM 2353 C CA . GLU A 1 304 ? 13.734 32.969 7.875 1 68.5 304 GLU A CA 1
ATOM 2354 C C . GLU A 1 304 ? 13.008 33.938 6.945 1 68.5 304 GLU A C 1
ATOM 2356 O O . GLU A 1 304 ? 13.211 35.125 7.02 1 68.5 304 GLU A O 1
ATOM 2361 N N . MET B 1 1 ? -4.688 39.531 -52.469 1 17.03 1 MET B N 1
ATOM 2362 C CA . MET B 1 1 ? -4.965 38.625 -53.594 1 17.03 1 MET B CA 1
ATOM 2363 C C . MET B 1 1 ? -5.707 37.406 -53.094 1 17.03 1 MET B C 1
ATOM 2365 O O . MET B 1 1 ? -5.711 37.094 -51.906 1 17.03 1 MET B O 1
ATOM 2369 N N . ASN B 1 2 ? -5.906 36.219 -53.969 1 16.77 2 ASN B N 1
ATOM 2370 C CA . ASN B 1 2 ? -7.051 35.562 -54.594 1 16.77 2 ASN B CA 1
ATOM 2371 C C . ASN B 1 2 ? -7.398 34.25 -53.906 1 16.77 2 ASN B C 1
ATOM 2373 O O . ASN B 1 2 ? -8.117 33.406 -54.469 1 16.77 2 ASN B O 1
ATOM 2377 N N . ARG B 1 3 ? -6.613 33.812 -52.844 1 18.11 3 ARG B N 1
ATOM 2378 C CA . ARG B 1 3 ? -6.547 32.375 -52.812 1 18.11 3 ARG B CA 1
ATOM 2379 C C . ARG B 1 3 ? -7.941 31.75 -52.75 1 18.11 3 ARG B C 1
ATOM 2381 O O . ARG B 1 3 ? -8.742 32.125 -51.875 1 18.11 3 ARG B O 1
ATOM 2388 N N . ARG B 1 4 ? -8.18 30.75 -53.594 1 16.72 4 ARG B N 1
ATOM 2389 C CA . ARG B 1 4 ? -9.164 30.078 -54.438 1 16.72 4 ARG B CA 1
ATOM 2390 C C . ARG B 1 4 ? -10.008 29.094 -53.625 1 16.72 4 ARG B C 1
ATOM 2392 O O . ARG B 1 4 ? -9.484 28.391 -52.75 1 16.72 4 ARG B O 1
ATOM 2399 N N . LYS B 1 5 ? -11.352 29.125 -53.719 1 18.22 5 LYS B N 1
ATOM 2400 C CA . LYS B 1 5 ? -12.656 28.641 -53.281 1 18.22 5 LYS B CA 1
ATOM 2401 C C . LYS B 1 5 ? -12.875 27.188 -53.719 1 18.22 5 LYS B C 1
ATOM 2403 O O . LYS B 1 5 ? -13.992 26.672 -53.625 1 18.22 5 LYS B O 1
ATOM 2408 N N . LEU B 1 6 ? -11.633 26.281 -54.031 1 16.61 6 LEU B N 1
ATOM 2409 C CA . LEU B 1 6 ? -12.125 25.266 -54.969 1 16.61 6 LEU B CA 1
ATOM 2410 C C . LEU B 1 6 ? -13.18 24.391 -54.312 1 16.61 6 LEU B C 1
ATOM 2412 O O . LEU B 1 6 ? -12.922 23.766 -53.281 1 16.61 6 LEU B O 1
ATOM 2416 N N . LYS B 1 7 ? -14.516 24.406 -54.75 1 17.69 7 LYS B N 1
ATOM 2417 C CA . LYS B 1 7 ? -15.867 23.891 -54.531 1 17.69 7 LYS B CA 1
ATOM 2418 C C . LYS B 1 7 ? -15.984 22.438 -54.969 1 17.69 7 LYS B C 1
ATOM 2420 O O . LYS B 1 7 ? -17.094 21.922 -55.125 1 17.69 7 LYS B O 1
ATOM 2425 N N . MET B 1 8 ? -14.773 21.547 -55 1 16.97 8 MET B N 1
ATOM 2426 C CA . MET B 1 8 ? -14.938 20.516 -56.031 1 16.97 8 MET B CA 1
ATOM 2427 C C . MET B 1 8 ? -16.172 19.656 -55.719 1 16.97 8 MET B C 1
ATOM 2429 O O . MET B 1 8 ? -16.547 19.469 -54.562 1 16.97 8 MET B O 1
ATOM 2433 N N . SER B 1 9 ? -16.734 19.094 -56.875 1 17.05 9 SER B N 1
ATOM 2434 C CA . SER B 1 9 ? -17.844 18.516 -57.594 1 17.05 9 SER B CA 1
ATOM 2435 C C . SER B 1 9 ? -18.203 17.141 -57.062 1 17.05 9 SER B C 1
ATOM 2437 O O . SER B 1 9 ? -17.391 16.484 -56.406 1 17.05 9 SER B O 1
ATOM 2439 N N . ARG B 1 10 ? -19.344 16.625 -57.531 1 17.25 10 ARG B N 1
ATOM 2440 C CA . ARG B 1 10 ? -20.578 15.875 -57.375 1 17.25 10 ARG B CA 1
ATOM 2441 C C . ARG B 1 10 ? -20.328 14.367 -57.469 1 17.25 10 ARG B C 1
ATOM 2443 O O . ARG B 1 10 ? -19.312 13.938 -58 1 17.25 10 ARG B O 1
ATOM 2450 N N . ILE B 1 11 ? -21.25 13.539 -57.188 1 19.48 11 ILE B N 1
ATOM 2451 C CA . ILE B 1 11 ? -21.922 12.383 -56.625 1 19.48 11 ILE B CA 1
ATOM 2452 C C . ILE B 1 11 ? -22 11.266 -57.656 1 19.48 11 ILE B C 1
ATOM 2454 O O . ILE B 1 11 ? -23.047 11.062 -58.281 1 19.48 11 ILE B O 1
ATOM 2458 N N . ILE B 1 12 ? -20.703 11.016 -58.5 1 17.39 12 ILE B N 1
ATOM 2459 C CA . ILE B 1 12 ? -21.125 10.328 -59.719 1 17.39 12 ILE B CA 1
ATOM 2460 C C . ILE B 1 12 ? -21.703 8.961 -59.344 1 17.39 12 ILE B C 1
ATOM 2462 O O . ILE B 1 12 ? -22.812 8.617 -59.781 1 17.39 12 ILE B O 1
ATOM 2466 N N . THR B 1 13 ? -20.859 7.836 -59.031 1 19.28 13 THR B N 1
ATOM 2467 C CA . THR B 1 13 ? -20.734 6.824 -60.062 1 19.28 13 THR B CA 1
ATOM 2468 C C . THR B 1 13 ? -21.797 5.738 -59.875 1 19.28 13 THR B C 1
ATOM 2470 O O . THR B 1 13 ? -22.25 5.488 -58.781 1 19.28 13 THR B O 1
ATOM 2473 N N . PRO B 1 14 ? -21.906 4.805 -60.969 1 19.7 14 PRO B N 1
ATOM 2474 C CA . PRO B 1 14 ? -22.938 4.016 -61.656 1 19.7 14 PRO B CA 1
ATOM 2475 C C . PRO B 1 14 ? -23.25 2.707 -60.906 1 19.7 14 PRO B C 1
ATOM 2477 O O . PRO B 1 14 ? -22.406 2.182 -60.188 1 19.7 14 PRO B O 1
ATOM 2480 N N . PHE B 1 15 ? -24.5 2.318 -60.875 1 21.97 15 PHE B N 1
ATOM 2481 C CA . PHE B 1 15 ? -25.453 1.388 -60.312 1 21.97 15 PHE B CA 1
ATOM 2482 C C . PHE B 1 15 ? -25.219 -0.027 -60.812 1 21.97 15 PHE B C 1
ATOM 2484 O O . PHE B 1 15 ? -25.75 -0.42 -61.875 1 21.97 15 PHE B O 1
ATOM 2491 N N . LEU B 1 16 ? -23.781 -0.533 -60.812 1 19.44 16 LEU B N 1
ATOM 2492 C CA . LEU B 1 16 ? -23.656 -1.733 -61.625 1 19.44 16 LEU B CA 1
ATOM 2493 C C . LEU B 1 16 ? -24.578 -2.838 -61.125 1 19.44 16 LEU B C 1
ATOM 2495 O O . LEU B 1 16 ? -24.797 -2.953 -59.938 1 19.44 16 LEU B O 1
ATOM 2499 N N . HIS B 1 17 ? -25.016 -3.664 -62.094 1 19.94 17 HIS B N 1
ATOM 2500 C CA . HIS B 1 17 ? -26.047 -4.621 -62.469 1 19.94 17 HIS B CA 1
ATOM 2501 C C . HIS B 1 17 ? -25.844 -5.957 -61.75 1 19.94 17 HIS B C 1
ATOM 2503 O O . HIS B 1 17 ? -24.781 -6.582 -61.906 1 19.94 17 HIS B O 1
ATOM 2509 N N . LEU B 1 18 ? -26.438 -6.137 -60.656 1 19.45 18 LEU B N 1
ATOM 2510 C CA . LEU B 1 18 ? -26.406 -7.211 -59.656 1 19.45 18 LEU B CA 1
ATOM 2511 C C . LEU B 1 18 ? -26.938 -8.508 -60.25 1 19.45 18 LEU B C 1
ATOM 2513 O O . LEU B 1 18 ? -28.141 -8.648 -60.469 1 19.45 18 LEU B O 1
ATOM 2517 N N . ARG B 1 19 ? -26.156 -9.094 -61.344 1 18.67 19 ARG B N 1
ATOM 2518 C CA . ARG B 1 19 ? -26.812 -10.227 -61.969 1 18.67 19 ARG B CA 1
ATOM 2519 C C . ARG B 1 19 ? -27.031 -11.359 -60.969 1 18.67 19 ARG B C 1
ATOM 2521 O O . ARG B 1 19 ? -26.172 -11.641 -60.125 1 18.67 19 ARG B O 1
ATOM 2528 N N . CYS B 1 20 ? -28.203 -11.938 -60.906 1 21.06 20 CYS B N 1
ATOM 2529 C CA . CYS B 1 20 ? -29.094 -12.805 -60.156 1 21.06 20 CYS B CA 1
ATOM 2530 C C . CYS B 1 20 ? -28.703 -14.266 -60.312 1 21.06 20 CYS B C 1
ATOM 2532 O O . CYS B 1 20 ? -29.531 -15.164 -60.156 1 21.06 20 CYS B O 1
ATOM 2534 N N . SER B 1 21 ? -27.297 -14.562 -60.469 1 20.05 21 SER B N 1
ATOM 2535 C CA . SER B 1 21 ? -27.25 -15.875 -61.094 1 20.05 21 SER B CA 1
ATOM 2536 C C . SER B 1 21 ? -27.953 -16.922 -60.25 1 20.05 21 SER B C 1
ATOM 2538 O O . SER B 1 21 ? -28.016 -16.797 -59.031 1 20.05 21 SER B O 1
ATOM 2540 N N . PRO B 1 22 ? -28.406 -18.078 -61 1 22.16 22 PRO B N 1
ATOM 2541 C CA . PRO B 1 22 ? -29.453 -19.078 -60.812 1 22.16 22 PRO B CA 1
ATOM 2542 C C . PRO B 1 22 ? -29.125 -20.094 -59.719 1 22.16 22 PRO B C 1
ATOM 2544 O O . PRO B 1 22 ? -2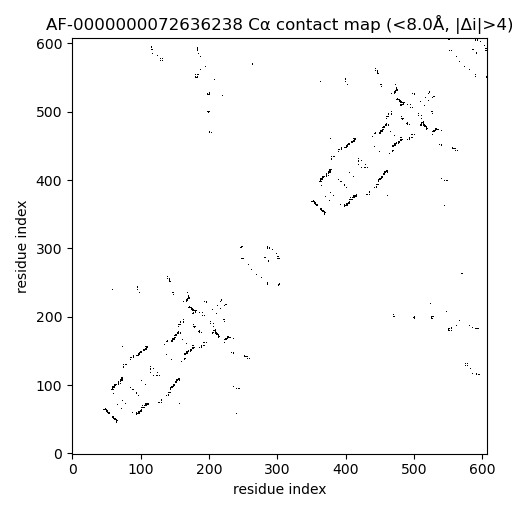7.969 -20.203 -59.312 1 22.16 22 PRO B O 1
ATOM 2547 N N . PHE B 1 23 ? -30.109 -20.984 -59.438 1 24.11 23 PHE B N 1
ATOM 2548 C CA . PHE B 1 23 ? -30.75 -21.812 -58.406 1 24.11 23 PHE B CA 1
ATOM 2549 C C . PHE B 1 23 ? -30.094 -23.188 -58.344 1 24.11 23 PHE B C 1
ATOM 2551 O O . PHE B 1 23 ? -30.609 -24.078 -57.656 1 24.11 23 PHE B O 1
ATOM 2558 N N . PHE B 1 24 ? -28.797 -23.453 -58.938 1 22.03 24 PHE B N 1
ATOM 2559 C CA . PHE B 1 24 ? -28.797 -24.875 -59.281 1 22.03 24 PHE B CA 1
ATOM 2560 C C . PHE B 1 24 ? -28.953 -25.719 -58.031 1 22.03 24 PHE B C 1
ATOM 2562 O O . PHE B 1 24 ? -28.531 -25.328 -56.938 1 22.03 24 PHE B O 1
ATOM 2569 N N . SER B 1 25 ? -29.609 -26.922 -58.156 1 23.08 25 SER B N 1
ATOM 2570 C CA . SER B 1 25 ? -30.359 -27.969 -57.469 1 23.08 25 SER B CA 1
ATOM 2571 C C . SER B 1 25 ? -29.422 -28.922 -56.719 1 23.08 25 SER B C 1
ATOM 2573 O O . SER B 1 25 ? -29.859 -29.969 -56.25 1 23.08 25 SER B O 1
ATOM 2575 N N . THR B 1 26 ? -28.141 -28.594 -56.438 1 22.03 26 THR B N 1
ATOM 2576 C CA . THR B 1 26 ? -27.344 -29.828 -56.344 1 22.03 26 THR B CA 1
ATOM 2577 C C . THR B 1 26 ? -27.875 -30.734 -55.219 1 22.03 26 THR B C 1
ATOM 2579 O O . THR B 1 26 ? -28.328 -30.25 -54.188 1 22.03 26 THR B O 1
ATOM 2582 N N . ALA B 1 27 ? -27.984 -32.125 -55.562 1 24.58 27 ALA B N 1
ATOM 2583 C CA . ALA B 1 27 ? -28.359 -33.438 -55.062 1 24.58 27 ALA B CA 1
ATOM 2584 C C . ALA B 1 27 ? -27.531 -33.844 -53.844 1 24.58 27 ALA B C 1
ATOM 2586 O O . ALA B 1 27 ? -26.312 -33.969 -53.938 1 24.58 27 ALA B O 1
ATOM 2587 N N . ARG B 1 28 ? -27.938 -33.406 -52.656 1 22.94 28 ARG B N 1
ATOM 2588 C CA . ARG B 1 28 ? -27.203 -33.688 -51.406 1 22.94 28 ARG B CA 1
ATOM 2589 C C . ARG B 1 28 ? -27.141 -35.188 -51.125 1 22.94 28 ARG B C 1
ATOM 2591 O O . ARG B 1 28 ? -28.172 -35.812 -50.875 1 22.94 28 ARG B O 1
ATOM 2598 N N . LEU B 1 29 ? -26.25 -35.844 -51.938 1 24.16 29 LEU B N 1
ATOM 2599 C CA . LEU B 1 29 ? -26.062 -37.281 -51.625 1 24.16 29 LEU B CA 1
ATOM 2600 C C . LEU B 1 29 ? -25.766 -37.438 -50.156 1 24.16 29 LEU B C 1
ATOM 2602 O O . LEU B 1 29 ? -24.906 -36.75 -49.594 1 24.16 29 LEU B O 1
ATOM 2606 N N . PHE B 1 30 ? -26.688 -38.031 -49.406 1 24.59 30 PHE B N 1
ATOM 2607 C CA . PHE B 1 30 ? -26.734 -38.344 -48 1 24.59 30 PHE B CA 1
ATOM 2608 C C . PHE B 1 30 ? -25.672 -39.375 -47.625 1 24.59 30 PHE B C 1
ATOM 2610 O O . PHE B 1 30 ? -25.812 -40.531 -47.969 1 24.59 30 PHE B O 1
ATOM 2617 N N . SER B 1 31 ? -24.328 -39.188 -48.031 1 24.75 31 SER B N 1
ATOM 2618 C CA . SER B 1 31 ? -23.484 -40.312 -47.656 1 24.75 31 SER B CA 1
ATOM 2619 C C . SER B 1 31 ? -23.578 -40.562 -46.156 1 24.75 31 SER B C 1
ATOM 2621 O O . SER B 1 31 ? -23.594 -39.656 -45.344 1 24.75 31 SER B O 1
ATOM 2623 N N . SER B 1 32 ? -24.125 -41.75 -45.812 1 27.14 32 SER B N 1
ATOM 2624 C CA . SER B 1 32 ? -24.25 -42.375 -44.5 1 27.14 32 SER B CA 1
ATOM 2625 C C . SER B 1 32 ? -22.875 -42.562 -43.844 1 27.14 32 SER B C 1
ATOM 2627 O O . SER B 1 32 ? -22.062 -43.344 -44.281 1 27.14 32 SER B O 1
ATOM 2629 N N . SER B 1 33 ? -22.062 -4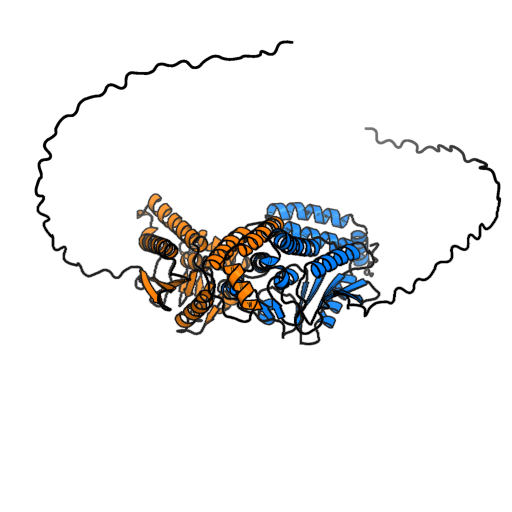1.531 -43.594 1 26.12 33 SER B N 1
ATOM 2630 C CA . SER B 1 33 ? -20.781 -41.875 -42.969 1 26.12 33 SER B CA 1
ATOM 2631 C C . SER B 1 33 ? -20.984 -42.688 -41.688 1 26.12 33 SER B C 1
ATOM 2633 O O . SER B 1 33 ? -21.766 -42.281 -40.844 1 26.12 33 SER B O 1
ATOM 2635 N N . THR B 1 34 ? -20.703 -44 -41.781 1 28.75 34 THR B N 1
ATOM 2636 C CA . THR B 1 34 ? -20.516 -44.969 -40.688 1 28.75 34 THR B CA 1
ATOM 2637 C C . THR B 1 34 ? -19.578 -44.406 -39.625 1 28.75 34 THR B C 1
ATOM 2639 O O . THR B 1 34 ? -18.438 -44.062 -39.906 1 28.75 34 THR B O 1
ATOM 2642 N N . PHE B 1 35 ? -20.109 -43.844 -38.594 1 26.59 35 PHE B N 1
ATOM 2643 C CA . PHE B 1 35 ? -19.375 -43.406 -37.406 1 26.59 35 PHE B CA 1
ATOM 2644 C C . PHE B 1 35 ? -18.609 -44.594 -36.781 1 26.59 35 PHE B C 1
ATOM 2646 O O . PHE B 1 35 ? -19.219 -45.5 -36.25 1 26.59 35 PHE B O 1
ATOM 2653 N N . LEU B 1 36 ? -17.594 -45.094 -37.531 1 27.08 36 LEU B N 1
ATOM 2654 C CA . LEU B 1 36 ? -16.734 -46.031 -36.781 1 27.08 36 LEU B CA 1
ATOM 2655 C C . LEU B 1 36 ? -16.391 -45.438 -35.406 1 27.08 36 LEU B C 1
ATOM 2657 O O . LEU B 1 36 ? -15.828 -44.344 -35.312 1 27.08 36 LEU B O 1
ATOM 2661 N N . LEU B 1 37 ? -17.094 -45.906 -34.438 1 28.09 37 LEU B N 1
ATOM 2662 C CA . LEU B 1 37 ? -16.766 -45.75 -33.031 1 28.09 37 LEU B CA 1
ATOM 2663 C C . LEU B 1 37 ? -15.352 -46.219 -32.75 1 28.09 37 LEU B C 1
ATOM 2665 O O . LEU B 1 37 ? -15.094 -47.438 -32.688 1 28.09 37 LEU B O 1
ATOM 2669 N N . SER B 1 38 ? -14.312 -45.781 -33.438 1 31.39 38 SER B N 1
ATOM 2670 C CA . SER B 1 38 ? -13.008 -46.219 -32.969 1 31.39 38 SER B CA 1
ATOM 2671 C C . SER B 1 38 ? -12.898 -46.062 -31.453 1 31.39 38 SER B C 1
ATOM 2673 O O . SER B 1 38 ? -13.258 -45.031 -30.906 1 31.39 38 SER B O 1
ATOM 2675 N N . SER B 1 39 ? -13.016 -47.156 -30.734 1 33.16 39 SER B N 1
ATOM 2676 C CA . SER B 1 39 ? -12.586 -47.344 -29.359 1 33.16 39 SER B CA 1
ATOM 2677 C C . SER B 1 39 ? -11.18 -46.781 -29.141 1 33.16 39 SER B C 1
ATOM 2679 O O . SER B 1 39 ? -10.195 -47.406 -29.547 1 33.16 39 SER B O 1
ATOM 2681 N N . ILE B 1 40 ? -10.914 -45.594 -29.391 1 36.22 40 ILE B N 1
ATOM 2682 C CA . ILE B 1 40 ? -9.594 -45.156 -28.938 1 36.22 40 ILE B CA 1
ATOM 2683 C C . ILE B 1 40 ? -9.32 -45.719 -27.547 1 36.22 40 ILE B C 1
ATOM 2685 O O . ILE B 1 40 ? -10.094 -45.469 -26.609 1 36.22 40 ILE B O 1
ATOM 2689 N N . SER B 1 41 ? -8.688 -46.844 -27.391 1 34.75 41 SER B N 1
ATOM 2690 C CA . SER B 1 41 ? -8.008 -47.281 -26.172 1 34.75 41 SER B CA 1
ATOM 2691 C C . SER B 1 41 ? -7.543 -46.094 -25.328 1 34.75 41 SER B C 1
ATOM 2693 O O . SER B 1 41 ? -6.953 -45.156 -25.859 1 34.75 41 SER B O 1
ATOM 2695 N N . LYS B 1 42 ? -8.203 -45.875 -24.219 1 40.06 42 LYS B N 1
ATOM 2696 C CA . LYS B 1 42 ? -7.832 -44.969 -23.125 1 40.06 42 LYS B CA 1
ATOM 2697 C C . LYS B 1 42 ? -6.344 -45.062 -22.812 1 40.06 42 LYS B C 1
ATOM 2699 O O . LYS B 1 42 ? -5.891 -46.062 -22.219 1 40.06 42 LYS B O 1
ATOM 2704 N N . GLU B 1 43 ? -5.387 -44.969 -23.688 1 38.66 43 GLU B N 1
ATOM 2705 C CA . GLU B 1 43 ? -3.965 -44.969 -23.359 1 38.66 43 GLU B CA 1
ATOM 2706 C C . GLU B 1 43 ? -3.727 -44.531 -21.906 1 38.66 43 GLU B C 1
ATOM 2708 O O . GLU B 1 43 ? -4.566 -43.875 -21.297 1 38.66 43 GLU B O 1
ATOM 2713 N N . GLU B 1 44 ? -2.773 -45.062 -21.078 1 41.56 44 GLU B N 1
ATOM 2714 C CA . GLU B 1 44 ? -2.277 -44.875 -19.719 1 41.56 44 GLU B CA 1
ATOM 2715 C C . GLU B 1 44 ? -2.387 -43.406 -19.312 1 41.56 44 GLU B C 1
ATOM 2717 O O . GLU B 1 44 ? -1.823 -42.531 -19.969 1 41.56 44 GLU B O 1
ATOM 2722 N N . GLY B 1 45 ? -3.432 -42.75 -18.875 1 46.47 45 GLY B N 1
ATOM 2723 C CA . GLY B 1 45 ? -4.152 -41.5 -18.625 1 46.47 45 GLY B CA 1
ATOM 2724 C C . GLY B 1 45 ? -3.275 -40.438 -18.031 1 46.47 45 GLY B C 1
ATOM 2725 O O . GLY B 1 45 ? -2.887 -40.5 -16.859 1 46.47 45 GLY B O 1
ATOM 2726 N N . SER B 1 46 ? -2.189 -39.875 -18.703 1 64.06 46 SER B N 1
ATOM 2727 C CA . SER B 1 46 ? -1.243 -38.812 -18.328 1 64.06 46 SER B CA 1
ATOM 2728 C C . SER B 1 46 ? -1.878 -37.812 -17.359 1 64.06 46 SER B C 1
ATOM 2730 O O . SER B 1 46 ? -3.014 -37.406 -17.562 1 64.06 46 SER B O 1
ATOM 2732 N N . GLN B 1 47 ? -1.502 -37.938 -16.125 1 81.25 47 GLN B N 1
ATOM 2733 C CA . GLN B 1 47 ? -2.006 -37.031 -15.094 1 81.25 47 GLN B CA 1
ATOM 2734 C C . GLN B 1 47 ? -2.037 -35.594 -15.594 1 81.25 47 GLN B C 1
ATOM 2736 O O . GLN B 1 47 ? -1.168 -35.188 -16.359 1 81.25 47 GLN B O 1
ATOM 2741 N N . PRO B 1 48 ? -3.168 -34.969 -15.391 1 93.81 48 PRO B N 1
ATOM 2742 C CA . PRO B 1 48 ? -3.275 -33.562 -15.828 1 93.81 48 PRO B CA 1
ATOM 2743 C C . PRO B 1 48 ? -2.166 -32.688 -15.266 1 93.81 48 PRO B C 1
ATOM 2745 O O . PRO B 1 48 ? -1.724 -32.906 -14.125 1 93.81 48 PRO B O 1
ATOM 2748 N N . LEU B 1 49 ? -1.659 -31.797 -16.047 1 97.19 49 LEU B N 1
ATOM 2749 C CA . LEU B 1 49 ? -0.609 -30.875 -15.641 1 97.19 49 LEU B CA 1
ATOM 2750 C C . LEU B 1 49 ? -1.081 -29.984 -14.492 1 97.19 49 LEU B C 1
ATOM 2752 O O . LEU B 1 49 ? -0.268 -29.516 -13.703 1 97.19 49 LEU B O 1
ATOM 2756 N N . ILE B 1 50 ? -2.398 -29.734 -14.461 1 98.44 50 ILE B N 1
ATOM 2757 C CA . ILE B 1 50 ? -3.016 -28.922 -13.422 1 98.44 50 ILE B CA 1
ATOM 2758 C C . ILE B 1 50 ? -4.234 -29.641 -12.852 1 98.44 50 ILE B C 1
ATOM 2760 O O . ILE B 1 50 ? -5.133 -30.031 -13.594 1 98.44 50 ILE B O 1
ATOM 2764 N N . LYS B 1 51 ? -4.223 -29.891 -11.594 1 98.25 51 LYS B N 1
ATOM 2765 C CA . LYS B 1 51 ? -5.402 -30.406 -10.906 1 98.25 51 LYS B CA 1
ATOM 2766 C C . LYS B 1 51 ? -6.273 -29.266 -10.375 1 98.25 51 LYS B C 1
ATOM 2768 O O . LYS B 1 51 ? -5.773 -28.344 -9.727 1 98.25 51 LYS B O 1
ATOM 2773 N N . GLN B 1 52 ? -7.504 -29.297 -10.664 1 98.06 52 GLN B N 1
ATOM 2774 C CA . GLN B 1 52 ? -8.438 -28.297 -10.18 1 98.06 52 GLN B CA 1
ATOM 2775 C C . GLN B 1 52 ? -9.312 -28.844 -9.055 1 98.06 52 GLN B C 1
ATOM 2777 O O . GLN B 1 52 ? -9.922 -29.906 -9.195 1 98.06 52 GLN B O 1
ATOM 2782 N N . GLU B 1 53 ? -9.281 -28.219 -7.949 1 98.44 53 GLU B N 1
ATOM 2783 C CA . GLU B 1 53 ? -10.117 -28.531 -6.793 1 98.44 53 GLU B CA 1
ATOM 2784 C C . GLU B 1 53 ? -11.039 -27.359 -6.445 1 98.44 53 GLU B C 1
ATOM 2786 O O . GLU B 1 53 ? -10.672 -26.203 -6.637 1 98.44 53 GLU B O 1
ATOM 2791 N N . PHE B 1 54 ? -12.211 -27.719 -5.961 1 98.62 54 PHE B N 1
ATOM 2792 C CA . PHE B 1 54 ? -13.125 -26.672 -5.492 1 98.62 54 PHE B CA 1
ATOM 2793 C C . PHE B 1 54 ? -13.352 -26.797 -3.99 1 98.62 54 PHE B C 1
ATOM 2795 O O . PHE B 1 54 ? -13.469 -27.891 -3.457 1 98.62 54 PHE B O 1
ATOM 2802 N N . HIS B 1 55 ? -13.336 -25.672 -3.346 1 98.62 55 HIS B N 1
ATOM 2803 C CA . HIS B 1 55 ? -13.539 -25.578 -1.903 1 98.62 55 HIS B CA 1
ATOM 2804 C C . HIS B 1 55 ? -14.594 -24.531 -1.556 1 98.62 55 HIS B C 1
ATOM 2806 O O . HIS B 1 55 ? -14.977 -23.734 -2.406 1 98.62 55 HIS B O 1
ATOM 2812 N N . LEU B 1 56 ? -15.078 -24.594 -0.207 1 97.88 56 LEU B N 1
ATOM 2813 C CA . LEU B 1 56 ? -16.016 -23.609 0.321 1 97.88 56 LEU B CA 1
ATOM 2814 C C . LEU B 1 56 ? -17.266 -23.516 -0.555 1 97.88 56 LEU B C 1
ATOM 2816 O O . LEU B 1 56 ? -17.609 -22.438 -1.029 1 97.88 56 LEU B O 1
ATOM 2820 N N . ASP B 1 57 ? -17.938 -24.719 -0.854 1 97.19 57 ASP B N 1
ATOM 2821 C CA . ASP B 1 57 ? -19.172 -24.844 -1.608 1 97.19 57 ASP B CA 1
ATOM 2822 C C . ASP B 1 57 ? -19 -24.359 -3.045 1 97.19 57 ASP B C 1
ATOM 2824 O O . ASP B 1 57 ? -19.875 -23.688 -3.59 1 97.19 57 ASP B O 1
ATOM 2828 N N . GLY B 1 58 ? -17.703 -24.516 -3.564 1 98.06 58 GLY B N 1
ATOM 2829 C CA . GLY B 1 58 ? -17.453 -24.25 -4.969 1 98.06 58 GLY B CA 1
ATOM 2830 C C . GLY B 1 58 ? -17.031 -22.812 -5.23 1 98.06 58 GLY B C 1
ATOM 2831 O O . GLY B 1 58 ? -16.844 -22.406 -6.383 1 98.06 58 GLY B O 1
ATOM 2832 N N . LYS B 1 59 ? -16.859 -21.969 -4.223 1 98.5 59 LYS B N 1
ATOM 2833 C CA . LYS B 1 59 ? -16.547 -20.547 -4.383 1 98.5 59 LYS B CA 1
ATOM 2834 C C . LYS B 1 59 ? -15.047 -20.328 -4.566 1 98.5 59 LYS B C 1
ATOM 2836 O O . LYS B 1 59 ? -14.625 -19.266 -5.012 1 98.5 59 LYS B O 1
ATOM 2841 N N . VAL B 1 60 ? -14.312 -21.344 -4.148 1 98.88 60 VAL B N 1
ATOM 2842 C CA . VAL B 1 60 ? -12.859 -21.219 -4.207 1 98.88 60 VAL B CA 1
ATOM 2843 C C . VAL B 1 60 ? -12.289 -22.297 -5.129 1 98.88 60 VAL B C 1
ATOM 2845 O O . VAL B 1 60 ? -12.531 -23.5 -4.918 1 98.88 60 VAL B O 1
ATOM 2848 N N . ALA B 1 61 ? -11.594 -21.891 -6.16 1 98.88 61 ALA B N 1
ATOM 2849 C CA . ALA B 1 61 ? -10.898 -22.828 -7.043 1 98.88 61 ALA B CA 1
ATOM 2850 C C . ALA B 1 61 ? -9.414 -22.906 -6.695 1 98.88 61 ALA B C 1
ATOM 2852 O O . ALA B 1 61 ? -8.727 -21.891 -6.641 1 98.88 61 ALA B O 1
ATOM 2853 N N . ARG B 1 62 ? -9 -24.031 -6.414 1 98.88 62 ARG B N 1
ATOM 2854 C CA . ARG B 1 62 ? -7.594 -24.312 -6.141 1 98.88 62 ARG B CA 1
ATOM 2855 C C . ARG B 1 62 ? -6.945 -25.047 -7.305 1 98.88 62 ARG B C 1
ATOM 2857 O O . ARG B 1 62 ? -7.32 -26.172 -7.617 1 98.88 62 ARG B O 1
ATOM 2864 N N . LEU B 1 63 ? -6.039 -24.375 -8 1 98.88 63 LEU B N 1
ATOM 2865 C CA . LEU B 1 63 ? -5.285 -24.938 -9.117 1 98.88 63 LEU B CA 1
ATOM 2866 C C . LEU B 1 63 ? -3.93 -25.453 -8.656 1 98.88 63 LEU B C 1
ATOM 2868 O O . LEU B 1 63 ? -3.059 -24.672 -8.266 1 98.88 63 LEU B O 1
ATOM 2872 N N . VAL B 1 64 ? -3.758 -26.734 -8.75 1 98.81 64 VAL B N 1
ATOM 2873 C CA . VAL B 1 64 ? -2.557 -27.375 -8.219 1 98.81 64 VAL B CA 1
ATOM 2874 C C . VAL B 1 64 ? -1.648 -27.797 -9.375 1 98.81 64 VAL B C 1
ATOM 2876 O O . VAL B 1 64 ? -2.012 -28.656 -10.172 1 98.81 64 VAL B O 1
ATOM 2879 N N . LEU B 1 65 ? -0.489 -27.141 -9.5 1 98.75 65 LEU B N 1
ATOM 2880 C CA . LEU B 1 65 ? 0.509 -27.609 -10.453 1 98.75 65 LEU B CA 1
ATOM 2881 C C . LEU B 1 65 ? 0.914 -29.047 -10.141 1 98.75 65 LEU B C 1
ATOM 2883 O O . LEU B 1 65 ? 1.305 -29.359 -9.008 1 98.75 65 LEU B O 1
ATOM 2887 N N . ASN B 1 66 ? 0.823 -29.906 -11.156 1 98.12 66 ASN B N 1
ATOM 2888 C CA . ASN B 1 66 ? 0.9 -31.328 -10.898 1 98.12 66 ASN B CA 1
ATOM 2889 C C . ASN B 1 66 ? 1.948 -32 -11.781 1 98.12 66 ASN B C 1
ATOM 2891 O O . ASN B 1 66 ? 1.663 -33 -12.438 1 98.12 66 ASN B O 1
ATOM 2895 N N . CYS B 1 67 ? 3.123 -31.453 -11.75 1 96.94 67 CYS B N 1
ATOM 2896 C CA . CYS B 1 67 ? 4.285 -32.031 -12.414 1 96.94 67 CYS B CA 1
ATOM 2897 C C . CYS B 1 67 ? 5.473 -32.125 -11.469 1 96.94 67 CYS B C 1
ATOM 2899 O O . CYS B 1 67 ? 6.566 -31.641 -11.789 1 96.94 67 CYS B O 1
ATOM 2901 N N . PRO B 1 68 ? 5.316 -32.812 -10.367 1 96.5 68 PRO B N 1
ATOM 2902 C CA . PRO B 1 68 ? 6.367 -32.781 -9.352 1 96.5 68 PRO B CA 1
ATOM 2903 C C . PRO B 1 68 ? 7.68 -33.406 -9.836 1 96.5 68 PRO B C 1
ATOM 2905 O O . PRO B 1 68 ? 8.758 -33 -9.398 1 96.5 68 PRO B O 1
ATOM 2908 N N . LYS B 1 69 ? 7.605 -34.344 -10.734 1 95.69 69 LYS B N 1
ATOM 2909 C CA . LYS B 1 69 ? 8.812 -35 -11.242 1 95.69 69 LYS B CA 1
ATOM 2910 C C . LYS B 1 69 ? 9.688 -34 -12.016 1 95.69 69 LYS B C 1
ATOM 2912 O O . LYS B 1 69 ? 10.906 -34.156 -12.039 1 95.69 69 LYS B O 1
ATOM 2917 N N . ARG B 1 70 ? 9.031 -33.125 -12.586 1 96.25 70 ARG B N 1
ATOM 2918 C CA . ARG B 1 70 ? 9.75 -32.062 -13.305 1 96.25 70 ARG B CA 1
ATOM 2919 C C . ARG B 1 70 ? 9.836 -30.781 -12.484 1 96.25 70 ARG B C 1
ATOM 2921 O O . ARG B 1 70 ? 10.016 -29.703 -13.031 1 96.25 70 ARG B O 1
ATOM 2928 N N . ARG B 1 71 ? 9.57 -30.906 -11.195 1 98.12 71 ARG B N 1
ATOM 2929 C CA . ARG B 1 71 ? 9.648 -29.812 -10.242 1 98.12 71 ARG B CA 1
ATOM 2930 C C . ARG B 1 71 ? 8.695 -28.688 -10.633 1 98.12 71 ARG B C 1
ATOM 2932 O O . ARG B 1 71 ? 9.039 -27.5 -10.5 1 98.12 71 ARG B O 1
ATOM 2939 N N . ASN B 1 72 ? 7.629 -29.062 -11.242 1 98.5 72 ASN B N 1
ATOM 2940 C CA . ASN B 1 72 ? 6.566 -28.141 -11.641 1 98.5 72 ASN B CA 1
ATOM 2941 C C . ASN B 1 72 ? 7.105 -27 -12.5 1 98.5 72 ASN B C 1
ATOM 2943 O O . ASN B 1 72 ? 6.711 -25.844 -12.328 1 98.5 72 ASN B O 1
ATOM 2947 N N . ALA B 1 73 ? 8.062 -27.344 -13.422 1 98.62 73 ALA B N 1
ATOM 2948 C CA . ALA B 1 73 ? 8.578 -26.344 -14.359 1 98.62 73 ALA B CA 1
ATOM 2949 C C . ALA B 1 73 ? 7.453 -25.734 -15.195 1 98.62 73 ALA B C 1
ATOM 2951 O O . ALA B 1 73 ? 6.527 -26.438 -15.602 1 98.62 73 ALA B O 1
ATOM 2952 N N . LEU B 1 74 ? 7.582 -24.453 -15.477 1 98.62 74 LEU B N 1
ATOM 2953 C CA . LEU B 1 74 ? 6.578 -23.719 -16.25 1 98.62 74 LEU B CA 1
ATOM 2954 C C . LEU B 1 74 ? 6.793 -23.938 -17.75 1 98.62 74 LEU B C 1
ATOM 2956 O O . LEU B 1 74 ? 7.219 -23.016 -18.453 1 98.62 74 LEU B O 1
ATOM 2960 N N . SER B 1 75 ? 6.402 -25.109 -18.219 1 98.12 75 SER B N 1
ATOM 2961 C CA . SER B 1 75 ? 6.434 -25.406 -19.641 1 98.12 75 SER B CA 1
ATOM 2962 C C . SER B 1 75 ? 5.387 -24.594 -20.406 1 98.12 75 SER B C 1
ATOM 2964 O O . SER B 1 75 ? 4.445 -24.078 -19.797 1 98.12 75 SER B O 1
ATOM 2966 N N . LEU B 1 76 ? 5.609 -24.531 -21.672 1 97.81 76 LEU B N 1
ATOM 2967 C CA . LEU B 1 76 ? 4.648 -23.828 -22.516 1 97.81 76 LEU B CA 1
ATOM 2968 C C . LEU B 1 76 ? 3.246 -24.391 -22.328 1 97.81 76 LEU B C 1
ATOM 2970 O O . LEU B 1 76 ? 2.287 -23.641 -22.156 1 97.81 76 LEU B O 1
ATOM 2974 N N . ASP B 1 77 ? 3.111 -25.672 -22.312 1 97.88 77 ASP B N 1
ATOM 2975 C CA . ASP B 1 77 ? 1.819 -26.344 -22.141 1 97.88 77 ASP B CA 1
ATOM 2976 C C . ASP B 1 77 ? 1.206 -26 -20.781 1 97.88 77 ASP B C 1
ATOM 2978 O O . ASP B 1 77 ? 0.008 -25.734 -20.688 1 97.88 77 ASP B O 1
ATOM 2982 N N . LEU B 1 78 ? 1.978 -26.062 -19.781 1 98.31 78 LEU B N 1
ATOM 2983 C CA . LEU B 1 78 ? 1.485 -25.75 -18.438 1 98.31 78 LEU B CA 1
ATOM 2984 C C . LEU B 1 78 ? 1.002 -24.312 -18.359 1 98.31 78 LEU B C 1
ATOM 2986 O O . LEU B 1 78 ? -0.083 -24.047 -17.844 1 98.31 78 LEU B O 1
ATOM 2990 N N . MET B 1 79 ? 1.803 -23.375 -18.859 1 98.75 79 MET B N 1
ATOM 2991 C CA . MET B 1 79 ? 1.441 -21.969 -18.812 1 98.75 79 MET B CA 1
ATOM 2992 C C . MET B 1 79 ? 0.172 -21.703 -19.609 1 98.75 79 MET B C 1
ATOM 2994 O O . MET B 1 79 ? -0.697 -20.953 -19.172 1 98.75 79 MET B O 1
ATOM 2998 N N . GLU B 1 80 ? 0.079 -22.328 -20.766 1 98.19 80 GLU B N 1
ATOM 2999 C CA . GLU B 1 80 ? -1.126 -22.188 -21.578 1 98.19 80 GLU B CA 1
ATOM 3000 C C . GLU B 1 80 ? -2.35 -22.734 -20.844 1 98.19 80 GLU B C 1
ATOM 3002 O O . GLU B 1 80 ? -3.408 -22.109 -20.828 1 98.19 80 GLU B O 1
ATOM 3007 N N . GLY B 1 81 ? -2.18 -23.859 -20.281 1 98.44 81 GLY B N 1
ATOM 3008 C CA . GLY B 1 81 ? -3.262 -24.469 -19.516 1 98.44 81 GLY B CA 1
ATOM 3009 C C . GLY B 1 81 ? -3.688 -23.625 -18.328 1 98.44 81 GLY B C 1
ATOM 3010 O O . GLY B 1 81 ? -4.883 -23.469 -18.078 1 98.44 81 GLY B O 1
ATOM 3011 N N . LEU B 1 82 ? -2.723 -23.141 -17.578 1 98.75 82 LEU B N 1
ATOM 3012 C CA . LEU B 1 82 ? -3.008 -22.328 -16.406 1 98.75 82 LEU B CA 1
ATOM 3013 C C . LEU B 1 82 ? -3.744 -21.047 -16.797 1 98.75 82 LEU B C 1
ATOM 3015 O O . LEU B 1 82 ? -4.742 -20.688 -16.172 1 98.75 82 LEU B O 1
ATOM 3019 N N . ARG B 1 83 ? -3.281 -20.375 -17.828 1 98.62 83 ARG B N 1
ATOM 3020 C CA . ARG B 1 83 ? -3.914 -19.141 -18.312 1 98.62 83 ARG B CA 1
ATOM 3021 C C . ARG B 1 83 ? -5.352 -19.406 -18.75 1 98.62 83 ARG B C 1
ATOM 3023 O O . ARG B 1 83 ? -6.254 -18.625 -18.438 1 98.62 83 ARG B O 1
ATOM 3030 N N . LYS B 1 84 ? -5.516 -20.484 -19.453 1 98.38 84 LYS B N 1
ATOM 3031 C CA . LYS B 1 84 ? -6.852 -20.859 -19.906 1 98.38 84 LYS B CA 1
ATOM 3032 C C . LYS B 1 84 ? -7.789 -21.078 -18.719 1 98.38 84 LYS B C 1
ATOM 3034 O O . LYS B 1 84 ? -8.914 -20.594 -18.719 1 98.38 84 LYS B O 1
ATOM 3039 N N . GLN B 1 85 ? -7.32 -21.781 -17.734 1 98.56 85 GLN B N 1
ATOM 3040 C CA . GLN B 1 85 ? -8.141 -22.062 -16.562 1 98.56 85 GLN B CA 1
ATOM 3041 C C . GLN B 1 85 ? -8.461 -20.781 -15.805 1 98.56 85 GLN B C 1
ATOM 3043 O O . GLN B 1 85 ? -9.586 -20.594 -15.336 1 98.56 85 GLN B O 1
ATOM 3048 N N . LEU B 1 86 ? -7.5 -19.922 -15.68 1 98.81 86 LEU B N 1
ATOM 3049 C CA . LEU B 1 86 ? -7.723 -18.641 -15.023 1 98.81 86 LEU B CA 1
ATOM 3050 C C . LEU B 1 86 ? -8.859 -17.875 -15.695 1 98.81 86 LEU B C 1
ATOM 3052 O O . LEU B 1 86 ? -9.758 -17.375 -15.023 1 98.81 86 LEU B O 1
ATOM 3056 N N . LYS B 1 87 ? -8.859 -17.812 -16.969 1 98.5 87 LYS B N 1
ATOM 3057 C CA . LYS B 1 87 ? -9.867 -17.078 -17.734 1 98.5 87 LYS B CA 1
ATOM 3058 C C . LYS B 1 87 ? -11.234 -17.75 -17.609 1 98.5 87 LYS B C 1
ATOM 3060 O O . LYS B 1 87 ? -12.25 -17.062 -17.453 1 98.5 87 LYS B O 1
ATOM 3065 N N . GLU B 1 88 ? -11.219 -19.047 -17.641 1 98.5 88 GLU B N 1
ATOM 3066 C CA . GLU B 1 88 ? -12.477 -19.781 -17.5 1 98.5 88 GLU B CA 1
ATOM 3067 C C . GLU B 1 88 ? -13.094 -19.562 -16.125 1 98.5 88 GLU B C 1
ATOM 3069 O O . GLU B 1 88 ? -14.297 -19.312 -16 1 98.5 88 GLU B O 1
ATOM 3074 N N . LEU B 1 89 ? -12.289 -19.656 -15.156 1 98.62 89 LEU B N 1
ATOM 3075 C CA . LEU B 1 89 ? -12.766 -19.438 -13.797 1 98.62 89 LEU B CA 1
ATOM 3076 C C . LEU B 1 89 ? -13.25 -18 -13.609 1 98.62 89 LEU B C 1
ATOM 3078 O O . LEU B 1 89 ? -14.234 -17.766 -12.906 1 98.62 89 LEU B O 1
ATOM 3082 N N . ASP B 1 90 ? -12.578 -17.062 -14.18 1 98.12 90 ASP B N 1
ATOM 3083 C CA . ASP B 1 90 ? -12.953 -15.648 -14.094 1 98.12 90 ASP B CA 1
ATOM 3084 C C . ASP B 1 90 ? -14.352 -15.422 -14.656 1 98.12 90 ASP B C 1
ATOM 3086 O O . ASP B 1 90 ? -15.062 -14.508 -14.219 1 98.12 90 ASP B O 1
ATOM 3090 N N . ASN B 1 91 ? -14.789 -16.25 -15.586 1 97.31 91 ASN B N 1
ATOM 3091 C CA . ASN B 1 91 ? -16.094 -16.125 -16.234 1 97.31 91 ASN B CA 1
ATOM 3092 C C . ASN B 1 91 ? -17.188 -16.844 -15.445 1 97.31 91 ASN B C 1
ATOM 3094 O O . ASN B 1 91 ? -18.359 -16.766 -15.789 1 97.31 91 ASN B O 1
ATOM 3098 N N . ASN B 1 92 ? -16.797 -17.578 -14.438 1 96.94 92 ASN B N 1
ATOM 3099 C CA . ASN B 1 92 ? -17.75 -18.266 -13.555 1 96.94 92 ASN B CA 1
ATOM 3100 C C . ASN B 1 92 ? -18.094 -17.406 -12.344 1 96.94 92 ASN B C 1
ATOM 3102 O O . ASN B 1 92 ? -17.281 -17.266 -11.422 1 96.94 92 ASN B O 1
ATOM 3106 N N . MET 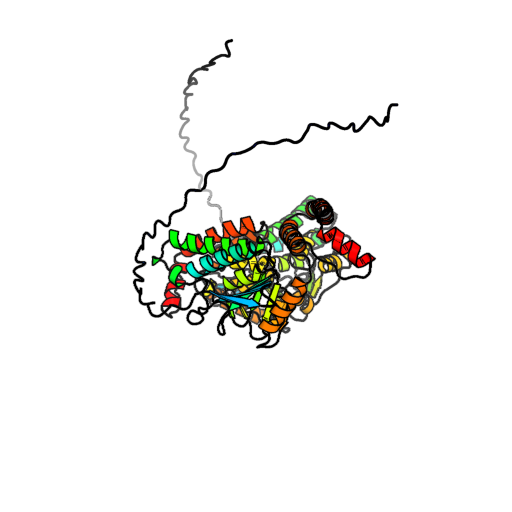B 1 93 ? -19.312 -16.938 -12.273 1 95.06 93 MET B N 1
ATOM 3107 C CA . MET B 1 93 ? -19.719 -15.938 -11.281 1 95.06 93 MET B CA 1
ATOM 3108 C C . MET B 1 93 ? -19.797 -16.562 -9.891 1 95.06 93 MET B C 1
ATOM 3110 O O . MET B 1 93 ? -19.891 -15.852 -8.891 1 95.06 93 MET B O 1
ATOM 3114 N N . LYS B 1 94 ? -19.734 -17.891 -9.812 1 96.44 94 LYS B N 1
ATOM 3115 C CA . LYS B 1 94 ? -19.75 -18.562 -8.516 1 96.44 94 LYS B CA 1
ATOM 3116 C C . LYS B 1 94 ? -18.391 -18.469 -7.824 1 96.44 94 LYS B C 1
ATOM 3118 O O . LYS B 1 94 ? -18.328 -18.469 -6.594 1 96.44 94 LYS B O 1
ATOM 3123 N N . ILE B 1 95 ? -17.359 -18.359 -8.602 1 98.38 95 ILE B N 1
ATOM 3124 C CA . ILE B 1 95 ? -16 -18.359 -8.07 1 98.38 95 ILE B CA 1
ATOM 3125 C C . ILE B 1 95 ? -15.68 -16.984 -7.484 1 98.38 95 ILE B C 1
ATOM 3127 O O . ILE B 1 95 ? -15.992 -15.961 -8.094 1 98.38 95 ILE B O 1
ATOM 3131 N N . ARG B 1 96 ? -15.023 -16.984 -6.301 1 98.19 96 ARG B N 1
ATOM 3132 C CA . ARG B 1 96 ? -14.711 -15.75 -5.594 1 98.19 96 ARG B CA 1
ATOM 3133 C C . ARG B 1 96 ? -13.203 -15.547 -5.492 1 98.19 96 ARG B C 1
ATOM 3135 O O . ARG B 1 96 ? -12.734 -14.406 -5.383 1 98.19 96 ARG B O 1
ATOM 3142 N N . THR B 1 97 ? -12.477 -16.656 -5.414 1 98.75 97 THR B N 1
ATOM 3143 C CA . THR B 1 97 ? -11.023 -16.594 -5.324 1 98.75 97 THR B CA 1
ATOM 3144 C C . THR B 1 97 ? -10.383 -17.781 -6.035 1 98.75 97 THR B C 1
ATOM 3146 O O . THR B 1 97 ? -11.016 -18.828 -6.195 1 98.75 97 THR B O 1
ATOM 3149 N N . ILE B 1 98 ? -9.195 -17.562 -6.527 1 98.94 98 ILE B N 1
ATOM 3150 C CA . ILE B 1 98 ? -8.367 -18.625 -7.094 1 98.94 98 ILE B CA 1
ATOM 3151 C C . ILE B 1 98 ? -7.105 -18.797 -6.254 1 98.94 98 ILE B C 1
ATOM 3153 O O . ILE B 1 98 ? -6.473 -17.828 -5.855 1 98.94 98 ILE B O 1
ATOM 3157 N N . ILE B 1 99 ? -6.797 -20.016 -5.953 1 98.94 99 ILE B N 1
ATOM 3158 C CA . ILE B 1 99 ? -5.547 -20.375 -5.293 1 98.94 99 ILE B CA 1
ATOM 3159 C C . ILE B 1 99 ? -4.641 -21.125 -6.27 1 98.94 99 ILE B C 1
ATOM 3161 O O . ILE B 1 99 ? -5.098 -22.031 -6.98 1 98.94 99 ILE B O 1
ATOM 3165 N N . ILE B 1 100 ? -3.391 -20.719 -6.391 1 98.94 100 ILE B N 1
ATOM 3166 C CA . ILE B 1 100 ? -2.395 -21.484 -7.133 1 98.94 100 ILE B CA 1
ATOM 3167 C C . ILE B 1 100 ? -1.479 -22.219 -6.156 1 98.94 100 ILE B C 1
ATOM 3169 O O . ILE B 1 100 ? -0.819 -21.594 -5.324 1 98.94 100 ILE B O 1
ATOM 3173 N N . ALA B 1 101 ? -1.491 -23.484 -6.254 1 98.88 101 ALA B N 1
ATOM 3174 C CA . ALA B 1 101 ? -0.703 -24.375 -5.402 1 98.88 101 ALA B CA 1
ATOM 3175 C C . ALA B 1 101 ? 0.138 -25.328 -6.238 1 98.88 101 ALA B C 1
ATOM 3177 O O . ALA B 1 101 ? 0.206 -25.203 -7.465 1 98.88 101 ALA B O 1
ATOM 3178 N N . SER B 1 102 ? 0.892 -26.203 -5.59 1 98.75 102 SER B N 1
ATOM 3179 C CA . SER B 1 102 ? 1.705 -27.172 -6.309 1 98.75 102 SER B CA 1
ATOM 3180 C C . SER B 1 102 ? 1.797 -28.484 -5.547 1 98.75 102 SER B C 1
ATOM 3182 O O . SER B 1 102 ? 1.687 -28.516 -4.32 1 98.75 102 SER B O 1
ATOM 3184 N N . GLU B 1 103 ? 1.987 -29.516 -6.316 1 97.56 103 GLU B N 1
ATOM 3185 C CA . GLU B 1 103 ? 2.287 -30.828 -5.742 1 97.56 103 GLU B CA 1
ATOM 3186 C C . GLU B 1 103 ? 3.779 -30.984 -5.465 1 97.56 103 GLU B C 1
ATOM 3188 O O . GLU B 1 103 ? 4.613 -30.5 -6.238 1 97.56 103 GLU B O 1
ATOM 3193 N N . GLY B 1 104 ? 4.098 -31.672 -4.328 1 95.69 104 GLY B N 1
ATOM 3194 C CA . GLY B 1 104 ? 5.492 -31.969 -4.047 1 95.69 104 GLY B CA 1
ATOM 3195 C C . GLY B 1 104 ? 6.168 -30.922 -3.186 1 95.69 104 GLY B C 1
ATOM 3196 O O . GLY B 1 104 ? 5.496 -30.141 -2.514 1 95.69 104 GLY B O 1
ATOM 3197 N N . ASN B 1 105 ? 7.492 -30.922 -3.197 1 94.88 105 ASN B N 1
ATOM 3198 C CA . ASN B 1 105 ? 8.25 -30.094 -2.262 1 94.88 105 ASN B CA 1
ATOM 3199 C C . ASN B 1 105 ? 8.844 -28.859 -2.953 1 94.88 105 ASN B C 1
ATOM 3201 O O . ASN B 1 105 ? 9.586 -28.094 -2.336 1 94.88 105 ASN B O 1
ATOM 3205 N N . VAL B 1 106 ? 8.609 -28.797 -4.188 1 98.19 106 VAL B N 1
ATOM 3206 C CA . VAL B 1 106 ? 9.008 -27.641 -4.98 1 98.19 106 VAL B CA 1
ATOM 3207 C C . VAL B 1 106 ? 7.766 -26.953 -5.551 1 98.19 106 VAL B C 1
ATOM 3209 O O . VAL B 1 106 ? 6.93 -27.609 -6.191 1 98.19 106 VAL B O 1
ATOM 3212 N N . PHE B 1 107 ? 7.645 -25.703 -5.23 1 98.75 107 PHE B N 1
ATOM 3213 C CA . PHE B 1 107 ? 6.543 -24.984 -5.855 1 98.75 107 PHE B CA 1
ATOM 3214 C C . PHE B 1 107 ? 6.703 -24.969 -7.371 1 98.75 107 PHE B C 1
ATOM 3216 O O . PHE B 1 107 ? 5.848 -25.469 -8.102 1 98.75 107 PHE B O 1
ATOM 3223 N N . SER B 1 108 ? 7.848 -24.391 -7.832 1 98.75 108 SER B N 1
ATOM 3224 C CA . SER B 1 108 ? 8.195 -24.422 -9.25 1 98.75 108 SER B CA 1
ATOM 3225 C C . SER B 1 108 ? 9.648 -24.031 -9.477 1 98.75 108 SER B C 1
ATOM 3227 O O . SER B 1 108 ? 10.156 -23.125 -8.828 1 98.75 108 SER B O 1
ATOM 3229 N N . ALA B 1 109 ? 10.234 -24.672 -10.453 1 97.94 109 ALA B N 1
ATOM 3230 C CA . ALA B 1 109 ? 11.633 -24.422 -10.766 1 97.94 109 ALA B CA 1
ATOM 3231 C C . ALA B 1 109 ? 11.773 -23.359 -11.844 1 97.94 109 ALA B C 1
ATOM 3233 O O . ALA B 1 109 ? 12.883 -23.047 -12.289 1 97.94 109 ALA B O 1
ATOM 3234 N N . GLY B 1 110 ? 10.68 -22.828 -12.234 1 98.12 110 GLY B N 1
ATOM 3235 C CA . GLY B 1 110 ? 10.711 -21.828 -13.297 1 98.12 110 GLY B CA 1
ATOM 3236 C C . GLY B 1 110 ? 10.516 -22.422 -14.672 1 98.12 110 GLY B C 1
ATOM 3237 O O . GLY B 1 110 ? 9.75 -23.375 -14.844 1 98.12 110 GLY B O 1
ATOM 3238 N N . HIS B 1 111 ? 11.117 -21.797 -15.672 1 97.62 111 HIS B N 1
ATOM 3239 C CA . HIS B 1 111 ? 10.93 -22.266 -17.047 1 97.62 111 HIS B CA 1
ATOM 3240 C C . HIS B 1 111 ? 11.445 -23.688 -17.219 1 97.62 111 HIS B C 1
ATOM 3242 O O . HIS B 1 111 ? 12.422 -24.078 -16.578 1 97.62 111 HIS B O 1
ATOM 3248 N N . ASP B 1 112 ? 10.789 -24.422 -18.109 1 97.69 112 ASP B N 1
ATOM 3249 C CA . ASP B 1 112 ? 11.328 -25.719 -18.547 1 97.69 112 ASP B CA 1
ATOM 3250 C C . ASP B 1 112 ? 12.531 -25.516 -19.469 1 97.69 112 ASP B C 1
ATOM 3252 O O . ASP B 1 112 ? 12.375 -25.156 -20.641 1 97.69 112 ASP B O 1
ATOM 3256 N N . LEU B 1 113 ? 13.664 -25.844 -19.016 1 96 113 LEU B N 1
ATOM 3257 C CA . LEU B 1 113 ? 14.898 -25.547 -19.734 1 96 113 LEU B CA 1
ATOM 3258 C C . LEU B 1 113 ? 15 -26.375 -21 1 96 113 LEU B C 1
ATOM 3260 O O . LEU B 1 113 ? 15.727 -26 -21.938 1 96 113 LEU B O 1
ATOM 3264 N N . ASN B 1 114 ? 14.312 -27.5 -21.047 1 95.69 114 ASN B N 1
ATOM 3265 C CA . ASN B 1 114 ? 14.297 -28.297 -22.266 1 95.69 114 ASN B CA 1
ATOM 3266 C C . ASN B 1 114 ? 13.703 -27.516 -23.438 1 95.69 114 ASN B C 1
ATOM 3268 O O . ASN B 1 114 ? 13.977 -27.828 -24.594 1 95.69 114 ASN B O 1
ATOM 3272 N N . GLU B 1 115 ? 12.938 -26.547 -23.094 1 97.19 115 GLU B N 1
ATOM 3273 C CA . GLU B 1 115 ? 12.273 -25.766 -24.125 1 97.19 115 GLU B CA 1
ATOM 3274 C C . GLU B 1 115 ? 13.102 -24.547 -24.516 1 97.19 115 GLU B C 1
ATOM 3276 O O . GLU B 1 115 ? 12.742 -23.797 -25.438 1 97.19 115 GLU B O 1
ATOM 3281 N N . LEU B 1 116 ? 14.227 -24.359 -23.859 1 95.88 116 LEU B N 1
ATOM 3282 C CA . LEU B 1 116 ? 15.016 -23.156 -24.078 1 95.88 116 LEU B CA 1
ATOM 3283 C C . LEU B 1 116 ? 16.391 -23.5 -24.656 1 95.88 116 LEU B C 1
ATOM 3285 O O . LEU B 1 116 ? 17.297 -22.672 -24.656 1 95.88 116 LEU B O 1
ATOM 3289 N N . THR B 1 117 ? 16.484 -24.719 -25.125 1 95.06 117 THR B N 1
ATOM 3290 C CA . THR B 1 117 ? 17.75 -25.125 -25.75 1 95.06 117 THR B CA 1
ATOM 3291 C C . THR B 1 117 ? 17.906 -24.484 -27.125 1 95.06 117 THR B C 1
ATOM 3293 O O . THR B 1 117 ? 16.922 -24 -27.703 1 95.06 117 THR B O 1
ATOM 3296 N N . ALA B 1 118 ? 19.109 -24.547 -27.594 1 92.06 118 ALA B N 1
ATOM 3297 C CA . ALA B 1 118 ? 19.391 -24 -28.922 1 92.06 118 ALA B CA 1
ATOM 3298 C C . ALA B 1 118 ? 18.562 -24.719 -29.984 1 92.06 118 ALA B C 1
ATOM 3300 O O . ALA B 1 118 ? 18.109 -24.094 -30.953 1 92.06 118 ALA B O 1
ATOM 3301 N N . GLU B 1 119 ? 18.359 -25.953 -29.812 1 93.44 119 GLU B N 1
ATOM 3302 C CA . GLU B 1 119 ? 17.625 -26.781 -30.766 1 93.44 119 GLU B CA 1
ATOM 3303 C C . GLU B 1 119 ? 16.172 -26.359 -30.875 1 93.44 119 GLU B C 1
ATOM 3305 O O . GLU B 1 119 ? 15.547 -26.516 -31.938 1 93.44 119 GLU B O 1
ATOM 3310 N N . SER B 1 120 ? 15.641 -25.812 -29.828 1 92.5 120 SER B N 1
ATOM 3311 C CA . SER B 1 120 ? 14.25 -25.359 -29.844 1 92.5 120 SER B CA 1
ATOM 3312 C C . SER B 1 120 ? 14.055 -24.172 -30.781 1 92.5 120 SER B C 1
ATOM 3314 O O . SER B 1 120 ? 12.992 -24.016 -31.375 1 92.5 120 SER B O 1
ATOM 3316 N N . GLY B 1 121 ? 15.117 -23.25 -30.922 1 94 121 GLY B N 1
ATOM 3317 C CA . GLY B 1 121 ? 15.109 -22.172 -31.891 1 94 121 GLY B CA 1
ATOM 3318 C C . GLY B 1 121 ? 14.516 -20.891 -31.344 1 94 121 GLY B C 1
ATOM 3319 O O . GLY B 1 121 ? 13.828 -20.906 -30.312 1 94 121 GLY B O 1
ATOM 3320 N N . PRO B 1 122 ? 14.734 -19.812 -32.031 1 94.56 122 PRO B N 1
ATOM 3321 C CA . PRO B 1 122 ? 14.359 -18.484 -31.562 1 94.56 122 PRO B CA 1
ATOM 3322 C C . PRO B 1 122 ? 12.844 -18.297 -31.5 1 94.56 122 PRO B C 1
ATOM 3324 O O . PRO B 1 122 ? 12.344 -17.609 -30.609 1 94.56 122 PRO B O 1
ATOM 3327 N N . SER B 1 123 ? 12.18 -18.828 -32.469 1 95.5 123 SER B N 1
ATOM 3328 C CA . SER B 1 123 ? 10.727 -18.672 -32.469 1 95.5 123 SER B CA 1
ATOM 3329 C C . SER B 1 123 ? 10.086 -19.328 -31.25 1 95.5 123 SER B C 1
ATOM 3331 O O . SER B 1 123 ? 9.164 -18.781 -30.656 1 95.5 123 SER B O 1
ATOM 3333 N N . SER B 1 124 ? 10.555 -20.469 -30.953 1 94.94 124 SER B N 1
ATOM 3334 C CA . SER B 1 124 ? 10.062 -21.188 -29.797 1 94.94 124 SER B CA 1
ATOM 3335 C C . SER B 1 124 ? 10.414 -20.453 -28.5 1 94.94 124 SER B C 1
ATOM 3337 O O . SER B 1 124 ? 9.578 -20.344 -27.594 1 94.94 124 SER B O 1
ATOM 3339 N N . HIS B 1 125 ? 11.625 -19.969 -28.391 1 96.56 125 HIS B N 1
ATOM 3340 C CA . HIS B 1 125 ? 12.039 -19.188 -27.234 1 96.56 125 HIS B CA 1
ATOM 3341 C C . HIS B 1 125 ? 11.125 -17.984 -27.016 1 96.56 125 HIS B C 1
ATOM 3343 O O . HIS B 1 125 ? 10.68 -17.75 -25.891 1 96.56 125 HIS B O 1
ATOM 3349 N N . LYS B 1 126 ? 10.852 -17.297 -28.078 1 97.12 126 LYS B N 1
ATOM 3350 C CA . LYS B 1 126 ? 9.969 -16.125 -28.016 1 97.12 126 LYS B CA 1
ATOM 3351 C C . LYS B 1 126 ? 8.586 -16.516 -27.516 1 97.12 126 LYS B C 1
ATOM 3353 O O . LYS B 1 126 ? 7.992 -15.805 -26.688 1 97.12 126 LYS B O 1
ATOM 3358 N N . ARG B 1 127 ? 8.109 -17.594 -28 1 96.75 127 ARG B N 1
ATOM 3359 C CA . ARG B 1 127 ? 6.793 -18.062 -27.594 1 96.75 127 ARG B CA 1
ATOM 3360 C C . ARG B 1 127 ? 6.754 -18.359 -26.094 1 96.75 127 ARG B C 1
ATOM 3362 O O . ARG B 1 127 ? 5.793 -18 -25.406 1 96.75 127 ARG B O 1
ATOM 3369 N N . VAL B 1 128 ? 7.766 -18.969 -25.609 1 97.19 128 VAL B N 1
ATOM 3370 C CA . VAL B 1 128 ? 7.84 -19.344 -24.203 1 97.19 128 VAL B CA 1
ATOM 3371 C C . VAL B 1 128 ? 7.832 -18.094 -23.328 1 97.19 128 VAL B C 1
ATOM 3373 O O . VAL B 1 128 ? 7.02 -17.969 -22.422 1 97.19 128 VAL B O 1
ATOM 3376 N N . PHE B 1 129 ? 8.672 -17.125 -23.609 1 97.75 129 PHE B N 1
ATOM 3377 C CA . PHE B 1 129 ? 8.789 -15.938 -22.797 1 97.75 129 PHE B CA 1
ATOM 3378 C C . PHE B 1 129 ? 7.547 -15.062 -22.922 1 97.75 129 PHE B C 1
ATOM 3380 O O . PHE B 1 129 ? 7.078 -14.477 -21.953 1 97.75 129 PHE B O 1
ATOM 3387 N N . ASN B 1 130 ? 7.004 -14.977 -24.094 1 97.81 130 ASN B N 1
ATOM 3388 C CA . ASN B 1 130 ? 5.777 -14.211 -24.281 1 97.81 130 ASN B CA 1
ATOM 3389 C C . ASN B 1 130 ? 4.613 -14.828 -23.5 1 97.81 130 ASN B C 1
ATOM 3391 O O . ASN B 1 130 ? 3.799 -14.109 -22.922 1 97.81 130 ASN B O 1
ATOM 3395 N N . LYS B 1 131 ? 4.559 -16.094 -23.531 1 98.12 131 LYS B N 1
ATOM 3396 C CA . LYS B 1 131 ? 3.479 -16.766 -22.812 1 98.12 131 LYS B CA 1
ATOM 3397 C C . LYS B 1 131 ? 3.578 -16.531 -21.312 1 98.12 131 LYS B C 1
ATOM 3399 O O . LYS B 1 131 ? 2.561 -16.375 -20.625 1 98.12 131 LYS B O 1
ATOM 3404 N N . CYS B 1 132 ? 4.773 -16.516 -20.875 1 98.12 132 CYS B N 1
ATOM 3405 C CA . CYS B 1 132 ? 4.992 -16.219 -19.453 1 98.12 132 CYS B CA 1
ATOM 3406 C C . CYS B 1 132 ? 4.5 -14.82 -19.109 1 98.12 132 CYS B C 1
ATOM 3408 O O . CYS B 1 132 ? 3.783 -14.633 -18.141 1 98.12 132 CYS B O 1
ATOM 3410 N N . VAL B 1 133 ? 4.809 -13.852 -19.922 1 97.56 133 VAL B N 1
ATOM 3411 C CA . VAL B 1 133 ? 4.375 -12.469 -19.719 1 97.56 133 VAL B CA 1
ATOM 3412 C C . VAL B 1 133 ? 2.85 -12.398 -19.766 1 97.56 133 VAL B C 1
ATOM 3414 O O . VAL B 1 133 ? 2.223 -11.766 -18.922 1 97.56 133 VAL B O 1
ATOM 3417 N N . GLU B 1 134 ? 2.275 -13.055 -20.703 1 98.12 134 GLU B N 1
ATOM 3418 C CA . GLU B 1 134 ? 0.822 -13.086 -20.844 1 98.12 134 GLU B CA 1
ATOM 3419 C C . GLU B 1 134 ? 0.17 -13.68 -19.594 1 98.12 134 GLU B C 1
ATOM 3421 O O . GLU B 1 134 ? -0.881 -13.211 -19.156 1 98.12 134 GLU B O 1
ATOM 3426 N N . LEU B 1 135 ? 0.759 -14.719 -19.109 1 98.69 135 LEU B N 1
ATOM 3427 C CA . LEU B 1 135 ? 0.241 -15.367 -17.906 1 98.69 135 LEU B CA 1
ATOM 3428 C C . LEU B 1 135 ? 0.259 -14.406 -16.719 1 98.69 135 LEU B C 1
ATOM 3430 O O . LEU B 1 135 ? -0.741 -14.266 -16.016 1 98.69 135 LEU B O 1
ATOM 3434 N N . MET B 1 136 ? 1.401 -13.695 -16.531 1 98.62 136 MET B N 1
ATOM 3435 C CA . MET B 1 136 ? 1.509 -12.742 -15.43 1 98.62 136 MET B CA 1
ATOM 3436 C C . MET B 1 136 ? 0.473 -11.633 -15.57 1 98.62 136 MET B C 1
ATOM 3438 O O . MET B 1 136 ? -0.159 -11.242 -14.586 1 98.62 136 MET B O 1
ATOM 3442 N N . GLU B 1 137 ? 0.282 -11.164 -16.75 1 97.88 137 GLU B N 1
ATOM 3443 C CA . GLU B 1 137 ? -0.715 -10.133 -17 1 97.88 137 GLU B CA 1
ATOM 3444 C C . GLU B 1 137 ? -2.123 -10.633 -16.688 1 97.88 137 GLU B C 1
ATOM 3446 O O . GLU B 1 137 ? -2.943 -9.891 -16.141 1 97.88 137 GLU B O 1
ATOM 3451 N N . THR B 1 138 ? -2.354 -11.828 -17.078 1 98.44 138 THR B N 1
ATOM 3452 C CA . THR B 1 138 ? -3.664 -12.406 -16.812 1 98.44 138 THR B CA 1
ATOM 3453 C C . THR B 1 138 ? -3.936 -12.453 -15.305 1 98.44 138 THR B C 1
ATOM 3455 O O . THR B 1 138 ? -5.031 -12.117 -14.859 1 98.44 138 THR B O 1
ATOM 3458 N N . LEU B 1 139 ? -2.965 -12.875 -14.508 1 98.5 139 LEU B N 1
ATOM 3459 C CA . LEU B 1 139 ? -3.109 -12.945 -13.055 1 98.5 139 LEU B CA 1
ATOM 3460 C C . LEU B 1 139 ? -3.584 -11.609 -12.492 1 98.5 139 LEU B C 1
ATOM 3462 O O . LEU B 1 139 ? -4.441 -11.578 -11.609 1 98.5 139 LEU B O 1
ATOM 3466 N N . GLN B 1 140 ? -3.105 -10.539 -12.969 1 96.81 140 GLN B N 1
ATOM 3467 C CA . GLN B 1 140 ? -3.375 -9.219 -12.406 1 96.81 140 GLN B CA 1
ATOM 3468 C C . GLN B 1 140 ? -4.645 -8.617 -13 1 96.81 140 GLN B C 1
ATOM 3470 O O . GLN B 1 140 ? -5.309 -7.797 -12.359 1 96.81 140 GLN B O 1
ATOM 3475 N N . ASN B 1 141 ? -5.035 -9.07 -14.188 1 97.06 141 ASN B N 1
ATOM 3476 C CA . ASN B 1 141 ? -6.102 -8.398 -14.922 1 97.06 141 ASN B CA 1
ATOM 3477 C C . ASN B 1 141 ? -7.445 -9.094 -14.719 1 97.06 141 ASN B C 1
ATOM 3479 O O . ASN B 1 141 ? -8.5 -8.508 -14.977 1 97.06 141 ASN B O 1
ATOM 3483 N N . ILE B 1 142 ? -7.371 -10.312 -14.359 1 98.12 142 ILE B N 1
ATOM 3484 C CA . ILE B 1 142 ? -8.656 -10.969 -14.125 1 98.12 142 ILE B CA 1
ATOM 3485 C C . ILE B 1 142 ? -9.32 -10.375 -12.883 1 98.12 142 ILE B C 1
ATOM 3487 O O . ILE B 1 142 ? -8.648 -9.781 -12.039 1 98.12 142 ILE B O 1
ATOM 3491 N N . SER B 1 143 ? -10.641 -10.562 -12.75 1 97.62 143 SER B N 1
ATOM 3492 C CA . SER B 1 143 ? -11.453 -9.945 -11.703 1 97.62 143 SER B CA 1
ATOM 3493 C C . SER B 1 143 ? -11.211 -10.602 -10.352 1 97.62 143 SER B C 1
ATOM 3495 O O . SER B 1 143 ? -11.328 -9.961 -9.312 1 97.62 143 SER B O 1
ATOM 3497 N N . LEU B 1 144 ? -10.867 -11.859 -10.359 1 98.56 144 LEU B N 1
ATOM 3498 C CA . LEU B 1 144 ? -10.789 -12.656 -9.141 1 98.56 144 LEU B CA 1
ATOM 3499 C C . LEU B 1 144 ? -9.453 -12.438 -8.43 1 98.56 144 LEU B C 1
ATOM 3501 O O . LEU B 1 144 ? -8.398 -12.422 -9.078 1 98.56 144 LEU B O 1
ATOM 3505 N N . PRO B 1 145 ? -9.492 -12.227 -7.082 1 98.75 145 PRO B N 1
ATOM 3506 C CA . PRO B 1 145 ? -8.227 -12.312 -6.344 1 98.75 145 PRO B CA 1
ATOM 3507 C C . PRO B 1 145 ? -7.512 -13.648 -6.559 1 98.75 145 PRO B C 1
ATOM 3509 O O . PRO B 1 145 ? -8.148 -14.703 -6.574 1 98.75 145 PRO B O 1
ATOM 3512 N N . VAL B 1 146 ? -6.23 -13.586 -6.773 1 98.94 146 VAL B N 1
ATOM 3513 C CA . VAL B 1 146 ? -5.406 -14.773 -6.957 1 98.94 146 VAL B CA 1
ATOM 3514 C C . VAL B 1 146 ? -4.402 -14.891 -5.809 1 98.94 146 VAL B C 1
ATOM 3516 O O . VAL B 1 146 ? -3.596 -13.984 -5.59 1 98.94 146 VAL B O 1
ATOM 3519 N N . ILE B 1 147 ? -4.414 -16.016 -5.09 1 98.94 147 ILE B N 1
ATOM 3520 C CA . ILE B 1 147 ? -3.574 -16.281 -3.924 1 98.94 147 ILE B CA 1
ATOM 3521 C C . ILE B 1 147 ? -2.576 -17.391 -4.238 1 98.94 147 ILE B C 1
ATOM 3523 O O . ILE B 1 147 ? -2.957 -18.453 -4.727 1 98.94 147 ILE B O 1
ATOM 3527 N N . ALA B 1 148 ? -1.307 -17.141 -3.998 1 98.94 148 ALA B N 1
ATOM 3528 C CA . ALA B 1 148 ? -0.302 -18.188 -4.141 1 98.94 148 ALA B CA 1
ATOM 3529 C C . ALA B 1 148 ? -0.119 -18.953 -2.832 1 98.94 148 ALA B C 1
ATOM 3531 O O . ALA B 1 148 ? 0.127 -18.359 -1.784 1 98.94 148 ALA B O 1
ATOM 3532 N N . GLU B 1 149 ? -0.322 -20.219 -2.889 1 98.88 149 GLU B N 1
ATOM 3533 C CA . GLU B 1 149 ? -0.013 -21.172 -1.828 1 98.88 149 GLU B CA 1
ATOM 3534 C C . GLU B 1 149 ? 1.374 -21.781 -2.018 1 98.88 149 GLU B C 1
ATOM 3536 O O . GLU B 1 149 ? 1.543 -22.734 -2.787 1 98.88 149 GLU B O 1
ATOM 3541 N N . VAL B 1 150 ? 2.326 -21.25 -1.236 1 98.88 150 VAL B N 1
ATOM 3542 C CA . VAL B 1 150 ? 3.711 -21.609 -1.52 1 98.88 150 VAL B CA 1
ATOM 3543 C C . VAL B 1 150 ? 4.238 -22.547 -0.434 1 98.88 150 VAL B C 1
ATOM 3545 O O . VAL B 1 150 ? 4.25 -22.188 0.747 1 98.88 150 VAL B O 1
ATOM 3548 N N . ASP B 1 151 ? 4.633 -23.688 -0.865 1 98.5 151 ASP B N 1
ATOM 3549 C CA . ASP B 1 151 ? 5.297 -24.672 -0.021 1 98.5 151 ASP B CA 1
ATOM 3550 C C . ASP B 1 151 ? 6.508 -25.281 -0.73 1 98.5 151 ASP B C 1
ATOM 3552 O O . ASP B 1 151 ? 6.367 -26.203 -1.527 1 98.5 151 ASP B O 1
ATOM 3556 N N . GLY B 1 152 ? 7.688 -24.75 -0.419 1 98.06 152 GLY B N 1
ATOM 3557 C CA . GLY B 1 152 ? 8.906 -25.234 -1.042 1 98.06 152 GLY B CA 1
ATOM 3558 C C . GLY B 1 152 ? 9.609 -24.188 -1.889 1 98.06 152 GLY B C 1
ATOM 3559 O O . GLY B 1 152 ? 9.336 -23 -1.763 1 98.06 152 GLY B O 1
ATOM 3560 N N . LEU B 1 153 ? 10.445 -24.656 -2.77 1 98.19 153 LEU B N 1
ATOM 3561 C CA . LEU B 1 153 ? 11.383 -23.828 -3.521 1 98.19 153 LEU B CA 1
ATOM 3562 C C . LEU B 1 153 ? 10.672 -23.094 -4.645 1 98.19 153 LEU B C 1
ATOM 3564 O O . LEU B 1 153 ? 9.852 -23.672 -5.355 1 98.19 153 LEU B O 1
ATOM 3568 N N . VAL B 1 154 ? 10.906 -21.781 -4.789 1 98.81 154 VAL B N 1
ATOM 3569 C CA . VAL B 1 154 ? 10.422 -20.906 -5.852 1 98.81 154 VAL B CA 1
ATOM 3570 C C . VAL B 1 154 ? 11.609 -20.281 -6.594 1 98.81 154 VAL B C 1
ATOM 3572 O O . VAL B 1 154 ? 12.367 -19.5 -6.02 1 98.81 154 VAL B O 1
ATOM 3575 N N . THR B 1 155 ? 11.727 -20.609 -7.898 1 98.31 155 THR B N 1
ATOM 3576 C CA . THR B 1 155 ? 12.93 -20.141 -8.57 1 98.31 155 THR B CA 1
ATOM 3577 C C . THR B 1 155 ? 12.586 -19.453 -9.891 1 98.31 155 THR B C 1
ATOM 3579 O O . THR B 1 155 ? 11.695 -19.906 -10.609 1 98.31 155 THR B O 1
ATOM 3582 N N . ALA B 1 156 ? 13.305 -18.391 -10.195 1 98.19 156 ALA B N 1
ATOM 3583 C CA . ALA B 1 156 ? 13.305 -17.75 -11.5 1 98.19 156 ALA B CA 1
ATOM 3584 C C . ALA B 1 156 ? 11.883 -17.391 -11.93 1 98.19 156 ALA B C 1
ATOM 3586 O O . ALA B 1 156 ? 11.188 -16.641 -11.234 1 98.19 156 ALA B O 1
ATOM 3587 N N . ALA B 1 157 ? 11.398 -17.969 -13.039 1 98.5 157 ALA B N 1
ATOM 3588 C CA . ALA B 1 157 ? 10.078 -17.594 -13.555 1 98.5 157 ALA B CA 1
ATOM 3589 C C . ALA B 1 157 ? 8.992 -17.875 -12.523 1 98.5 157 ALA B C 1
ATOM 3591 O O . ALA B 1 157 ? 7.949 -17.203 -12.516 1 98.5 157 ALA B O 1
ATOM 3592 N N . ALA B 1 158 ? 9.211 -18.812 -11.641 1 98.81 158 ALA B N 1
ATOM 3593 C CA . ALA B 1 158 ? 8.258 -19.062 -10.57 1 98.81 158 ALA B CA 1
ATOM 3594 C C . ALA B 1 158 ? 8.18 -17.875 -9.617 1 98.81 158 ALA B C 1
ATOM 3596 O O . ALA B 1 158 ? 7.113 -17.578 -9.062 1 98.81 158 ALA B O 1
ATOM 3597 N N . THR B 1 159 ? 9.305 -17.234 -9.375 1 98.69 159 THR B N 1
ATOM 3598 C CA . THR B 1 159 ? 9.312 -16.031 -8.562 1 98.69 159 THR B CA 1
ATOM 3599 C C . THR B 1 159 ? 8.484 -14.93 -9.219 1 98.69 159 THR B C 1
ATOM 3601 O O . THR B 1 159 ? 7.805 -14.156 -8.539 1 98.69 159 THR B O 1
ATOM 3604 N N . GLN B 1 160 ? 8.578 -14.859 -10.531 1 98.56 160 GLN B N 1
ATOM 3605 C CA . GLN B 1 160 ? 7.734 -13.945 -11.289 1 98.56 160 GLN B CA 1
ATOM 3606 C C . GLN B 1 160 ? 6.258 -14.242 -11.078 1 98.56 160 GLN B C 1
ATOM 3608 O O . GLN B 1 160 ? 5.457 -13.336 -10.844 1 98.56 160 GLN B O 1
ATOM 3613 N N . LEU B 1 161 ? 5.914 -15.492 -11.141 1 98.75 161 LEU B N 1
ATOM 3614 C CA . LEU B 1 161 ? 4.539 -15.938 -10.953 1 98.75 161 LEU B CA 1
ATOM 3615 C C . LEU B 1 161 ? 4.035 -15.555 -9.562 1 98.75 161 LEU B C 1
ATOM 3617 O O . LEU B 1 161 ? 2.996 -14.906 -9.43 1 98.75 161 LEU B O 1
ATOM 3621 N N . VAL B 1 162 ? 4.781 -15.891 -8.547 1 98.69 162 VAL B N 1
ATOM 3622 C CA . VAL B 1 162 ? 4.418 -15.617 -7.16 1 98.69 162 VAL B CA 1
ATOM 3623 C C . VAL B 1 162 ? 4.348 -14.109 -6.934 1 98.69 162 VAL B C 1
ATOM 3625 O O . VAL B 1 162 ? 3.402 -13.609 -6.32 1 98.69 162 VAL B O 1
ATOM 3628 N N . GLY B 1 163 ? 5.293 -13.43 -7.445 1 98.25 163 GLY B N 1
ATOM 3629 C CA . GLY B 1 163 ? 5.324 -11.984 -7.32 1 98.25 163 GLY B CA 1
ATOM 3630 C C . GLY B 1 163 ? 4.156 -11.297 -8.008 1 98.25 163 GLY B C 1
ATOM 3631 O O . GLY B 1 163 ? 3.811 -10.164 -7.668 1 98.25 163 GLY B O 1
ATOM 3632 N N . SER B 1 164 ? 3.523 -11.953 -8.953 1 98.31 164 SER B N 1
ATOM 3633 C CA . SER B 1 164 ? 2.43 -11.367 -9.727 1 98.31 164 SER B CA 1
ATOM 3634 C C . SER B 1 164 ? 1.077 -11.703 -9.102 1 98.31 164 SER B C 1
ATOM 3636 O O . SER B 1 164 ? 0.05 -11.156 -9.508 1 98.31 164 SER B O 1
ATOM 3638 N N . CYS B 1 165 ? 1.015 -12.586 -8.195 1 98.69 165 CYS B N 1
ATOM 3639 C CA . CYS B 1 165 ? -0.226 -12.898 -7.492 1 98.69 165 CYS B CA 1
ATOM 3640 C C . CYS B 1 165 ? -0.606 -11.766 -6.539 1 98.69 165 CYS B C 1
ATOM 3642 O O . CYS B 1 165 ? 0.229 -10.93 -6.199 1 98.69 165 CYS B O 1
ATOM 3644 N N . ASP B 1 166 ? -1.871 -11.75 -6.102 1 98.56 166 ASP B N 1
ATOM 3645 C CA . ASP B 1 166 ? -2.367 -10.664 -5.262 1 98.56 166 ASP B CA 1
ATOM 3646 C C . ASP B 1 166 ? -1.914 -10.836 -3.812 1 98.56 166 ASP B C 1
ATOM 3648 O O . ASP B 1 166 ? -1.537 -9.867 -3.152 1 98.56 166 ASP B O 1
ATOM 3652 N N . ILE B 1 167 ? -2.01 -12.008 -3.287 1 98.56 167 ILE B N 1
ATOM 3653 C CA . ILE B 1 167 ? -1.601 -12.391 -1.94 1 98.56 167 ILE B CA 1
ATOM 3654 C C . ILE B 1 167 ? -0.745 -13.656 -2.002 1 98.56 167 ILE B C 1
ATOM 3656 O O . ILE B 1 167 ? -0.981 -14.531 -2.836 1 98.56 167 ILE B O 1
ATOM 3660 N N . VAL B 1 168 ? 0.247 -13.719 -1.149 1 98.88 168 VAL B N 1
ATOM 3661 C CA . VAL B 1 168 ? 1.115 -14.891 -1.1 1 98.88 168 VAL B CA 1
ATOM 3662 C C . VAL B 1 168 ? 1.238 -15.383 0.341 1 98.88 168 VAL B C 1
ATOM 3664 O O . VAL B 1 168 ? 1.606 -14.617 1.235 1 98.88 168 VAL B O 1
ATOM 3667 N N . ALA B 1 169 ? 0.878 -16.609 0.586 1 98.88 169 ALA B N 1
ATOM 3668 C CA . ALA B 1 169 ? 1.154 -17.312 1.836 1 98.88 169 ALA B CA 1
ATOM 3669 C C . ALA B 1 169 ? 2.207 -18.391 1.634 1 98.88 169 ALA B C 1
ATOM 3671 O O . ALA B 1 169 ? 2.072 -19.25 0.747 1 98.88 169 ALA B O 1
ATOM 3672 N N . ALA B 1 170 ? 3.252 -18.359 2.439 1 98.81 170 ALA B N 1
ATOM 3673 C CA . ALA B 1 170 ? 4.348 -19.312 2.275 1 98.81 170 ALA B CA 1
ATOM 3674 C C . ALA B 1 170 ? 4.664 -20.016 3.59 1 98.81 170 ALA B C 1
ATOM 3676 O O . ALA B 1 170 ? 4.52 -19.438 4.668 1 98.81 170 ALA B O 1
ATOM 3677 N N . THR B 1 171 ? 5.117 -21.234 3.479 1 98.81 171 THR B N 1
ATOM 3678 C CA . THR B 1 171 ? 5.586 -21.984 4.641 1 98.81 171 THR B CA 1
ATOM 3679 C C . THR B 1 171 ? 7.008 -21.562 5.016 1 98.81 171 THR B C 1
ATOM 3681 O O . THR B 1 171 ? 7.73 -21 4.191 1 98.81 171 THR B O 1
ATOM 3684 N N . LYS B 1 172 ? 7.402 -21.922 6.207 1 98.62 172 LYS B N 1
ATOM 3685 C CA . LYS B 1 172 ? 8.711 -21.562 6.73 1 98.62 172 LYS B CA 1
ATOM 3686 C C . LYS B 1 172 ? 9.828 -22.219 5.934 1 98.62 172 LYS B C 1
ATOM 3688 O O . LYS B 1 172 ? 10.93 -21.672 5.812 1 98.62 172 LYS B O 1
ATOM 3693 N N . ARG B 1 173 ? 9.625 -23.359 5.332 1 98.44 173 ARG B N 1
ATOM 3694 C CA . ARG B 1 173 ? 10.68 -24.062 4.609 1 98.44 173 ARG B CA 1
ATOM 3695 C C . ARG B 1 173 ? 10.859 -23.5 3.203 1 98.44 173 ARG B C 1
ATOM 3697 O O . ARG B 1 173 ? 11.797 -23.859 2.496 1 98.44 173 ARG B O 1
ATOM 3704 N N . SER B 1 174 ? 9.906 -22.625 2.787 1 98.81 174 SER B N 1
ATOM 3705 C CA . SER B 1 174 ? 9.977 -22.078 1.433 1 98.81 174 SER B CA 1
ATOM 3706 C C . SER B 1 174 ? 11.172 -21.156 1.267 1 98.81 174 SER B C 1
ATOM 3708 O O . SER B 1 174 ? 11.562 -20.453 2.211 1 98.81 174 SER B O 1
ATOM 3710 N N . THR B 1 175 ? 11.727 -21.188 0.05 1 98.81 175 THR B N 1
ATOM 3711 C CA . THR B 1 175 ? 12.805 -20.281 -0.315 1 98.81 175 THR B CA 1
ATOM 3712 C C . THR B 1 175 ? 12.578 -19.703 -1.71 1 98.81 175 THR B C 1
ATOM 3714 O O . THR B 1 175 ? 11.867 -20.297 -2.523 1 98.81 175 THR B O 1
ATOM 3717 N N . PHE B 1 176 ? 13.156 -18.547 -1.946 1 98.88 176 PHE B N 1
ATOM 3718 C CA . PHE B 1 176 ? 12.969 -17.812 -3.188 1 98.88 176 PHE B CA 1
ATOM 3719 C C . PHE B 1 176 ? 14.312 -17.406 -3.779 1 98.88 176 PHE B C 1
ATOM 3721 O O . PHE B 1 176 ? 15.18 -16.891 -3.07 1 98.88 176 PHE B O 1
ATOM 3728 N N . SER B 1 177 ? 14.5 -17.656 -5.094 1 98.75 177 SER B N 1
ATOM 3729 C CA . SER B 1 177 ? 15.75 -17.266 -5.73 1 98.75 177 SER B CA 1
ATOM 3730 C C . SER B 1 177 ? 15.578 -17.078 -7.234 1 98.75 177 SER B C 1
ATOM 3732 O O . SER B 1 177 ? 14.555 -17.484 -7.797 1 98.75 177 SER B O 1
ATOM 3734 N N . CYS B 1 178 ? 16.547 -16.422 -7.84 1 98.5 178 CYS B N 1
ATOM 3735 C CA . CYS B 1 178 ? 16.656 -16.234 -9.281 1 98.5 178 CYS B CA 1
ATOM 3736 C C . CYS B 1 178 ? 18.047 -16.641 -9.766 1 98.5 178 CYS B C 1
ATOM 3738 O O . CYS B 1 178 ? 18.875 -15.781 -10.094 1 98.5 178 CYS B O 1
ATOM 3740 N N . PRO B 1 179 ? 18.172 -17.906 -9.969 1 98.12 179 PRO B N 1
ATOM 3741 C CA . PRO B 1 179 ? 19.531 -18.391 -10.188 1 98.12 179 PRO B CA 1
ATOM 3742 C C . PRO B 1 179 ? 19.906 -18.484 -11.672 1 98.12 179 PRO B C 1
ATOM 3744 O O . PRO B 1 179 ? 20.875 -19.141 -12.031 1 98.12 179 PRO B O 1
ATOM 3747 N N . GLY B 1 180 ? 19.156 -17.859 -12.586 1 97.25 180 GLY B N 1
ATOM 3748 C CA . GLY B 1 180 ? 19.391 -17.938 -14.023 1 97.25 180 GLY B CA 1
ATOM 3749 C C . GLY B 1 180 ? 20.812 -17.531 -14.406 1 97.25 180 GLY B C 1
ATOM 3750 O O . GLY B 1 180 ? 21.359 -18.047 -15.391 1 97.25 180 GLY B O 1
ATOM 3751 N N . ILE B 1 181 ? 21.406 -16.703 -13.633 1 96.81 181 ILE B N 1
ATOM 3752 C CA . ILE B 1 181 ? 22.75 -16.219 -13.938 1 96.81 181 ILE B CA 1
ATOM 3753 C C . ILE B 1 181 ? 23.75 -17.375 -13.914 1 96.81 181 ILE B C 1
ATOM 3755 O O . ILE B 1 181 ? 24.766 -17.328 -14.609 1 96.81 181 ILE B O 1
ATOM 3759 N N . LYS B 1 182 ? 23.484 -18.391 -13.164 1 97.06 182 LYS B N 1
ATOM 3760 C CA . LYS B 1 182 ? 24.375 -19.547 -13.047 1 97.06 182 LYS B CA 1
ATOM 3761 C C . LYS B 1 182 ? 24.469 -20.312 -14.359 1 97.06 182 LYS B C 1
ATOM 3763 O O . LYS B 1 182 ? 25.438 -21.031 -14.594 1 97.06 182 LYS B O 1
ATOM 3768 N N . ILE B 1 183 ? 23.5 -20.172 -15.234 1 96.75 183 ILE B N 1
ATOM 3769 C CA . ILE B 1 183 ? 23.516 -20.906 -16.484 1 96.75 183 ILE B CA 1
ATOM 3770 C C . ILE B 1 183 ? 23.562 -19.938 -17.672 1 96.75 183 ILE B C 1
ATOM 3772 O O . ILE B 1 183 ? 23.234 -20.312 -18.797 1 96.75 183 ILE B O 1
ATOM 3776 N N . GLY B 1 184 ? 23.844 -18.656 -17.375 1 96.81 184 GLY B N 1
ATOM 3777 C CA . GLY B 1 184 ? 24.031 -17.672 -18.422 1 96.81 184 GLY B CA 1
ATOM 3778 C C . GLY B 1 184 ? 22.75 -17 -18.875 1 96.81 184 GLY B C 1
ATOM 3779 O O . GLY B 1 184 ? 22.688 -16.438 -19.969 1 96.81 184 GLY B O 1
ATOM 3780 N N . LEU B 1 185 ? 21.719 -17.156 -18.078 1 96.12 185 LEU B N 1
ATOM 3781 C CA . LEU B 1 185 ? 20.438 -16.547 -18.406 1 96.12 185 LEU B CA 1
ATOM 3782 C C . LEU B 1 185 ? 19.969 -15.625 -17.281 1 96.12 185 LEU B C 1
ATOM 3784 O O . LEU B 1 185 ? 19.312 -16.062 -16.344 1 96.12 185 LEU B O 1
ATOM 3788 N N . PHE B 1 186 ? 20.344 -14.32 -17.438 1 97.25 186 PHE B N 1
ATOM 3789 C CA . PHE B 1 186 ? 19.953 -13.359 -16.422 1 97.25 186 PHE B CA 1
ATOM 3790 C C . PHE B 1 186 ? 18.438 -13.281 -16.281 1 97.25 186 PHE B C 1
ATOM 3792 O O . PHE B 1 186 ? 17.734 -13.172 -17.281 1 97.25 186 PHE B O 1
ATOM 3799 N N . CYS B 1 187 ? 17.906 -13.305 -15.109 1 97.75 187 CYS B N 1
ATOM 3800 C CA . CYS B 1 187 ? 16.484 -13.359 -14.844 1 97.75 187 CYS B CA 1
ATOM 3801 C C . CYS B 1 187 ? 15.844 -11.984 -15.008 1 97.75 187 CYS B C 1
ATOM 3803 O O . CYS B 1 187 ? 15.273 -11.445 -14.062 1 97.75 187 CYS B O 1
ATOM 3805 N N . ASN B 1 188 ? 15.797 -11.492 -16.203 1 97 188 ASN B N 1
ATOM 3806 C CA . ASN B 1 188 ? 15.297 -10.141 -16.469 1 97 188 ASN B CA 1
ATOM 3807 C C . ASN B 1 188 ? 13.789 -10.047 -16.219 1 97 188 ASN B C 1
ATOM 3809 O O . ASN B 1 188 ? 13.32 -9.078 -15.625 1 97 188 ASN B O 1
ATOM 3813 N N . THR B 1 189 ? 13.023 -11 -16.672 1 96.94 189 THR B N 1
ATOM 3814 C CA . THR B 1 189 ? 11.578 -10.898 -16.5 1 96.94 189 THR B CA 1
ATOM 3815 C C . THR B 1 189 ? 11.188 -11.141 -15.047 1 96.94 189 THR B C 1
ATOM 3817 O O . THR B 1 189 ? 10.414 -10.375 -14.469 1 96.94 189 THR B O 1
ATOM 3820 N N . PRO B 1 190 ? 11.766 -12.18 -14.367 1 98 190 PRO B N 1
ATOM 3821 C CA . PRO B 1 190 ? 11.531 -12.266 -12.93 1 98 190 PRO B CA 1
ATOM 3822 C C . PRO B 1 190 ? 11.977 -11.008 -12.188 1 98 190 PRO B C 1
ATOM 3824 O O . PRO B 1 190 ? 11.367 -10.625 -11.188 1 98 190 PRO B O 1
ATOM 3827 N N . GLY B 1 191 ? 13.039 -10.398 -12.703 1 98.25 191 GLY B N 1
ATOM 3828 C CA . GLY B 1 191 ? 13.555 -9.172 -12.117 1 98.25 191 GLY B CA 1
ATOM 3829 C C . GLY B 1 191 ? 12.531 -8.055 -12.07 1 98.25 191 GLY B C 1
ATOM 3830 O O . GLY B 1 191 ? 12.562 -7.211 -11.172 1 98.25 191 GLY B O 1
ATOM 3831 N N . ILE B 1 192 ? 11.602 -8.016 -13 1 97.19 192 ILE B N 1
ATOM 3832 C CA . ILE B 1 192 ? 10.547 -7.008 -13.031 1 97.19 192 ILE B CA 1
ATOM 3833 C C . ILE B 1 192 ? 9.641 -7.172 -11.812 1 97.19 192 ILE B C 1
ATOM 3835 O O . ILE B 1 192 ? 9.32 -6.191 -11.133 1 97.19 192 ILE B O 1
ATOM 3839 N N . ALA B 1 193 ? 9.297 -8.414 -11.539 1 97.19 193 ALA B N 1
ATOM 3840 C CA . ALA B 1 193 ? 8.461 -8.695 -10.375 1 97.19 193 ALA B CA 1
ATOM 3841 C C . ALA B 1 193 ? 9.211 -8.406 -9.078 1 97.19 193 ALA B C 1
ATOM 3843 O O . ALA B 1 193 ? 8.656 -7.824 -8.141 1 97.19 193 ALA B O 1
ATOM 3844 N N . LEU B 1 194 ? 10.484 -8.797 -9.008 1 97.38 194 LEU B N 1
ATOM 3845 C CA . LEU B 1 194 ? 11.289 -8.57 -7.812 1 97.38 194 LEU B CA 1
ATOM 3846 C C . LEU B 1 194 ? 11.414 -7.082 -7.516 1 97.38 194 LEU B C 1
ATOM 3848 O O . LEU B 1 194 ? 11.227 -6.652 -6.375 1 97.38 194 LEU B O 1
ATOM 3852 N N . ALA B 1 195 ? 11.664 -6.289 -8.547 1 96.12 195 ALA B N 1
ATOM 3853 C CA . ALA B 1 195 ? 11.914 -4.863 -8.367 1 96.12 195 ALA B CA 1
ATOM 3854 C C . ALA B 1 195 ? 10.664 -4.141 -7.875 1 96.12 195 ALA B C 1
ATOM 3856 O O . ALA B 1 195 ? 10.75 -3.055 -7.297 1 96.12 195 ALA B O 1
ATOM 3857 N N . ARG B 1 196 ? 9.539 -4.723 -8.07 1 96.38 196 ARG B N 1
ATOM 3858 C CA . ARG B 1 196 ? 8.281 -4.082 -7.699 1 96.38 196 ARG B CA 1
ATOM 3859 C C . ARG B 1 196 ? 7.797 -4.574 -6.336 1 96.38 196 ARG B C 1
ATOM 3861 O O . ARG B 1 196 ? 6.867 -4.004 -5.758 1 96.38 196 ARG B O 1
ATOM 3868 N N . ASN B 1 197 ? 8.43 -5.621 -5.84 1 97.06 197 ASN B N 1
ATOM 3869 C CA . ASN B 1 197 ? 7.969 -6.168 -4.566 1 97.06 197 ASN B CA 1
ATOM 3870 C C . ASN B 1 197 ? 9.031 -6.031 -3.48 1 97.06 197 ASN B C 1
ATOM 3872 O O . ASN B 1 197 ? 8.711 -6.051 -2.289 1 97.06 197 ASN B O 1
ATOM 3876 N N . LEU B 1 198 ? 10.305 -5.926 -3.895 1 97 198 LEU B N 1
ATOM 3877 C CA . LEU B 1 198 ? 11.422 -5.93 -2.951 1 97 198 LEU B CA 1
ATOM 3878 C C . LEU B 1 198 ? 12.203 -4.625 -3.033 1 97 198 LEU B C 1
ATOM 3880 O O . LEU B 1 198 ? 12.156 -3.928 -4.047 1 97 198 LEU B O 1
ATOM 3884 N N . PRO B 1 199 ? 12.984 -4.352 -1.852 1 95.06 199 PRO B N 1
ATOM 3885 C CA . PRO B 1 199 ? 13.969 -3.277 -1.998 1 95.06 199 PRO B CA 1
ATOM 3886 C C . PRO B 1 199 ? 14.977 -3.551 -3.111 1 95.06 199 PRO B C 1
ATOM 3888 O O . PRO B 1 199 ? 15.406 -4.695 -3.297 1 95.06 199 PRO B O 1
ATOM 3891 N N . ARG B 1 200 ? 15.406 -2.578 -3.775 1 94.38 200 ARG B N 1
ATOM 3892 C CA . ARG B 1 200 ? 16.203 -2.693 -4.992 1 94.38 200 ARG B CA 1
ATOM 3893 C C . ARG B 1 200 ? 17.531 -3.377 -4.715 1 94.38 200 ARG B C 1
ATOM 3895 O O . ARG B 1 200 ? 18.016 -4.168 -5.531 1 94.38 200 ARG B O 1
ATOM 3902 N N . LYS B 1 201 ? 18.156 -3.082 -3.545 1 94.88 201 LYS B N 1
ATOM 3903 C CA . LYS B 1 201 ? 19.438 -3.682 -3.217 1 94.88 201 LYS B CA 1
ATOM 3904 C C . LYS B 1 201 ? 19.312 -5.195 -3.051 1 94.88 201 LYS B C 1
ATOM 3906 O O . LYS B 1 201 ? 20.188 -5.945 -3.502 1 94.88 201 LYS B O 1
ATOM 3911 N N . LEU B 1 202 ? 18.25 -5.605 -2.463 1 96.81 202 LEU B N 1
ATOM 3912 C CA . LEU B 1 202 ? 18.047 -7.039 -2.273 1 96.81 202 LEU B CA 1
ATOM 3913 C C . LEU B 1 202 ? 17.75 -7.723 -3.602 1 96.81 202 LEU B C 1
ATOM 3915 O O . LEU B 1 202 ? 18.297 -8.789 -3.896 1 96.81 202 LEU B O 1
ATOM 3919 N N . ALA B 1 203 ? 16.828 -7.113 -4.359 1 97.75 203 ALA B N 1
ATOM 3920 C CA . ALA B 1 203 ? 16.5 -7.664 -5.672 1 97.75 203 ALA B CA 1
ATOM 3921 C C . ALA B 1 203 ? 17.766 -7.863 -6.512 1 97.75 203 ALA B C 1
ATOM 3923 O O . ALA B 1 203 ? 17.969 -8.938 -7.082 1 97.75 203 ALA B O 1
ATOM 3924 N N . MET B 1 204 ? 18.578 -6.832 -6.527 1 97.19 204 MET B N 1
ATOM 3925 C CA . MET B 1 204 ? 19.797 -6.906 -7.328 1 97.19 204 MET B CA 1
ATOM 3926 C C . MET B 1 204 ? 20.766 -7.938 -6.758 1 97.19 204 MET B C 1
ATOM 3928 O O . MET B 1 204 ? 21.453 -8.641 -7.508 1 97.19 204 MET B O 1
ATOM 3932 N N . ASP B 1 205 ? 20.844 -8.023 -5.438 1 98.19 205 ASP B N 1
ATOM 3933 C CA . ASP B 1 205 ? 21.672 -9.055 -4.805 1 98.19 205 ASP B CA 1
ATOM 3934 C C . ASP B 1 205 ? 21.219 -10.453 -5.223 1 98.19 205 ASP B C 1
ATOM 3936 O O . ASP B 1 205 ? 22.031 -11.281 -5.625 1 98.19 205 ASP B O 1
ATOM 3940 N N . MET B 1 206 ? 19.938 -10.68 -5.246 1 98.44 206 MET B N 1
ATOM 3941 C CA . MET B 1 206 ? 19.375 -11.961 -5.66 1 98.44 206 MET B CA 1
ATOM 3942 C C . MET B 1 206 ? 19.703 -12.25 -7.121 1 98.44 206 MET B C 1
ATOM 3944 O O . MET B 1 206 ? 20.062 -13.375 -7.473 1 98.44 206 MET B O 1
ATOM 3948 N N . LEU B 1 207 ? 19.609 -11.242 -7.98 1 98.5 207 LEU B N 1
ATOM 3949 C CA . LEU B 1 207 ? 19.75 -11.414 -9.422 1 98.5 207 LEU B CA 1
ATOM 3950 C C . LEU B 1 207 ? 21.219 -11.594 -9.805 1 98.5 207 LEU B C 1
ATOM 3952 O O . LEU B 1 207 ? 21.531 -12.367 -10.711 1 98.5 207 LEU B O 1
ATOM 3956 N N . LEU B 1 208 ? 22.141 -10.922 -9.094 1 98.31 208 LEU B N 1
ATOM 3957 C CA . LEU B 1 208 ? 23.547 -10.93 -9.453 1 98.31 208 LEU B CA 1
ATOM 3958 C C . LEU B 1 208 ? 24.266 -12.117 -8.828 1 98.31 208 LEU B C 1
ATOM 3960 O O . LEU B 1 208 ? 25.219 -12.648 -9.398 1 98.31 208 LEU B O 1
ATOM 3964 N N . THR B 1 209 ? 23.781 -12.594 -7.621 1 98.06 209 THR B N 1
ATOM 3965 C CA . THR B 1 209 ? 24.531 -13.609 -6.887 1 98.06 209 THR B CA 1
ATOM 3966 C C . THR B 1 209 ? 23.734 -14.914 -6.809 1 98.06 209 THR B C 1
ATOM 3968 O O . THR B 1 209 ? 24.234 -15.922 -6.316 1 98.06 209 THR B O 1
ATOM 3971 N N . ALA B 1 210 ? 22.516 -14.898 -7.25 1 98.06 210 ALA B N 1
ATOM 3972 C CA . ALA B 1 210 ? 21.609 -16.047 -7.129 1 98.06 210 ALA B CA 1
ATOM 3973 C C . ALA B 1 210 ? 21.312 -16.359 -5.664 1 98.06 210 ALA B C 1
ATOM 3975 O O . ALA B 1 210 ? 21 -17.5 -5.32 1 98.06 210 ALA B O 1
ATOM 3976 N N . ARG B 1 211 ? 21.438 -15.328 -4.863 1 98.12 211 ARG B N 1
ATOM 3977 C CA . ARG B 1 211 ? 21.141 -15.5 -3.443 1 98.12 211 ARG B CA 1
ATOM 3978 C C . ARG B 1 211 ? 19.734 -16.031 -3.238 1 98.12 211 ARG B C 1
ATOM 3980 O O . ARG B 1 211 ? 18.797 -15.562 -3.881 1 98.12 211 ARG B O 1
ATOM 3987 N N . GLU B 1 212 ? 19.656 -17.031 -2.418 1 98.44 212 GLU B N 1
ATOM 3988 C CA . GLU B 1 212 ? 18.375 -17.547 -1.969 1 98.44 212 GLU B CA 1
ATOM 3989 C C . GLU B 1 212 ? 17.922 -16.891 -0.668 1 98.44 212 GLU B C 1
ATOM 3991 O O . GLU B 1 212 ? 18.688 -16.812 0.29 1 98.44 212 GLU B O 1
ATOM 3996 N N . ILE B 1 213 ? 16.672 -16.406 -0.642 1 98.62 213 ILE B N 1
ATOM 3997 C CA . ILE B 1 213 ? 16.188 -15.82 0.605 1 98.62 213 ILE B CA 1
ATOM 3998 C C . ILE B 1 213 ? 15.164 -16.75 1.246 1 98.62 213 ILE B C 1
ATOM 4000 O O . ILE B 1 213 ? 14.445 -17.469 0.547 1 98.62 213 ILE B O 1
ATOM 4004 N N . THR B 1 214 ? 15.055 -16.688 2.555 1 98.69 214 THR B N 1
ATOM 4005 C CA . THR B 1 214 ? 14.109 -17.484 3.324 1 98.69 214 THR B CA 1
ATOM 4006 C C . THR B 1 214 ? 12.711 -16.891 3.25 1 98.69 214 THR B C 1
ATOM 4008 O O . THR B 1 214 ? 12.539 -15.742 2.824 1 98.69 214 THR B O 1
ATOM 4011 N N . ALA B 1 215 ? 11.781 -17.672 3.695 1 98.62 215 ALA B N 1
ATOM 4012 C CA . ALA B 1 215 ? 10.414 -17.172 3.775 1 98.62 215 ALA B CA 1
ATOM 4013 C C . ALA B 1 215 ? 10.305 -16.016 4.762 1 98.62 215 ALA B C 1
ATOM 4015 O O . ALA B 1 215 ? 9.547 -15.062 4.535 1 98.62 215 ALA B O 1
ATOM 4016 N N . GLN B 1 216 ? 11.039 -16.047 5.836 1 98.19 216 GLN B N 1
ATOM 4017 C CA . GLN B 1 216 ? 11.047 -14.953 6.809 1 98.19 216 GLN B CA 1
ATOM 4018 C C . GLN B 1 216 ? 11.562 -13.664 6.184 1 98.19 216 GLN B C 1
ATOM 4020 O O . GLN B 1 216 ? 10.977 -12.602 6.367 1 98.19 216 GLN B O 1
ATOM 4025 N N . GLU B 1 217 ? 12.656 -13.789 5.504 1 97.56 217 GLU B N 1
ATOM 4026 C CA . GLU B 1 217 ? 13.172 -12.625 4.797 1 97.56 217 GLU B CA 1
ATOM 4027 C C . GLU B 1 217 ? 12.164 -12.109 3.773 1 97.56 217 GLU B C 1
ATOM 4029 O O . GLU B 1 217 ? 11.969 -10.898 3.643 1 97.56 217 GLU B O 1
ATOM 4034 N N . ALA B 1 218 ? 11.578 -13.07 3.023 1 98.5 218 ALA B N 1
ATOM 4035 C CA . ALA B 1 218 ? 10.586 -12.703 2.016 1 98.5 218 ALA B CA 1
ATOM 4036 C C . ALA B 1 218 ? 9.43 -11.93 2.645 1 98.5 218 ALA B C 1
ATOM 4038 O O . ALA B 1 218 ? 8.891 -11 2.037 1 98.5 218 ALA B O 1
ATOM 4039 N N . LEU B 1 219 ? 8.992 -12.305 3.854 1 97.88 219 LEU B N 1
ATOM 4040 C CA . LEU B 1 219 ? 7.965 -11.578 4.582 1 97.88 219 LEU B CA 1
ATOM 4041 C C . LEU B 1 219 ? 8.469 -10.203 5 1 97.88 219 LEU B C 1
ATOM 4043 O O . LEU B 1 219 ? 7.797 -9.188 4.77 1 97.88 219 LEU B O 1
ATOM 4047 N N . ASN B 1 220 ? 9.68 -10.172 5.578 1 95.75 220 ASN B N 1
ATOM 4048 C CA . ASN B 1 220 ? 10.25 -8.938 6.102 1 95.75 220 ASN B CA 1
ATOM 4049 C C . ASN B 1 220 ? 10.367 -7.871 5.02 1 95.75 220 ASN B C 1
ATOM 4051 O O . ASN B 1 220 ? 10.18 -6.68 5.285 1 95.75 220 ASN B O 1
ATOM 4055 N N . PHE B 1 221 ? 10.578 -8.383 3.801 1 95.12 221 PHE B N 1
ATOM 4056 C CA . PHE B 1 221 ? 10.883 -7.41 2.756 1 95.12 221 PHE B CA 1
ATOM 4057 C C . PHE B 1 221 ? 9.695 -7.238 1.815 1 95.12 221 PHE B C 1
ATOM 4059 O O . PHE B 1 221 ? 9.719 -6.383 0.928 1 95.12 221 PHE B O 1
ATOM 4066 N N . GLY B 1 222 ? 8.68 -8.141 1.947 1 96.31 222 GLY B N 1
ATOM 4067 C CA . GLY B 1 222 ? 7.422 -7.785 1.312 1 96.31 222 GLY B CA 1
ATOM 4068 C C . GLY B 1 222 ? 7.094 -8.648 0.107 1 96.31 222 GLY B C 1
ATOM 4069 O O . GLY B 1 222 ? 6.121 -8.391 -0.604 1 96.31 222 GLY B O 1
ATOM 4070 N N . LEU B 1 223 ? 7.906 -9.664 -0.161 1 98 223 LEU B N 1
ATOM 4071 C CA . LEU B 1 223 ? 7.621 -10.539 -1.294 1 98 223 LEU B CA 1
ATOM 4072 C C . LEU B 1 223 ? 6.391 -11.398 -1.02 1 98 223 LEU B C 1
ATOM 4074 O O . LEU B 1 223 ? 5.668 -11.773 -1.946 1 98 223 LEU B O 1
ATOM 4078 N N . ILE B 1 224 ? 6.195 -11.711 0.226 1 98.44 224 ILE B N 1
ATOM 4079 C CA . ILE B 1 224 ? 5.008 -12.453 0.641 1 98.44 224 ILE B CA 1
ATOM 4080 C C . ILE B 1 224 ? 4.285 -11.688 1.752 1 98.44 224 ILE B C 1
ATOM 4082 O O . ILE B 1 224 ? 4.863 -10.797 2.375 1 98.44 224 ILE B O 1
ATOM 4086 N N . SER B 1 225 ? 2.982 -12.047 2.002 1 96.19 225 SER B N 1
ATOM 4087 C CA . SER B 1 225 ? 2.23 -11.289 2.996 1 96.19 225 SER B CA 1
ATOM 4088 C C . SER B 1 225 ? 1.886 -12.148 4.207 1 96.19 225 SER B C 1
ATOM 4090 O O . SER B 1 225 ? 1.477 -11.633 5.246 1 96.19 225 SER B O 1
ATOM 4092 N N . ARG B 1 226 ? 1.994 -13.531 4.066 1 97.56 226 ARG B N 1
ATOM 4093 C CA . ARG B 1 226 ? 1.699 -14.461 5.156 1 97.56 226 ARG B CA 1
ATOM 4094 C C . ARG B 1 226 ? 2.777 -15.531 5.273 1 97.56 226 ARG B C 1
ATOM 4096 O O . ARG B 1 226 ? 3.203 -16.109 4.27 1 97.56 226 ARG B O 1
ATOM 4103 N N . LEU B 1 227 ? 3.277 -15.727 6.496 1 98.44 227 LEU B N 1
ATOM 4104 C CA . LEU B 1 227 ? 4.215 -16.797 6.832 1 98.44 227 LEU B CA 1
ATOM 4105 C C . LEU B 1 227 ? 3.584 -17.797 7.801 1 98.44 227 LEU B C 1
ATOM 4107 O O . LEU B 1 227 ? 3.059 -17.406 8.844 1 98.44 227 LEU B O 1
ATOM 4111 N N . VAL B 1 228 ? 3.631 -19.062 7.418 1 98.62 228 VAL B N 1
ATOM 4112 C CA . VAL B 1 228 ? 2.957 -20.047 8.242 1 98.62 228 VAL B CA 1
ATOM 4113 C C . VAL B 1 228 ? 3.891 -21.234 8.492 1 98.62 228 VAL B C 1
ATOM 4115 O O . VAL B 1 228 ? 4.906 -21.391 7.812 1 98.62 228 VAL B O 1
ATOM 4118 N N . GLU B 1 229 ? 3.521 -22.062 9.438 1 98.44 229 GLU B N 1
ATOM 4119 C CA . GLU B 1 229 ? 4.277 -23.281 9.727 1 98.44 229 GLU B CA 1
ATOM 4120 C C . GLU B 1 229 ? 4.176 -24.281 8.578 1 98.44 229 GLU B C 1
ATOM 4122 O O . GLU B 1 229 ? 3.199 -24.281 7.824 1 98.44 229 GLU B O 1
ATOM 4127 N N . ASP B 1 230 ? 5.215 -25.141 8.445 1 97.88 230 ASP B N 1
ATOM 4128 C CA . ASP B 1 230 ? 5.16 -26.203 7.441 1 97.88 230 ASP B CA 1
ATOM 4129 C C . ASP B 1 230 ? 3.91 -27.062 7.621 1 97.88 230 ASP B C 1
ATOM 4131 O O . ASP B 1 230 ? 3.539 -27.406 8.742 1 97.88 230 ASP B O 1
ATOM 4135 N N . GLY B 1 231 ? 3.221 -27.344 6.484 1 97 231 GLY B N 1
ATOM 4136 C CA . GLY B 1 231 ? 2.004 -28.141 6.52 1 97 231 GLY B CA 1
ATOM 4137 C C . GLY B 1 231 ? 0.75 -27.312 6.711 1 97 231 GLY B C 1
ATOM 4138 O O . GLY B 1 231 ? -0.364 -27.844 6.641 1 97 231 GLY B O 1
ATOM 4139 N N . LYS B 1 232 ? 0.834 -25.953 6.84 1 98.31 232 LYS B N 1
ATOM 4140 C CA . LYS B 1 232 ? -0.321 -25.125 7.188 1 98.31 232 LYS B CA 1
ATOM 4141 C C . LYS B 1 232 ? -0.667 -24.172 6.059 1 98.31 232 LYS B C 1
ATOM 4143 O O . LYS B 1 232 ? -1.563 -23.328 6.199 1 98.31 232 LYS B O 1
ATOM 4148 N N . ALA B 1 233 ? 0.006 -24.297 4.949 1 98.31 233 ALA B N 1
ATOM 4149 C CA . ALA B 1 233 ? -0.207 -23.344 3.857 1 98.31 233 ALA B CA 1
ATOM 4150 C C . ALA B 1 233 ? -1.631 -23.453 3.316 1 98.31 233 ALA B C 1
ATOM 4152 O O . ALA B 1 233 ? -2.293 -22.422 3.107 1 98.31 233 ALA B O 1
ATOM 4153 N N . LYS B 1 234 ? -2.094 -24.641 3.098 1 98.44 234 LYS B N 1
ATOM 4154 C CA . LYS B 1 234 ? -3.438 -24.828 2.557 1 98.44 234 LYS B CA 1
ATOM 4155 C C . LYS B 1 234 ? -4.492 -24.266 3.498 1 98.44 234 LYS B C 1
ATOM 4157 O O . LYS B 1 234 ? -5.422 -23.578 3.057 1 98.44 234 LYS B O 1
ATOM 4162 N N . GLU B 1 235 ? -4.348 -24.531 4.746 1 98.56 235 GLU B N 1
ATOM 4163 C CA . GLU B 1 235 ? -5.266 -24 5.742 1 98.56 235 GLU B CA 1
ATOM 4164 C C . GLU B 1 235 ? -5.301 -22.469 5.699 1 98.56 235 GLU B C 1
ATOM 4166 O O . GLU B 1 235 ? -6.379 -21.875 5.73 1 98.56 235 GLU B O 1
ATOM 4171 N N . GLU B 1 236 ? -4.172 -21.859 5.613 1 98.62 236 GLU B N 1
ATOM 4172 C CA . GLU B 1 236 ? -4.066 -20.406 5.621 1 98.62 236 GLU B CA 1
ATOM 4173 C C . GLU B 1 236 ? -4.73 -19.797 4.391 1 98.62 236 GLU B C 1
ATOM 4175 O O . GLU B 1 236 ? -5.508 -18.844 4.504 1 98.62 236 GLU B O 1
ATOM 4180 N N . VAL B 1 237 ? -4.465 -20.344 3.211 1 98.75 237 VAL B N 1
ATOM 4181 C CA . VAL B 1 237 ? -4.996 -19.734 1.99 1 98.75 237 VAL B CA 1
ATOM 4182 C C . VAL B 1 237 ? -6.504 -19.969 1.916 1 98.75 237 VAL B C 1
ATOM 4184 O O . VAL B 1 237 ? -7.242 -19.125 1.397 1 98.75 237 VAL B O 1
ATOM 4187 N N . LEU B 1 238 ? -6.965 -21.031 2.408 1 98.81 238 LEU B N 1
ATOM 4188 C CA . LEU B 1 238 ? -8.406 -21.234 2.463 1 98.81 238 LEU B CA 1
ATOM 4189 C C . LEU B 1 238 ? -9.055 -20.25 3.438 1 98.81 238 LEU B C 1
ATOM 4191 O O . LEU B 1 238 ? -10.164 -19.766 3.193 1 98.81 238 LEU B O 1
ATOM 4195 N N . ALA B 1 239 ? -8.391 -19.984 4.539 1 98.69 239 ALA B N 1
ATOM 4196 C CA . ALA B 1 239 ? -8.898 -19 5.488 1 98.69 239 ALA B CA 1
ATOM 4197 C C . ALA B 1 239 ? -8.969 -17.625 4.855 1 98.69 239 ALA B C 1
ATOM 4199 O O . ALA B 1 239 ? -9.953 -16.891 5.039 1 98.69 239 ALA B O 1
ATOM 4200 N N . ILE B 1 240 ? -7.926 -17.266 4.148 1 98.56 240 ILE B N 1
ATOM 4201 C CA . ILE B 1 240 ? -7.906 -15.992 3.43 1 98.56 240 ILE B CA 1
ATOM 4202 C C . ILE B 1 240 ? -9.07 -15.945 2.443 1 98.56 240 ILE B C 1
ATOM 4204 O O . ILE B 1 240 ? -9.797 -14.945 2.377 1 98.56 240 ILE B O 1
ATOM 4208 N N . SER B 1 241 ? -9.219 -17 1.716 1 98.75 241 SER B N 1
ATOM 4209 C CA . SER B 1 241 ? -10.281 -17.094 0.726 1 98.75 241 SER B CA 1
ATOM 4210 C C . SER B 1 241 ? -11.656 -17 1.383 1 98.75 241 SER B C 1
ATOM 4212 O O . SER B 1 241 ? -12.555 -16.344 0.86 1 98.75 241 SER B O 1
ATOM 4214 N N . GLU B 1 242 ? -11.828 -17.688 2.461 1 98.44 242 GLU B N 1
ATOM 4215 C CA . GLU B 1 242 ? -13.086 -17.641 3.193 1 98.44 242 GLU B CA 1
ATOM 4216 C C . GLU B 1 242 ? -13.438 -16.203 3.582 1 98.44 242 GLU B C 1
ATOM 4218 O O . GLU B 1 242 ? -14.594 -15.789 3.461 1 98.44 242 GLU B O 1
ATOM 4223 N N . GLU B 1 243 ? -12.477 -15.5 4.07 1 98.19 243 GLU B N 1
ATOM 4224 C CA . GLU B 1 243 ? -12.695 -14.094 4.414 1 98.19 243 GLU B CA 1
ATOM 4225 C C . GLU B 1 243 ? -13.141 -13.289 3.197 1 98.19 243 GLU B C 1
ATOM 4227 O O . GLU B 1 243 ? -14.117 -12.539 3.264 1 98.19 243 GLU B O 1
ATOM 4232 N N . ILE B 1 244 ? -12.484 -13.461 2.059 1 98.12 244 ILE B N 1
ATOM 4233 C CA . ILE B 1 244 ? -12.789 -12.719 0.837 1 98.12 244 ILE B CA 1
ATOM 4234 C C . ILE B 1 244 ? -14.195 -13.07 0.357 1 98.12 244 ILE B C 1
ATOM 4236 O O . ILE B 1 244 ? -14.914 -12.211 -0.156 1 98.12 244 ILE B O 1
ATOM 4240 N N . CYS B 1 245 ? -14.602 -14.289 0.571 1 97.25 245 CYS B N 1
ATOM 4241 C CA . CYS B 1 245 ? -15.898 -14.781 0.118 1 97.25 245 CYS B CA 1
ATOM 4242 C C . CYS B 1 245 ? -17.031 -14.078 0.851 1 97.25 245 CYS B C 1
ATOM 4244 O O . CYS B 1 245 ? -18.188 -14.133 0.417 1 97.25 245 CYS B O 1
ATOM 4246 N N . LYS B 1 246 ? -16.734 -13.438 1.965 1 96.31 246 LYS B N 1
ATOM 4247 C CA . LYS B 1 246 ? -17.75 -12.734 2.742 1 96.31 246 LYS B CA 1
ATOM 4248 C C . LYS B 1 246 ? -18.141 -11.422 2.07 1 96.31 246 LYS B C 1
ATOM 4250 O O . LYS B 1 246 ? -19.125 -10.789 2.453 1 96.31 246 LYS B O 1
ATOM 4255 N N . TYR B 1 247 ? -17.422 -11.023 1.07 1 96.69 247 TYR B N 1
ATOM 4256 C CA . TYR B 1 247 ? -17.625 -9.695 0.51 1 96.69 247 TYR B CA 1
ATOM 4257 C C . TYR B 1 247 ? -18.094 -9.773 -0.937 1 96.69 247 TYR B C 1
ATOM 4259 O O . TYR B 1 247 ? -18.188 -10.859 -1.507 1 96.69 247 TYR B O 1
ATOM 4267 N N . SER B 1 248 ? -18.469 -8.625 -1.47 1 95.62 248 SER B N 1
ATOM 4268 C CA . SER B 1 248 ? -19 -8.547 -2.826 1 95.62 248 SER B CA 1
ATOM 4269 C C . SER B 1 248 ? -17.906 -8.805 -3.861 1 95.62 248 SER B C 1
ATOM 4271 O O . SER B 1 248 ? -16.859 -8.156 -3.842 1 95.62 248 SER B O 1
ATOM 4273 N N . ARG B 1 249 ? -18.203 -9.766 -4.777 1 96 249 ARG B N 1
ATOM 4274 C CA . ARG B 1 249 ? -17.281 -10.094 -5.859 1 96 249 ARG B CA 1
ATOM 4275 C C . ARG B 1 249 ? -17.031 -8.883 -6.75 1 96 249 ARG B C 1
ATOM 4277 O O . ARG B 1 249 ? -15.891 -8.625 -7.152 1 96 249 ARG B O 1
ATOM 4284 N N . HIS B 1 250 ? -18.078 -8.141 -7.023 1 94.81 250 HIS B N 1
ATOM 4285 C CA . HIS B 1 250 ? -18 -6.988 -7.91 1 94.81 250 HIS B CA 1
ATOM 4286 C C . HIS B 1 250 ? -17.141 -5.883 -7.305 1 94.81 250 HIS B C 1
ATOM 4288 O O . HIS B 1 250 ? -16.344 -5.25 -8.008 1 94.81 250 HIS B O 1
ATOM 4294 N N . ILE B 1 251 ? -17.297 -5.707 -6.043 1 96.19 251 ILE B N 1
ATOM 4295 C CA . ILE B 1 251 ? -16.547 -4.672 -5.355 1 96.19 251 ILE B CA 1
ATOM 4296 C C . ILE B 1 251 ? -15.062 -5.062 -5.316 1 96.19 251 ILE B C 1
ATOM 4298 O O . ILE B 1 251 ? -14.188 -4.219 -5.5 1 96.19 251 ILE B O 1
ATOM 4302 N N . CYS B 1 252 ? -14.781 -6.344 -5.141 1 96.94 252 CYS B N 1
ATOM 4303 C CA . CYS B 1 252 ? -13.414 -6.84 -5.18 1 96.94 252 CYS B CA 1
ATOM 4304 C C . CYS B 1 252 ? -12.781 -6.602 -6.547 1 96.94 252 CYS B C 1
ATOM 4306 O O . CYS B 1 252 ? -11.641 -6.16 -6.641 1 96.94 252 CYS B O 1
ATOM 4308 N N . ASP B 1 253 ? -13.562 -6.902 -7.551 1 96.94 253 ASP B N 1
ATOM 4309 C CA . ASP B 1 253 ? -13.102 -6.715 -8.922 1 96.94 253 ASP B CA 1
ATOM 4310 C C . ASP B 1 253 ? -12.734 -5.254 -9.18 1 96.94 253 ASP B C 1
ATOM 4312 O O . ASP B 1 253 ? -11.633 -4.965 -9.656 1 96.94 253 ASP B O 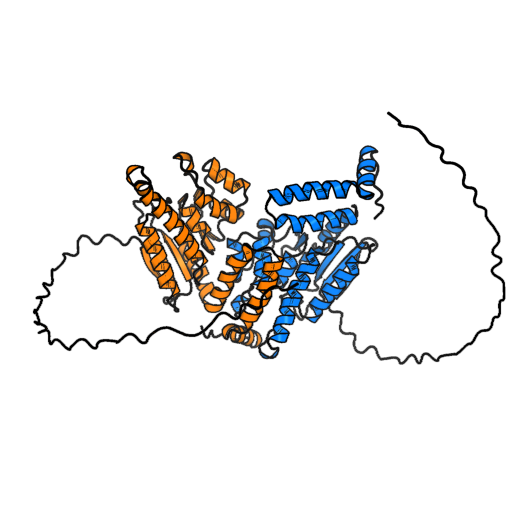1
ATOM 4316 N N . LEU B 1 254 ? -13.633 -4.348 -8.812 1 96.12 254 LEU B N 1
ATOM 4317 C CA . LEU B 1 254 ? -13.414 -2.916 -9 1 96.12 254 LEU B CA 1
ATOM 4318 C C . LEU B 1 254 ? -12.172 -2.449 -8.242 1 96.12 254 LEU B C 1
ATOM 4320 O O . LEU B 1 254 ? -11.344 -1.721 -8.797 1 96.12 254 LEU B O 1
ATOM 4324 N N . GLY B 1 255 ? -12.016 -2.861 -7.047 1 97.81 255 GLY B N 1
ATOM 4325 C CA . GLY B 1 255 ? -10.883 -2.471 -6.219 1 97.81 255 GLY B CA 1
ATOM 4326 C C . GLY B 1 255 ? -9.555 -2.98 -6.742 1 97.81 255 GLY B C 1
ATOM 4327 O O . GLY B 1 255 ? -8.594 -2.217 -6.863 1 97.81 255 GLY B O 1
ATOM 4328 N N . LYS B 1 256 ? -9.523 -4.27 -7.094 1 97.75 256 LYS B N 1
ATOM 4329 C CA . LYS B 1 256 ? -8.312 -4.887 -7.621 1 97.75 256 LYS B CA 1
ATOM 4330 C C . LYS B 1 256 ? -7.859 -4.199 -8.906 1 97.75 256 LYS B C 1
ATOM 4332 O O . LYS B 1 256 ? -6.684 -3.863 -9.055 1 97.75 256 LYS B O 1
ATOM 4337 N N . ALA B 1 257 ? -8.75 -3.988 -9.812 1 97.88 257 ALA B N 1
ATOM 4338 C CA . ALA B 1 257 ? -8.43 -3.365 -11.094 1 97.88 257 ALA B CA 1
ATOM 4339 C C . ALA B 1 257 ? -7.816 -1.982 -10.891 1 97.88 257 ALA B C 1
ATOM 4341 O O . ALA B 1 257 ? -6.801 -1.651 -11.508 1 97.88 257 ALA B O 1
ATOM 4342 N N . PHE B 1 258 ? -8.391 -1.195 -10.039 1 98.25 258 PHE B N 1
ATOM 4343 C CA . PHE B 1 258 ? -7.879 0.157 -9.844 1 98.25 258 PHE B CA 1
ATOM 4344 C C . PHE B 1 258 ? -6.543 0.132 -9.117 1 98.25 258 PHE B C 1
ATOM 4346 O O . PHE B 1 258 ? -5.676 0.973 -9.367 1 98.25 258 PHE B O 1
ATOM 4353 N N . PHE B 1 259 ? -6.359 -0.839 -8.18 1 98.31 259 PHE B N 1
ATOM 4354 C CA . PHE B 1 259 ? -5.082 -0.946 -7.488 1 98.31 259 PHE B CA 1
ATOM 4355 C C . PHE B 1 259 ? -3.934 -1.045 -8.484 1 98.31 259 PHE B C 1
ATOM 4357 O O . PHE B 1 259 ? -2.959 -0.294 -8.391 1 98.31 259 PHE B O 1
ATOM 4364 N N . TYR B 1 260 ? -4.074 -1.895 -9.453 1 96.94 260 TYR B N 1
ATOM 4365 C CA . TYR B 1 260 ? -2.982 -2.133 -10.391 1 96.94 260 TYR B CA 1
ATOM 4366 C C . TYR B 1 260 ? -2.895 -1.013 -11.414 1 96.94 260 TYR B C 1
ATOM 4368 O O . TYR B 1 260 ? -1.861 -0.839 -12.07 1 96.94 260 TYR B O 1
ATOM 4376 N N . THR B 1 261 ? -3.91 -0.218 -11.531 1 96.56 261 THR B N 1
ATOM 4377 C CA . THR B 1 261 ? -3.863 0.959 -12.391 1 96.56 261 THR B CA 1
ATOM 4378 C C . THR B 1 261 ? -3.135 2.107 -11.695 1 96.56 261 THR B C 1
ATOM 4380 O O . THR B 1 261 ? -2.205 2.689 -12.258 1 96.56 261 THR B O 1
ATOM 4383 N N . GLN B 1 262 ? -3.529 2.355 -10.492 1 96 262 GLN B N 1
ATOM 4384 C CA . GLN B 1 262 ? -3.074 3.564 -9.82 1 96 262 GLN B CA 1
ATOM 4385 C C . GLN B 1 262 ? -1.602 3.455 -9.43 1 96 262 GLN B C 1
ATOM 4387 O O . GLN B 1 262 ? -0.883 4.457 -9.414 1 96 262 GLN B O 1
ATOM 4392 N N . ILE B 1 263 ? -1.106 2.33 -9.172 1 94.81 263 ILE B N 1
ATOM 4393 C CA . ILE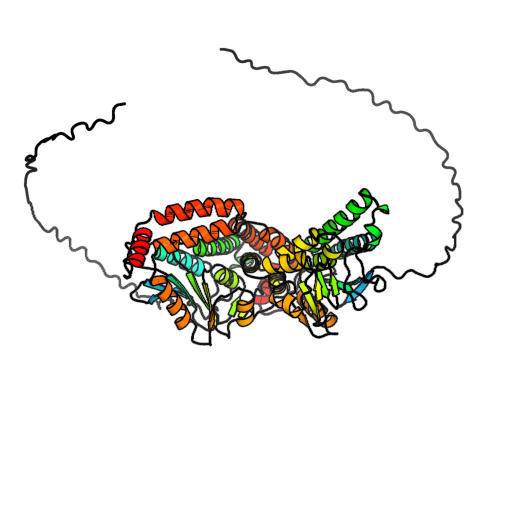 B 1 263 ? 0.25 2.166 -8.656 1 94.81 263 ILE B CA 1
ATOM 4394 C C . ILE B 1 263 ? 1.26 2.551 -9.734 1 94.81 263 ILE B C 1
ATOM 4396 O O . ILE B 1 263 ? 2.424 2.824 -9.438 1 94.81 263 ILE B O 1
ATOM 4400 N N . GLU B 1 264 ? 0.827 2.566 -10.984 1 93.75 264 GLU B N 1
ATOM 4401 C CA . GLU B 1 264 ? 1.69 2.957 -12.094 1 93.75 264 GLU B CA 1
ATOM 4402 C C . GLU B 1 264 ? 1.535 4.441 -12.422 1 93.75 264 GLU B C 1
ATOM 4404 O O . GLU B 1 264 ? 2.135 4.938 -13.375 1 93.75 264 GLU B O 1
ATOM 4409 N N . GLN B 1 265 ? 0.731 5.176 -11.664 1 94.88 265 GLN B N 1
ATOM 4410 C CA . GLN B 1 265 ? 0.442 6.582 -11.93 1 94.88 265 GLN B CA 1
ATOM 4411 C C . GLN B 1 265 ? 1.111 7.484 -10.898 1 94.88 265 GLN B C 1
ATOM 4413 O O . GLN B 1 265 ? 1.448 7.035 -9.797 1 94.88 265 GLN B O 1
ATOM 4418 N N . ASN B 1 266 ? 1.337 8.727 -11.336 1 93 266 ASN B N 1
ATOM 4419 C CA . ASN B 1 266 ? 1.688 9.711 -10.312 1 93 266 ASN B CA 1
ATOM 4420 C C . ASN B 1 266 ? 0.54 9.938 -9.336 1 93 266 ASN B C 1
ATOM 4422 O O . ASN B 1 266 ? -0.621 9.688 -9.664 1 93 266 ASN B O 1
ATOM 4426 N N . ILE B 1 267 ? 0.842 10.484 -8.211 1 93.69 267 ILE B N 1
ATOM 4427 C CA . ILE B 1 267 ? -0.088 10.531 -7.086 1 93.69 267 ILE B CA 1
ATOM 4428 C C . ILE B 1 267 ? -1.258 11.453 -7.422 1 93.69 267 ILE B C 1
ATOM 4430 O O . ILE B 1 267 ? -2.398 11.18 -7.043 1 93.69 267 ILE B O 1
ATOM 4434 N N . ALA B 1 268 ? -1.062 12.555 -8.047 1 93.12 268 ALA B N 1
ATOM 4435 C CA . ALA B 1 268 ? -2.131 13.492 -8.391 1 93.12 268 ALA B CA 1
ATOM 4436 C C . ALA B 1 268 ? -3.174 12.828 -9.281 1 93.12 268 ALA B C 1
ATOM 4438 O O . ALA B 1 268 ? -4.375 12.93 -9.031 1 93.12 268 ALA B O 1
ATOM 4439 N N . THR B 1 269 ? -2.648 12.141 -10.32 1 95.75 269 THR B N 1
ATOM 4440 C CA . THR B 1 269 ? -3.539 11.422 -11.219 1 95.75 269 THR B CA 1
ATOM 4441 C C . THR B 1 269 ? -4.273 10.305 -10.477 1 95.75 269 THR B C 1
ATOM 4443 O O . THR B 1 269 ? -5.484 10.141 -10.633 1 95.75 269 THR B O 1
ATOM 4446 N N . ALA B 1 270 ? -3.574 9.562 -9.695 1 96.88 270 ALA B N 1
ATOM 4447 C CA . ALA B 1 270 ? -4.156 8.477 -8.914 1 96.88 270 ALA B CA 1
ATOM 4448 C C . ALA B 1 270 ? -5.262 8.984 -8 1 96.88 270 ALA B C 1
ATOM 4450 O O . ALA B 1 270 ? -6.34 8.391 -7.926 1 96.88 270 ALA B O 1
ATOM 4451 N N . ASN B 1 271 ? -5.012 10.094 -7.324 1 95.5 271 ASN B N 1
ATOM 4452 C CA . ASN B 1 271 ? -6 10.648 -6.406 1 95.5 271 ASN B CA 1
ATOM 4453 C C . ASN B 1 271 ? -7.258 11.102 -7.137 1 95.5 271 ASN B C 1
ATOM 4455 O O . ASN B 1 271 ? -8.375 10.828 -6.695 1 95.5 271 ASN B O 1
ATOM 4459 N N . ARG B 1 272 ? -7.098 11.773 -8.195 1 94.19 272 ARG B N 1
ATOM 4460 C CA . ARG B 1 272 ? -8.242 12.258 -8.969 1 94.19 272 ARG B CA 1
ATOM 4461 C C . ARG B 1 272 ? -9.086 11.102 -9.477 1 94.19 272 ARG B C 1
ATOM 4463 O O . ARG B 1 272 ? -10.312 11.102 -9.328 1 94.19 272 ARG B O 1
ATOM 4470 N N . GLN B 1 273 ? -8.445 10.148 -10.102 1 96.69 273 GLN B N 1
ATOM 4471 C CA . GLN B 1 273 ? -9.164 8.977 -10.586 1 96.69 273 GLN B CA 1
ATOM 4472 C C . GLN B 1 273 ? -9.773 8.188 -9.43 1 96.69 273 GLN B C 1
ATOM 4474 O O . GLN B 1 273 ? -10.867 7.633 -9.555 1 96.69 273 GLN B O 1
ATOM 4479 N N . GLY B 1 274 ? -9.047 8.109 -8.336 1 97.12 274 GLY B N 1
ATOM 4480 C CA . GLY B 1 274 ? -9.539 7.414 -7.156 1 97.12 274 GLY B CA 1
ATOM 4481 C C . GLY B 1 274 ? -10.859 7.957 -6.648 1 97.12 274 GLY B C 1
ATOM 4482 O O . GLY B 1 274 ? -11.766 7.191 -6.305 1 97.12 274 GLY B O 1
ATOM 4483 N N . ALA B 1 275 ? -10.984 9.289 -6.566 1 96.31 275 ALA B N 1
ATOM 4484 C CA . ALA B 1 275 ? -12.242 9.906 -6.152 1 96.31 275 ALA B CA 1
ATOM 4485 C C . ALA B 1 275 ? -13.391 9.477 -7.059 1 96.31 275 ALA B C 1
ATOM 4487 O O . ALA B 1 275 ? -14.484 9.164 -6.582 1 96.31 275 ALA B O 1
ATOM 4488 N N . THR B 1 276 ? -13.117 9.43 -8.328 1 96.31 276 THR B N 1
ATOM 4489 C CA . THR B 1 276 ? -14.125 9.008 -9.297 1 96.31 276 THR B CA 1
ATOM 4490 C C . THR B 1 276 ? -14.492 7.539 -9.094 1 96.31 276 THR B C 1
ATOM 4492 O O . THR B 1 276 ? -15.664 7.18 -9.133 1 96.31 276 THR B O 1
ATOM 4495 N N . VAL B 1 277 ? -13.523 6.738 -8.898 1 97 277 VAL B N 1
ATOM 4496 C CA . VAL B 1 277 ? -13.75 5.309 -8.703 1 97 277 VAL B CA 1
ATOM 4497 C C . VAL B 1 277 ? -14.562 5.082 -7.434 1 97 277 VAL B C 1
ATOM 4499 O O . VAL B 1 277 ? -15.453 4.227 -7.406 1 97 277 VAL B O 1
ATOM 4502 N N . MET B 1 278 ? -14.297 5.852 -6.352 1 96.88 278 MET B N 1
ATOM 4503 C CA . MET B 1 278 ? -15.078 5.758 -5.121 1 96.88 278 MET B CA 1
ATOM 4504 C C . MET B 1 278 ? -16.547 6.098 -5.375 1 96.88 278 MET B C 1
ATOM 4506 O O . MET B 1 278 ? -17.438 5.391 -4.918 1 96.88 278 MET B O 1
ATOM 4510 N N . CYS B 1 279 ? -16.766 7.152 -6.102 1 96.06 279 CYS B N 1
ATOM 4511 C CA . CYS B 1 279 ? -18.125 7.562 -6.422 1 96.06 279 CYS B CA 1
ATOM 4512 C C . CYS B 1 279 ? -18.844 6.484 -7.227 1 96.06 279 CYS B C 1
ATOM 4514 O O . CYS B 1 279 ? -20 6.191 -6.973 1 96.06 279 CYS B O 1
ATOM 4516 N N . ASN B 1 280 ? -18.141 5.918 -8.188 1 95.62 280 ASN B N 1
ATOM 4517 C CA . ASN B 1 280 ? -18.719 4.844 -8.992 1 95.62 280 ASN B CA 1
ATOM 4518 C C . ASN B 1 280 ? -19.047 3.623 -8.141 1 95.62 280 ASN B C 1
ATOM 4520 O O . ASN B 1 280 ? -20.062 2.957 -8.359 1 95.62 280 ASN B O 1
ATOM 4524 N N . ASN B 1 281 ? -18.172 3.309 -7.195 1 96.88 281 ASN B N 1
ATOM 4525 C CA . ASN B 1 281 ? -18.422 2.207 -6.27 1 96.88 281 ASN B CA 1
ATOM 4526 C C . ASN B 1 281 ? -19.703 2.416 -5.48 1 96.88 281 ASN B C 1
ATOM 4528 O O . ASN B 1 281 ? -20.5 1.489 -5.332 1 96.88 281 ASN B O 1
ATOM 4532 N N . LEU B 1 282 ? -19.984 3.594 -5.051 1 95.62 282 LEU B N 1
ATOM 4533 C CA . LEU B 1 282 ? -21.156 3.904 -4.234 1 95.62 282 LEU B CA 1
ATOM 4534 C C . LEU B 1 282 ? -22.438 3.711 -5.027 1 95.62 282 LEU B C 1
ATOM 4536 O O . LEU B 1 282 ? -23.5 3.484 -4.445 1 95.62 282 LEU B O 1
ATOM 4540 N N . LYS B 1 283 ? -22.328 3.801 -6.355 1 93.88 283 LYS B N 1
ATOM 4541 C CA . LYS B 1 283 ? -23.516 3.67 -7.207 1 93.88 283 LYS B CA 1
ATOM 4542 C C . LYS B 1 283 ? -23.922 2.207 -7.359 1 93.88 283 LYS B C 1
ATOM 4544 O O . LYS B 1 283 ? -25.031 1.911 -7.801 1 93.88 283 LYS B O 1
ATOM 4549 N N . LEU B 1 284 ? -23.031 1.334 -7.023 1 93.5 284 LEU B N 1
ATOM 4550 C CA . LEU B 1 284 ? -23.312 -0.086 -7.188 1 93.5 284 LEU B CA 1
ATOM 4551 C C . LEU B 1 284 ? -24.297 -0.567 -6.121 1 93.5 284 LEU B C 1
ATOM 4553 O O . LEU B 1 284 ? -24.234 -0.121 -4.973 1 93.5 284 LEU B O 1
ATOM 4557 N N . PRO B 1 285 ? -25.172 -1.514 -6.469 1 94.62 285 PRO B N 1
ATOM 4558 C CA . PRO B 1 285 ? -26.172 -2.021 -5.516 1 94.62 285 PRO B CA 1
ATOM 4559 C C . PRO B 1 285 ? -25.531 -2.598 -4.254 1 94.62 285 PRO B C 1
ATOM 4561 O O . PRO B 1 285 ? -26.062 -2.42 -3.154 1 94.62 285 PRO B O 1
ATOM 4564 N N . ASP B 1 286 ? -24.453 -3.205 -4.367 1 95.5 286 ASP B N 1
ATOM 4565 C CA . ASP B 1 286 ? -23.812 -3.852 -3.221 1 95.5 286 ASP B CA 1
ATOM 4566 C C . ASP B 1 286 ? -23.297 -2.816 -2.229 1 95.5 286 ASP B C 1
ATOM 4568 O O . ASP B 1 286 ? -23.281 -3.061 -1.02 1 95.5 286 ASP B O 1
ATOM 4572 N N . ALA B 1 287 ? -22.859 -1.665 -2.729 1 95.06 287 ALA B N 1
ATOM 4573 C CA . ALA B 1 287 ? -22.438 -0.601 -1.823 1 95.06 287 ALA B CA 1
ATOM 4574 C C . ALA B 1 287 ? -23.609 -0.039 -1.04 1 95.06 287 ALA B C 1
ATOM 4576 O O . ALA B 1 287 ? -23.516 0.182 0.17 1 95.06 287 ALA B O 1
ATOM 4577 N N . LYS B 1 288 ? -24.656 0.141 -1.724 1 93.5 288 LYS B N 1
ATOM 4578 C CA . LYS B 1 288 ? -25.875 0.622 -1.065 1 93.5 288 LYS B CA 1
ATOM 4579 C C . LYS B 1 288 ? -26.344 -0.362 0.001 1 93.5 288 LYS B C 1
ATOM 4581 O O . LYS B 1 288 ? -26.641 0.034 1.13 1 93.5 288 LYS B O 1
ATOM 4586 N N . GLU B 1 289 ? -26.328 -1.584 -0.38 1 94.62 289 GLU B N 1
ATOM 4587 C CA . GLU B 1 289 ? -26.719 -2.637 0.554 1 94.62 289 GLU B CA 1
ATOM 4588 C C . GLU B 1 289 ? -25.75 -2.711 1.733 1 94.62 289 GLU B C 1
ATOM 4590 O O . GLU B 1 289 ? -26.188 -2.771 2.889 1 94.62 289 GLU B O 1
ATOM 4595 N N . GLY B 1 290 ? -24.5 -2.746 1.485 1 95.25 290 GLY B N 1
ATOM 4596 C CA . GLY B 1 290 ? -23.5 -2.871 2.537 1 95.25 290 GLY B CA 1
ATOM 4597 C C . GLY B 1 290 ? -23.562 -1.744 3.551 1 95.25 290 GLY B C 1
ATOM 4598 O O . GLY B 1 290 ? -23.516 -1.985 4.758 1 95.25 290 GLY B O 1
ATOM 4599 N N . ILE B 1 291 ? -23.672 -0.533 3.064 1 94.19 291 ILE B N 1
ATOM 4600 C CA . ILE B 1 291 ? -23.734 0.63 3.943 1 94.19 291 ILE B CA 1
ATOM 4601 C C . ILE B 1 291 ? -25.016 0.604 4.754 1 94.19 291 ILE B C 1
ATOM 4603 O O . ILE B 1 291 ? -25 0.817 5.969 1 94.19 291 ILE B O 1
ATOM 4607 N N . SER B 1 292 ? -26.094 0.3 4.086 1 92.56 292 SER B N 1
ATOM 4608 C CA . SER B 1 292 ? -27.375 0.206 4.773 1 92.56 292 SER B CA 1
ATOM 4609 C C . SER B 1 292 ? -27.359 -0.875 5.852 1 92.56 292 SER B C 1
ATOM 4611 O O . SER B 1 292 ? -27.812 -0.651 6.973 1 92.56 292 SER B O 1
ATOM 4613 N N . ALA B 1 293 ? -26.828 -2.004 5.516 1 95.12 293 ALA B N 1
ATOM 4614 C CA . ALA B 1 293 ? -26.734 -3.117 6.461 1 95.12 293 ALA B CA 1
ATOM 4615 C C . ALA B 1 293 ? -25.891 -2.74 7.676 1 95.12 293 ALA B C 1
ATOM 4617 O O . ALA B 1 293 ? -26.25 -3.068 8.812 1 95.12 293 ALA B O 1
ATOM 4618 N N . PHE B 1 294 ? -24.844 -2.066 7.457 1 94.62 294 PHE B N 1
ATOM 4619 C CA . PHE B 1 294 ? -23.953 -1.628 8.531 1 94.62 294 PHE B CA 1
ATOM 4620 C C . PHE B 1 294 ? -24.688 -0.678 9.477 1 94.62 294 PHE B C 1
ATOM 4622 O O . PHE B 1 294 ? -24.656 -0.856 10.695 1 94.62 294 PHE B O 1
ATOM 4629 N N . LEU B 1 295 ? -25.359 0.238 8.93 1 91.81 295 LEU B N 1
ATOM 4630 C CA . LEU B 1 295 ? -26.047 1.246 9.719 1 91.81 295 LEU B CA 1
ATOM 4631 C C . LEU B 1 295 ? -27.219 0.626 10.477 1 91.81 295 LEU B C 1
ATOM 4633 O O . LEU B 1 295 ? -27.562 1.068 11.578 1 91.81 295 LEU B O 1
ATOM 4637 N N . GLN B 1 296 ? -27.766 -0.42 9.938 1 93.81 296 GLN B N 1
ATOM 4638 C CA . GLN B 1 296 ? -28.906 -1.097 10.539 1 93.81 296 GLN B CA 1
ATOM 4639 C C . GLN B 1 296 ? -28.453 -2.275 11.398 1 93.81 296 GLN B C 1
ATOM 4641 O O . GLN B 1 296 ? -29.281 -3.027 11.914 1 93.81 296 GLN B O 1
ATOM 4646 N N . LYS B 1 297 ? -27.172 -2.533 11.492 1 93.94 297 LYS B N 1
ATOM 4647 C CA . LYS B 1 297 ? -26.578 -3.582 12.312 1 93.94 297 LYS B CA 1
ATOM 4648 C C . LYS B 1 297 ? -27.062 -4.961 11.883 1 93.94 297 LYS B C 1
ATOM 4650 O O . LYS B 1 297 ? -27.484 -5.766 12.719 1 93.94 297 LYS B O 1
ATOM 4655 N N . ARG B 1 298 ? -27.125 -5.191 10.57 1 94.38 298 ARG B N 1
ATOM 4656 C CA . ARG B 1 298 ? -27.422 -6.496 9.984 1 94.38 298 ARG B CA 1
ATOM 4657 C C . ARG B 1 298 ? -26.328 -6.93 9.023 1 94.38 298 ARG B C 1
ATOM 4659 O O . ARG B 1 298 ? -25.469 -6.129 8.648 1 94.38 298 ARG B O 1
ATOM 4666 N N . LYS B 1 299 ? -26.391 -8.211 8.68 1 93.25 299 LYS B N 1
ATOM 4667 C CA . LYS B 1 299 ? -25.453 -8.727 7.688 1 93.25 299 LYS B CA 1
ATOM 4668 C C . LYS B 1 299 ? -25.859 -8.32 6.277 1 93.25 299 LYS B C 1
ATOM 4670 O O . LYS B 1 299 ? -27.047 -8.398 5.918 1 93.25 299 LYS B O 1
ATOM 4675 N N . PRO B 1 300 ? -24.922 -7.836 5.551 1 94.69 300 PRO B N 1
ATOM 4676 C CA . PRO B 1 300 ? -25.266 -7.48 4.172 1 94.69 300 PRO B CA 1
ATOM 4677 C C . PRO B 1 300 ? -25.625 -8.695 3.322 1 94.69 300 PRO B C 1
ATOM 4679 O O . PRO B 1 300 ? -25.094 -9.789 3.541 1 94.69 300 PRO B O 1
ATOM 4682 N N . LYS B 1 301 ? -26.578 -8.5 2.396 1 93.94 301 LYS B N 1
ATOM 4683 C CA . LYS B 1 301 ? -26.922 -9.469 1.354 1 93.94 301 LYS B CA 1
ATOM 4684 C C . LYS B 1 301 ? -26.484 -8.969 -0.02 1 93.94 301 LYS B C 1
ATOM 4686 O O . LYS B 1 301 ? -27.188 -8.18 -0.657 1 93.94 301 LYS B O 1
ATOM 4691 N N . TRP B 1 302 ? -25.5 -9.531 -0.443 1 93.81 302 TRP B N 1
ATOM 4692 C CA . TRP B 1 302 ? -24.922 -9.047 -1.69 1 93.81 302 TRP B CA 1
ATOM 4693 C C . TRP B 1 302 ? -25.766 -9.469 -2.887 1 93.81 302 TRP B C 1
ATOM 4695 O O . TRP B 1 302 ? -26.281 -10.594 -2.926 1 93.81 302 TRP B O 1
ATOM 4705 N N . VAL B 1 303 ? -26.016 -8.547 -3.799 1 82.81 303 VAL B N 1
ATOM 4706 C CA . VAL B 1 303 ? -26.844 -8.805 -4.973 1 82.81 303 VAL B CA 1
ATOM 4707 C C . VAL B 1 303 ? -26.016 -9.508 -6.047 1 82.81 303 VAL B C 1
ATOM 4709 O O . VAL B 1 303 ? -26.531 -10.359 -6.773 1 82.81 303 VAL B O 1
ATOM 4712 N N . GLU B 1 304 ? -24.625 -9.461 -5.934 1 69.56 304 GLU B N 1
ATOM 4713 C CA . GLU B 1 304 ? -23.641 -10.031 -6.84 1 69.56 304 GLU B CA 1
ATOM 4714 C C . GLU B 1 304 ? -24.047 -9.844 -8.297 1 69.56 304 GLU B C 1
ATOM 4716 O O . GLU B 1 304 ? -25.219 -9.953 -8.633 1 69.56 304 GLU B O 1
#

Sequence (608 aa):
MNRRKLKMSRIITPFLHLRCSPFFSTARLFSSSTFLLSSISKEEGSQPLIKQEFHLDGKVARLVLNCPKRRNALSLDLMEGLRKQLKELDNNMKIRTIIIASEGNVFSAGHDLNELTAESGPSSHKRVFNKCVELMETLQNISLPVIAEVDGLVTAAATQLVGSCDIVAATKRSTFSCPGIKIGLFCNTPGIALARNLPRKLAMDMLLTAREITAQEALNFGLISRLVEDGKAKEEVLAISEEICKYSRHICDLGKAFFYTQIEQNIATANRQGATVMCNNLKLPDAKEGISAFLQKRKPKWVEMNRRKLKMSRIITPFLHLRCSPFFSTARLFSSSTFLLSSISKEEGSQPLIKQEFHLDGKVARLVLNCPKRRNALSLDLMEGLRKQLKELDNNMKIRTIIIASEGNVFSAGHDLNELTAESGPSSHKRVFNKCVELMETLQNISLPVIAEVDGLVTAAATQLVGSCDIVAATKRSTFSCPGIKIGLFCNTPGIALARNLPRKLAMDMLLTAREITAQEALNFGLISRLVEDGKAKEEVLAISEEICKYSRHICDLGKAFFYTQIEQNIATANRQGATVMCNNLKLPDAKEGISAFLQKRKPKWVE

Foldseek 3Di:
DDPDDDDPDDPCPDDDDPCPDDDDDDDDPPPVPPPPPPPPPCPPPPPDQWDWDADPVRQEIEIEGEDVVQLSEDELVSLVVVLVVLVVLLPDPSHAAYEYHYPDQHRYAYHDVVCVDVVVDDVSVVSSVVSLVVSLVSQLQRLHQYEYLEHHEQEQSSLSNLLSGPAYEYEQRYKYAYCLVVVPGQSVSSLVSCVVFFPPVVSVCRRVVRDMDTPVVCCVGGSHPHYDHHPCSVVVVVVVSVVSVLAASVLSSLVSNLVVVLVPDDPVVSVVVVVVSVVVSCPDPQVVQVVVCVVVVHRGDYPD/DAPDPPPDDDDDDDDDDPDPDDDDDDDPPPPPPDPPPPPPPCPPPPPDQWDWDADDVRQEIEIEGEDVVQLSEDELVSLVVLLVVLVVLLPPQSHAAYEYHYPDQHRYAYHDVVCVDPVVPDVSVVSSVVSLVVSLVSQLQRLHQYEYLEHHEQEQSSLSVLLSGPAYEYEQRYKYAYCLVVVPGQSVNSLVSCVVFFPPVVSVCRRVVRDIDTPVVCCVGGSHVHYDHHPCSVVVVVVVSVVSVLAASVLSSLVSNLVVVLVPDDPVVSVVVVVVSVVVSCPDPQNVQCVVCVVVVHRGDGPD